Protein AF-A0A4T2H0L5-F1 (afdb_monomer_lite)

Secondary structure (DSSP, 8-state):
---------------------------------PPP----------------PPPTTEEEETTEEEE-SPPPHHHHHHHHHHHHHHHHHHHHHHHHHHHHHHHHHHHHHHHHHHHHHHHHHHHHHHHS-HHHHHHHHHHHHHHHHHHHHHHHHHHHHHHHHHHHHHHHHHHHHHHHHHHHHHHHHHHHHHHHHHHHHHHHHHIIIIIHHHHHHHHHHHHHHHHHHHHHHHHHHHHHHHHHHHHHHHHHHHHHHHHHHHHHHHHHHHHHHHHHHHHHHHHHHHHHHHHHHHHHHHHHSS------SHHHHHHHHHHHHHHHHHHHHHHHHHHHHHHHHHHHHHHHHHHHHHHHHHHHHHHHHHHHHHHHHHHHHHHHHHHHHHHHHHHHHHHHHHHHHHHT--PPPPPHHHHHHHHHHHH---HHHHHHHHHHHHHHIIIIIHHHHHHH-----------TTS--HHHHHHHHHHHHHHHHHHHTT-

Structure (mmCIF, N/CA/C/O backbone):
data_AF-A0A4T2H0L5-F1
#
_entry.id   AF-A0A4T2H0L5-F1
#
loop_
_atom_site.group_PDB
_atom_site.id
_atom_site.type_symbol
_atom_site.label_atom_id
_atom_site.label_alt_id
_atom_site.label_comp_id
_atom_site.label_asym_id
_atom_site.label_entity_id
_atom_site.label_seq_id
_atom_site.pdbx_PDB_ins_code
_atom_site.Cartn_x
_atom_site.Cartn_y
_atom_site.Cartn_z
_atom_site.occupancy
_atom_site.B_iso_or_equiv
_atom_site.auth_seq_id
_atom_site.auth_comp_id
_atom_site.auth_asym_id
_atom_site.auth_atom_id
_atom_site.pdbx_PDB_model_num
ATOM 1 N N . MET A 1 1 ? 26.552 -17.227 -18.771 1.00 40.56 1 MET A N 1
ATOM 2 C CA . MET A 1 1 ? 27.331 -17.928 -19.816 1.00 40.56 1 MET A CA 1
ATOM 3 C C . MET A 1 1 ? 26.491 -18.017 -21.080 1.00 40.56 1 MET A C 1
ATOM 5 O O . MET A 1 1 ? 25.488 -18.705 -21.051 1.00 40.56 1 MET A O 1
ATOM 9 N N . MET A 1 2 ? 26.885 -17.326 -22.149 1.00 31.47 2 MET A N 1
ATOM 10 C CA . MET A 1 2 ? 26.648 -17.690 -23.555 1.00 31.47 2 MET A CA 1
ATOM 11 C C . MET A 1 2 ? 27.400 -16.657 -24.399 1.00 31.47 2 MET A C 1
ATOM 13 O O . MET A 1 2 ? 27.136 -15.461 -24.315 1.00 31.47 2 MET A O 1
ATOM 17 N N . GLY A 1 3 ? 28.429 -17.120 -25.108 1.00 41.03 3 GLY A N 1
ATOM 18 C CA . GLY A 1 3 ? 29.355 -16.274 -25.852 1.00 41.03 3 GLY A CA 1
ATOM 19 C C . GLY A 1 3 ? 28.739 -15.725 -27.134 1.00 41.03 3 GLY A C 1
ATOM 20 O O . GLY A 1 3 ? 28.044 -16.441 -27.854 1.00 41.03 3 GLY A O 1
ATOM 21 N N . LYS A 1 4 ? 29.054 -14.469 -27.457 1.00 34.34 4 LYS A N 1
ATOM 22 C CA . LYS A 1 4 ? 28.818 -13.897 -28.783 1.00 34.34 4 LYS A CA 1
ATOM 23 C C . LYS A 1 4 ? 30.150 -13.462 -29.386 1.00 34.34 4 LYS A C 1
ATOM 25 O O . LYS A 1 4 ? 30.907 -12.691 -28.804 1.00 34.34 4 LYS A O 1
ATOM 30 N N . LYS A 1 5 ? 30.438 -14.078 -30.533 1.00 32.97 5 LYS A N 1
ATOM 31 C CA . LYS A 1 5 ? 31.622 -13.905 -31.374 1.00 32.97 5 LYS A CA 1
ATOM 32 C C . LYS A 1 5 ? 31.742 -12.452 -31.839 1.00 32.97 5 LYS A C 1
ATOM 34 O O . LYS A 1 5 ? 30.812 -11.925 -32.439 1.00 32.97 5 LYS A O 1
ATOM 39 N N . LEU A 1 6 ? 32.923 -11.866 -31.644 1.00 29.92 6 LEU A N 1
ATOM 40 C CA . LEU A 1 6 ? 33.393 -10.710 -32.406 1.00 29.92 6 LEU A CA 1
ATOM 41 C C . LEU A 1 6 ? 33.455 -11.090 -33.892 1.00 29.92 6 LEU A C 1
ATOM 43 O O . LEU A 1 6 ? 34.273 -11.927 -34.281 1.00 29.92 6 LEU A O 1
ATOM 47 N N . ILE A 1 7 ? 32.629 -10.458 -34.724 1.00 33.38 7 ILE A N 1
ATOM 48 C CA . ILE A 1 7 ? 32.850 -10.419 -36.170 1.00 33.38 7 ILE A CA 1
ATOM 49 C C . ILE A 1 7 ? 33.787 -9.237 -36.423 1.00 33.38 7 ILE A C 1
ATOM 51 O O . ILE A 1 7 ? 33.395 -8.079 -36.317 1.00 33.38 7 ILE A O 1
ATOM 55 N N . LYS A 1 8 ? 35.062 -9.537 -36.688 1.00 31.64 8 LYS A N 1
ATOM 56 C CA . LYS A 1 8 ? 36.028 -8.548 -37.174 1.00 31.64 8 LYS A CA 1
ATOM 57 C C . LYS A 1 8 ? 35.621 -8.172 -38.598 1.00 31.64 8 LYS A C 1
ATOM 59 O O . LYS A 1 8 ? 35.655 -9.020 -39.484 1.00 31.64 8 LYS A O 1
ATOM 64 N N . SER A 1 9 ? 35.213 -6.921 -38.787 1.00 31.25 9 SER A N 1
ATOM 65 C CA . SER A 1 9 ? 34.937 -6.353 -40.103 1.00 31.25 9 SER A CA 1
ATOM 66 C C . SER A 1 9 ? 36.259 -6.188 -40.854 1.00 31.25 9 SER A C 1
ATOM 68 O O . SER A 1 9 ? 37.138 -5.436 -40.430 1.00 31.25 9 SER A O 1
ATOM 70 N N . THR A 1 10 ? 36.433 -6.956 -41.926 1.00 28.88 10 THR A N 1
ATOM 71 C CA . THR A 1 10 ? 37.547 -6.811 -42.863 1.00 28.88 10 THR A CA 1
ATOM 72 C C . THR A 1 10 ? 37.284 -5.572 -43.710 1.00 28.88 10 THR A C 1
ATOM 74 O O . THR A 1 10 ? 36.360 -5.558 -44.518 1.00 28.88 10 THR A O 1
ATOM 77 N N . ALA A 1 11 ? 38.093 -4.531 -43.519 1.00 30.34 11 ALA A N 1
ATOM 78 C CA . ALA A 1 11 ? 38.137 -3.380 -44.408 1.00 30.34 11 ALA A CA 1
ATOM 79 C C . ALA A 1 11 ? 38.541 -3.849 -45.815 1.00 30.34 11 ALA A C 1
ATOM 81 O O . ALA A 1 11 ? 39.676 -4.276 -46.032 1.00 30.34 11 ALA A O 1
ATOM 82 N N . ILE A 1 12 ? 37.606 -3.795 -46.762 1.00 32.50 12 ILE A N 1
ATOM 83 C CA . ILE A 1 12 ? 37.900 -3.958 -48.184 1.00 32.50 12 ILE A CA 1
ATOM 84 C C . ILE A 1 12 ? 38.276 -2.571 -48.699 1.00 32.50 12 ILE A C 1
ATOM 86 O O . ILE A 1 12 ? 37.458 -1.653 -48.711 1.00 32.50 12 ILE A O 1
ATOM 90 N N . GLY A 1 13 ? 39.553 -2.420 -49.049 1.00 27.55 13 GLY A N 1
ATOM 91 C CA . GLY A 1 13 ? 40.094 -1.212 -49.650 1.00 27.55 13 GLY A CA 1
ATOM 92 C C . GLY A 1 13 ? 39.346 -0.865 -50.932 1.00 27.55 13 GLY A C 1
ATOM 93 O O . GLY A 1 13 ? 39.177 -1.700 -51.819 1.00 27.55 13 GLY A O 1
ATOM 94 N N . VAL A 1 14 ? 38.905 0.385 -51.007 1.00 26.95 14 VAL A N 1
ATOM 95 C CA . VAL A 1 14 ? 38.354 1.003 -52.209 1.00 26.95 14 VAL A CA 1
ATOM 96 C C . VAL A 1 14 ? 39.479 1.079 -53.243 1.00 26.95 14 VAL A C 1
ATOM 98 O O . VAL A 1 14 ? 40.366 1.922 -53.141 1.00 26.95 14 VAL A O 1
ATOM 101 N N . ALA A 1 15 ? 39.471 0.176 -54.222 1.00 27.16 15 ALA A N 1
ATOM 102 C CA . ALA A 1 15 ? 40.264 0.332 -55.432 1.00 27.16 15 ALA A CA 1
ATOM 103 C C . ALA A 1 15 ? 39.500 1.278 -56.366 1.00 27.16 15 ALA A C 1
ATOM 105 O O . ALA A 1 15 ? 38.457 0.924 -56.913 1.00 27.16 15 ALA A O 1
ATOM 106 N N . SER A 1 16 ? 39.997 2.506 -56.507 1.00 28.19 16 SER A N 1
ATOM 107 C CA . SER A 1 16 ? 39.525 3.467 -57.501 1.00 28.19 16 SER A CA 1
ATOM 108 C C . SER A 1 16 ? 39.669 2.865 -58.902 1.00 28.19 16 SER A C 1
ATOM 110 O O . SER A 1 16 ? 40.792 2.689 -59.379 1.00 28.19 16 SER A O 1
ATOM 112 N N . LEU A 1 17 ? 38.549 2.555 -59.563 1.00 27.92 17 LEU A N 1
ATOM 113 C CA . LEU A 1 17 ? 38.543 2.257 -60.993 1.00 27.92 17 LEU A CA 1
ATOM 114 C C . LEU A 1 17 ? 38.909 3.543 -61.740 1.00 27.92 17 LEU A C 1
ATOM 116 O O . LEU A 1 17 ? 38.103 4.465 -61.847 1.00 27.92 17 LEU A O 1
ATOM 120 N N . SER A 1 18 ? 40.139 3.605 -62.240 1.00 30.14 18 SER A N 1
ATOM 121 C CA . SER A 1 18 ? 40.536 4.582 -63.245 1.00 30.14 18 SER A CA 1
ATOM 122 C C . SER A 1 18 ? 39.737 4.314 -64.519 1.00 30.14 18 SER A C 1
ATOM 124 O O . SER A 1 18 ? 39.820 3.239 -65.111 1.00 30.14 18 SER A O 1
ATOM 126 N N . SER A 1 19 ? 38.937 5.293 -64.917 1.00 28.64 19 SER A N 1
ATOM 127 C CA . SER A 1 19 ? 38.194 5.336 -66.169 1.00 28.64 19 SER A CA 1
ATOM 128 C C . SER A 1 19 ? 39.152 5.237 -67.360 1.00 28.64 19 SER A C 1
ATOM 130 O O . SER A 1 19 ? 39.948 6.139 -67.615 1.00 28.64 19 SER A O 1
ATOM 132 N N . PHE A 1 20 ? 39.069 4.132 -68.101 1.00 26.16 20 PHE A N 1
ATOM 133 C CA . PHE A 1 20 ? 39.755 3.960 -69.378 1.00 26.16 20 PHE A CA 1
ATOM 134 C C . PHE A 1 20 ? 38.905 4.621 -70.470 1.00 26.16 20 PHE A C 1
ATOM 136 O O . PHE A 1 20 ? 37.890 4.079 -70.906 1.00 26.16 20 PHE A O 1
ATOM 143 N N . VAL A 1 21 ? 39.284 5.836 -70.869 1.00 28.36 21 VAL A N 1
ATOM 144 C CA . VAL A 1 21 ? 38.736 6.502 -72.055 1.00 28.36 21 VAL A CA 1
ATOM 145 C C . VAL A 1 21 ? 39.352 5.829 -73.279 1.00 28.36 21 VAL A C 1
ATOM 147 O O . VAL A 1 21 ? 40.523 6.042 -73.582 1.00 28.36 21 VAL A O 1
ATOM 150 N N . ILE A 1 22 ? 38.567 5.012 -73.983 1.00 30.55 22 ILE A N 1
ATOM 151 C CA . ILE A 1 22 ? 38.924 4.539 -75.323 1.00 30.55 22 ILE A CA 1
ATOM 152 C C . ILE A 1 22 ? 38.576 5.666 -76.294 1.00 30.55 22 ILE A C 1
ATOM 154 O O . ILE A 1 22 ? 37.420 5.852 -76.670 1.00 30.55 2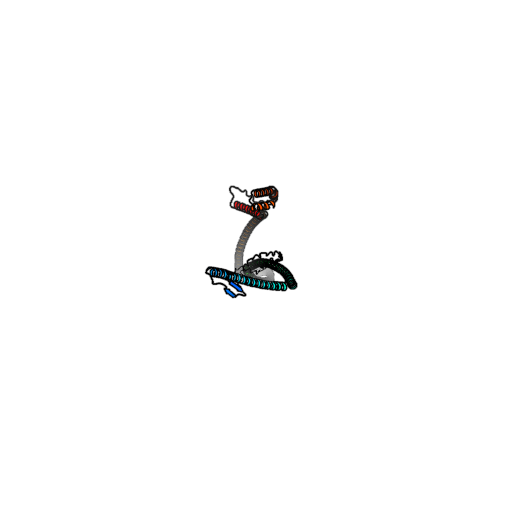2 ILE A O 1
ATOM 158 N N . ALA A 1 23 ? 39.583 6.453 -76.669 1.00 27.89 23 ALA A N 1
ATOM 159 C CA . ALA A 1 23 ? 39.500 7.321 -77.831 1.00 27.89 23 ALA A CA 1
ATOM 160 C C . ALA A 1 23 ? 39.587 6.437 -79.086 1.00 27.89 23 ALA A C 1
ATOM 162 O O . ALA A 1 23 ? 40.662 5.969 -79.456 1.00 27.89 23 ALA A O 1
ATOM 163 N N . ASN A 1 24 ? 38.441 6.182 -79.718 1.00 31.59 24 ASN A N 1
ATOM 164 C CA . ASN A 1 24 ? 38.387 5.590 -81.050 1.00 31.59 24 ASN A CA 1
ATOM 165 C C . ASN A 1 24 ? 38.902 6.610 -82.071 1.00 31.59 24 ASN A C 1
ATOM 167 O O . ASN A 1 24 ? 38.254 7.618 -82.342 1.00 31.59 24 ASN A O 1
ATOM 171 N N . GLY A 1 25 ? 40.061 6.311 -82.643 1.00 30.56 25 GLY A N 1
ATOM 172 C CA . GLY A 1 25 ? 40.651 7.017 -83.770 1.00 30.56 25 GLY A CA 1
ATOM 173 C C . GLY A 1 25 ? 41.630 6.093 -84.477 1.00 30.56 25 GLY A C 1
ATOM 174 O O . GLY A 1 25 ? 42.830 6.337 -84.457 1.00 30.56 25 GLY A O 1
ATOM 175 N N . VAL A 1 26 ? 41.134 4.991 -85.045 1.00 28.23 26 VAL A N 1
ATOM 176 C CA . VAL A 1 26 ? 41.928 4.186 -85.979 1.00 28.23 26 VAL A CA 1
ATOM 177 C C . VAL A 1 26 ? 41.816 4.869 -87.337 1.00 28.23 26 VAL A C 1
ATOM 179 O O . VAL A 1 26 ? 40.869 4.644 -88.085 1.00 28.23 26 VAL A O 1
ATOM 182 N N . HIS A 1 27 ? 42.762 5.759 -87.629 1.00 31.00 27 HIS A N 1
ATOM 183 C CA . HIS A 1 27 ? 43.093 6.066 -89.011 1.00 31.00 27 HIS A CA 1
ATOM 184 C C . HIS A 1 27 ? 43.757 4.814 -89.585 1.00 31.00 27 HIS A C 1
ATOM 186 O O . HIS A 1 27 ? 44.855 4.442 -89.177 1.00 31.00 27 HIS A O 1
ATOM 192 N N . ALA A 1 28 ? 43.058 4.134 -90.492 1.00 32.69 28 ALA A N 1
ATOM 193 C CA . ALA A 1 28 ? 43.700 3.218 -91.415 1.00 32.69 28 ALA A CA 1
ATOM 194 C C . ALA A 1 28 ? 44.551 4.074 -92.362 1.00 32.69 28 ALA A C 1
ATOM 196 O O . ALA A 1 28 ? 44.047 4.627 -93.336 1.00 32.69 28 ALA A O 1
ATOM 197 N N . GLU A 1 29 ? 45.822 4.264 -92.014 1.00 27.64 29 GLU A N 1
ATOM 198 C CA . GLU A 1 29 ? 46.816 4.780 -92.948 1.00 27.64 29 GLU A CA 1
ATOM 199 C C . GLU A 1 29 ? 47.088 3.645 -93.943 1.00 27.64 29 GLU A C 1
ATOM 201 O O . GLU A 1 29 ? 47.789 2.676 -93.643 1.00 27.64 29 GLU A O 1
ATOM 206 N N . GLU A 1 30 ? 46.448 3.715 -95.108 1.00 31.08 30 GLU A N 1
ATOM 207 C CA . GLU A 1 30 ? 46.767 2.876 -96.256 1.00 31.08 30 GLU A CA 1
ATOM 208 C C . GLU A 1 30 ? 48.193 3.233 -96.696 1.00 31.08 30 GLU A C 1
ATOM 210 O O . GLU A 1 30 ? 48.421 4.176 -97.455 1.00 31.08 30 GLU A O 1
ATOM 215 N N . ALA A 1 31 ? 49.183 2.517 -96.161 1.00 31.58 31 ALA A N 1
ATOM 216 C CA . ALA A 1 31 ? 50.562 2.619 -96.609 1.00 31.58 31 ALA A CA 1
ATOM 217 C C . ALA A 1 31 ? 50.667 1.989 -98.005 1.00 31.58 31 ALA A C 1
ATOM 219 O O . ALA A 1 31 ? 51.069 0.837 -98.172 1.00 31.58 31 ALA A O 1
ATOM 220 N N . VAL A 1 32 ? 50.287 2.762 -99.024 1.00 33.31 32 VAL A N 1
ATOM 221 C CA . VAL A 1 32 ? 50.663 2.508 -100.412 1.00 33.31 32 VAL A CA 1
ATOM 222 C C . VAL A 1 32 ? 52.175 2.690 -100.486 1.00 33.31 32 VAL A C 1
ATOM 224 O O . VAL A 1 32 ? 52.679 3.784 -100.735 1.00 33.31 32 VAL A O 1
ATOM 227 N N . ASN A 1 33 ? 52.921 1.614 -100.241 1.00 37.00 33 ASN A N 1
ATOM 228 C CA . ASN A 1 33 ? 54.319 1.555 -100.633 1.00 37.00 33 ASN A CA 1
ATOM 229 C C . ASN A 1 33 ? 54.355 1.614 -102.161 1.00 37.00 33 ASN A C 1
ATOM 231 O O . ASN A 1 33 ? 54.159 0.616 -102.854 1.00 37.00 33 ASN A O 1
ATOM 235 N N . THR A 1 34 ? 54.574 2.814 -102.694 1.00 29.11 34 THR A N 1
ATOM 236 C CA . THR A 1 34 ? 54.975 2.990 -104.085 1.00 29.11 34 THR A CA 1
ATOM 237 C C . THR A 1 34 ? 56.243 2.170 -104.312 1.00 29.11 34 THR A C 1
ATOM 239 O O . THR A 1 34 ? 57.172 2.301 -103.506 1.00 29.11 34 THR A O 1
ATOM 242 N N . PRO A 1 35 ? 56.316 1.340 -105.367 1.00 34.44 35 PRO A N 1
ATOM 243 C CA . PRO A 1 35 ? 57.513 0.566 -105.646 1.00 34.44 35 PRO A CA 1
ATOM 244 C C . PRO A 1 35 ? 58.675 1.543 -105.805 1.00 34.44 35 PRO A C 1
ATOM 246 O O . PRO A 1 35 ? 58.629 2.453 -106.636 1.00 34.44 35 PRO A O 1
ATOM 249 N N . THR A 1 36 ? 59.698 1.386 -104.969 1.00 36.59 36 THR A N 1
ATOM 250 C CA . THR A 1 36 ? 60.983 2.042 -105.181 1.00 36.59 36 THR A CA 1
ATOM 251 C C . THR A 1 36 ? 61.446 1.700 -106.591 1.00 36.59 36 THR A C 1
ATOM 253 O O . THR A 1 36 ? 61.408 0.532 -106.975 1.00 36.59 36 THR A O 1
ATOM 256 N N . SER A 1 37 ? 61.786 2.755 -107.332 1.00 37.44 37 SER A N 1
ATOM 257 C CA . SER A 1 37 ? 62.254 2.845 -108.717 1.00 37.44 37 SER A CA 1
ATOM 258 C C . SER A 1 37 ? 62.913 1.583 -109.284 1.00 37.44 37 SER A C 1
ATOM 260 O O . SER A 1 37 ? 63.596 0.878 -108.541 1.00 37.44 37 SER A O 1
ATOM 262 N N . PRO A 1 38 ? 62.794 1.324 -110.605 1.00 36.66 38 PRO A N 1
ATOM 263 C CA . PRO A 1 38 ? 63.486 0.200 -111.219 1.00 36.66 38 PRO A CA 1
ATOM 264 C C . PRO A 1 38 ? 64.968 0.316 -110.874 1.00 36.66 38 PRO A C 1
ATOM 266 O O . PRO A 1 38 ? 65.593 1.343 -111.138 1.00 36.66 38 PRO A O 1
ATOM 269 N N . VAL A 1 39 ? 65.503 -0.718 -110.228 1.00 41.38 39 VAL A N 1
ATOM 270 C CA . VAL A 1 39 ? 66.945 -0.905 -110.143 1.00 41.38 39 VAL A CA 1
ATOM 271 C C . VAL A 1 39 ? 67.398 -0.964 -111.596 1.00 41.38 39 VAL A C 1
ATOM 273 O O . VAL A 1 39 ? 66.992 -1.872 -112.322 1.00 41.38 39 VAL A O 1
ATOM 276 N N . GLU A 1 40 ? 68.128 0.059 -112.046 1.00 35.03 40 GLU A N 1
ATOM 277 C CA . GLU A 1 40 ? 68.837 0.013 -113.320 1.00 35.03 40 GLU A CA 1
ATOM 278 C C . GLU A 1 40 ? 69.634 -1.289 -113.320 1.00 35.03 40 GLU A C 1
ATOM 280 O O . GLU A 1 40 ? 70.565 -1.455 -112.531 1.00 35.03 40 GLU A O 1
ATOM 285 N N . SER A 1 41 ? 69.232 -2.246 -114.161 1.00 39.00 41 SER A N 1
ATOM 286 C CA . SER A 1 41 ? 70.117 -3.341 -114.526 1.00 39.00 41 SER A CA 1
ATOM 287 C C . SER A 1 41 ? 71.385 -2.690 -115.070 1.00 39.00 41 SER A C 1
ATOM 289 O O . SER A 1 41 ? 71.277 -1.941 -116.045 1.00 39.00 41 SER A O 1
ATOM 291 N N . PRO A 1 42 ? 72.570 -2.922 -114.481 1.00 42.94 42 PRO A N 1
ATOM 292 C CA . PRO A 1 42 ? 73.789 -2.546 -115.163 1.00 42.94 42 PRO A CA 1
ATOM 293 C C . PRO A 1 42 ? 73.817 -3.367 -116.454 1.00 42.94 42 PRO A C 1
ATOM 295 O O . PRO A 1 42 ? 73.952 -4.590 -116.416 1.00 42.94 42 PRO A O 1
ATOM 298 N N . GLU A 1 43 ? 73.608 -2.721 -117.604 1.00 37.84 43 GLU A N 1
ATOM 299 C CA . GLU A 1 43 ? 73.945 -3.342 -118.878 1.00 37.84 43 GLU A CA 1
ATOM 300 C C . GLU A 1 43 ? 75.450 -3.610 -118.847 1.00 37.84 43 GLU A C 1
ATOM 302 O O . GLU A 1 43 ? 76.272 -2.701 -118.978 1.00 37.84 43 GLU A O 1
ATOM 307 N N . VAL A 1 44 ? 75.821 -4.870 -118.625 1.00 46.03 44 VAL A N 1
ATOM 308 C CA . VAL A 1 44 ? 77.207 -5.322 -118.708 1.00 46.03 44 VAL A CA 1
ATOM 309 C C . VAL A 1 44 ? 77.573 -5.367 -120.192 1.00 46.03 44 VAL A C 1
ATOM 311 O O . VAL A 1 44 ? 77.394 -6.373 -120.878 1.00 46.03 44 VAL A O 1
ATOM 314 N N . SER A 1 45 ? 78.029 -4.235 -120.728 1.00 41.53 45 SER A N 1
ATOM 315 C CA . SER A 1 45 ? 78.548 -4.143 -122.093 1.00 41.53 45 SER A CA 1
ATOM 316 C C . SER A 1 45 ? 79.921 -4.817 -122.166 1.00 41.53 45 SER A C 1
ATOM 318 O O . SER A 1 45 ? 80.954 -4.188 -121.941 1.00 41.53 45 SER A O 1
ATOM 320 N N . LEU A 1 46 ? 79.942 -6.104 -122.516 1.00 46.53 46 LEU A N 1
ATOM 321 C CA . LEU A 1 46 ? 81.158 -6.864 -122.825 1.00 46.53 46 LEU A CA 1
ATOM 322 C C . LEU A 1 46 ? 81.743 -6.433 -124.183 1.00 46.53 46 LEU A C 1
ATOM 324 O O . LEU A 1 46 ? 81.675 -7.162 -125.171 1.00 46.53 46 LEU A O 1
ATOM 328 N N . THR A 1 47 ? 82.331 -5.241 -124.262 1.00 41.34 47 THR A N 1
ATOM 329 C CA . THR A 1 47 ? 83.149 -4.833 -125.416 1.00 41.34 47 THR A CA 1
ATOM 330 C C . THR A 1 47 ? 84.629 -4.939 -125.063 1.00 41.34 47 THR A C 1
ATOM 332 O O . THR A 1 47 ? 85.268 -3.950 -124.713 1.00 41.34 47 THR A O 1
ATOM 335 N N . ALA A 1 48 ? 85.190 -6.145 -125.166 1.00 46.94 48 ALA A N 1
ATOM 336 C CA . ALA A 1 48 ? 86.626 -6.371 -125.026 1.00 46.94 48 ALA A CA 1
ATOM 337 C C . ALA A 1 48 ? 87.368 -5.893 -126.291 1.00 46.94 48 ALA A C 1
ATOM 339 O O . ALA A 1 48 ? 87.538 -6.637 -127.256 1.00 46.94 48 ALA A O 1
ATOM 340 N N . SER A 1 49 ? 87.819 -4.638 -126.300 1.00 43.06 49 SER A N 1
ATOM 341 C CA . SER A 1 49 ? 88.839 -4.158 -127.240 1.00 43.06 49 SER A CA 1
ATOM 342 C C . SER A 1 49 ? 90.216 -4.343 -126.605 1.00 43.06 49 SER A C 1
ATOM 344 O O . SER A 1 49 ? 90.778 -3.406 -126.039 1.00 43.06 49 SER A O 1
ATOM 346 N N . VAL A 1 50 ? 90.779 -5.549 -126.687 1.00 54.31 50 VAL A N 1
ATOM 347 C CA . VAL A 1 50 ? 92.173 -5.779 -126.285 1.00 54.31 50 VAL A CA 1
ATOM 348 C C . VAL A 1 50 ? 93.105 -5.252 -127.377 1.00 54.31 50 VAL A C 1
ATOM 350 O O . VAL A 1 50 ? 93.463 -5.954 -128.319 1.00 54.31 50 VAL A O 1
ATOM 353 N N . GLY A 1 51 ? 93.471 -3.973 -127.265 1.00 50.34 51 GLY A N 1
ATOM 354 C CA . GLY A 1 51 ? 94.497 -3.316 -128.079 1.00 50.34 51 GLY A CA 1
ATOM 355 C C . GLY A 1 51 ? 95.899 -3.823 -127.737 1.00 50.34 51 GLY A C 1
ATOM 356 O O . GLY A 1 51 ? 96.725 -3.066 -127.242 1.00 50.34 51 GLY A O 1
ATOM 357 N N . ILE A 1 52 ? 96.150 -5.116 -127.943 1.00 59.34 52 ILE A N 1
ATOM 358 C CA . ILE A 1 52 ? 97.461 -5.732 -127.742 1.00 59.34 52 ILE A CA 1
ATOM 359 C C . ILE A 1 52 ? 98.214 -5.666 -129.075 1.00 59.34 52 ILE A C 1
ATOM 361 O O . ILE A 1 52 ? 97.791 -6.258 -130.068 1.00 59.34 52 ILE A O 1
ATOM 365 N N . GLU A 1 53 ? 99.318 -4.922 -129.110 1.00 58.41 53 GLU A N 1
ATOM 366 C CA . GLU A 1 53 ? 100.185 -4.813 -130.289 1.00 58.41 53 GLU A CA 1
ATOM 367 C C . GLU A 1 53 ? 100.903 -6.147 -130.585 1.00 58.41 53 GLU A C 1
ATOM 369 O O . GLU A 1 53 ? 101.130 -6.959 -129.691 1.00 58.41 53 GLU A O 1
ATOM 374 N N . THR A 1 54 ? 101.266 -6.403 -131.847 1.00 60.09 54 THR A N 1
ATOM 375 C CA . THR A 1 54 ? 101.996 -7.617 -132.264 1.00 60.09 54 THR A CA 1
ATOM 376 C C . THR A 1 54 ? 103.489 -7.343 -132.440 1.00 60.09 54 THR A C 1
ATOM 378 O O . THR A 1 54 ? 103.863 -6.312 -132.997 1.00 60.09 54 THR A O 1
ATOM 381 N N . VAL A 1 55 ? 104.344 -8.289 -132.038 1.00 58.38 55 VAL A N 1
ATOM 382 C CA . VAL A 1 55 ? 105.808 -8.194 -132.197 1.00 58.38 55 VAL A CA 1
ATOM 383 C C . VAL A 1 55 ? 106.206 -8.146 -133.676 1.00 58.38 55 VAL A C 1
ATOM 385 O O . VAL A 1 55 ? 105.744 -8.960 -134.477 1.00 58.38 55 VAL A O 1
ATOM 388 N N . SER A 1 56 ? 107.110 -7.234 -134.038 1.00 60.53 56 SER A N 1
ATOM 389 C CA . SER A 1 56 ? 107.622 -7.120 -135.411 1.00 60.53 56 SER A CA 1
ATOM 390 C C . SER A 1 56 ? 108.461 -8.352 -135.806 1.00 60.53 56 SER A C 1
ATOM 392 O O . SER A 1 56 ? 109.357 -8.749 -135.064 1.00 60.53 56 SER A O 1
ATOM 394 N N . GLY A 1 57 ? 108.176 -8.973 -136.961 1.00 56.84 57 GLY A N 1
ATOM 395 C CA . GLY A 1 57 ? 108.836 -10.212 -137.426 1.00 56.84 57 GLY A CA 1
ATOM 396 C C . GLY A 1 57 ? 108.194 -11.530 -136.947 1.00 56.84 57 GLY A C 1
ATOM 397 O O . GLY A 1 57 ? 108.760 -12.605 -137.165 1.00 56.84 57 GLY A O 1
ATOM 398 N N . VAL A 1 58 ? 107.017 -11.464 -136.307 1.00 59.31 58 VAL A N 1
ATOM 399 C CA . VAL A 1 58 ? 106.221 -12.626 -135.876 1.00 59.31 58 VAL A CA 1
ATOM 400 C C . VAL A 1 58 ? 104.816 -12.534 -136.472 1.00 59.31 58 VAL A C 1
ATOM 402 O O . VAL A 1 58 ? 104.123 -11.537 -136.293 1.00 59.31 58 VAL A O 1
ATOM 405 N N . ILE A 1 59 ? 104.369 -13.593 -137.153 1.00 60.78 59 ILE A N 1
ATOM 406 C CA . ILE A 1 59 ? 102.981 -13.713 -137.621 1.00 60.78 59 ILE A CA 1
ATOM 407 C C . ILE A 1 59 ? 102.245 -14.642 -136.656 1.00 60.78 59 ILE A C 1
ATOM 409 O O . ILE A 1 59 ? 102.620 -15.806 -136.489 1.00 60.78 59 ILE A O 1
ATOM 413 N N . VAL A 1 60 ? 101.196 -14.127 -136.015 1.00 61.22 60 VAL A N 1
ATOM 414 C CA . VAL A 1 60 ? 100.291 -14.922 -135.179 1.00 61.22 60 VAL A CA 1
ATOM 415 C C . VAL A 1 60 ? 99.059 -15.258 -136.006 1.00 61.22 60 VAL A C 1
ATOM 417 O O . VAL A 1 60 ? 98.299 -14.372 -136.391 1.00 61.22 60 VAL A O 1
ATOM 420 N N . THR A 1 61 ? 98.851 -16.547 -136.270 1.00 51.09 61 THR A N 1
ATOM 421 C CA . THR A 1 61 ? 97.647 -17.036 -136.956 1.00 51.09 61 THR A CA 1
ATOM 422 C C . THR A 1 61 ? 97.020 -18.123 -136.099 1.00 51.09 61 THR A C 1
ATOM 424 O O . THR A 1 61 ? 97.675 -19.106 -135.760 1.00 51.09 61 THR A O 1
ATOM 427 N N . ASN A 1 62 ? 95.752 -17.939 -135.726 1.00 50.97 62 ASN A N 1
ATOM 428 C CA . ASN A 1 62 ? 94.961 -18.928 -134.989 1.00 50.97 62 ASN A CA 1
ATOM 429 C C . ASN A 1 62 ? 95.619 -19.423 -133.678 1.00 50.97 62 ASN A C 1
ATOM 431 O O . ASN A 1 62 ? 95.690 -20.621 -133.415 1.00 50.97 62 ASN A O 1
ATOM 435 N N . GLY A 1 63 ? 96.160 -18.495 -132.880 1.00 60.81 63 GLY A N 1
ATOM 436 C CA . GLY A 1 63 ? 96.763 -18.798 -131.575 1.00 60.81 63 GLY A CA 1
ATOM 437 C C . GLY A 1 63 ? 98.146 -19.460 -131.622 1.00 60.81 63 GLY A C 1
ATOM 438 O O . GLY A 1 63 ? 98.670 -19.824 -130.575 1.00 60.81 63 GLY A O 1
ATOM 439 N N . THR A 1 64 ? 98.760 -19.598 -132.805 1.00 48.81 64 THR A N 1
ATOM 440 C CA . THR A 1 64 ? 100.110 -20.166 -132.969 1.00 48.81 64 THR A CA 1
ATOM 441 C C . THR A 1 64 ? 101.051 -19.114 -133.566 1.00 48.81 64 THR A C 1
ATOM 443 O O . THR A 1 64 ? 100.729 -18.505 -134.589 1.00 48.81 64 THR A O 1
ATOM 446 N N . ALA A 1 65 ? 102.198 -18.873 -132.922 1.00 62.88 65 ALA A N 1
ATOM 447 C CA . ALA A 1 65 ? 103.182 -17.872 -133.344 1.00 62.88 65 ALA A CA 1
ATOM 448 C C . ALA A 1 65 ? 104.340 -18.521 -134.125 1.00 62.88 65 ALA A C 1
ATOM 450 O O . ALA A 1 65 ? 104.961 -19.463 -133.632 1.00 62.88 65 ALA A O 1
ATOM 451 N N . ALA A 1 66 ? 104.640 -18.009 -135.325 1.00 57.69 66 ALA A N 1
ATOM 452 C CA . ALA A 1 66 ? 105.776 -18.438 -136.147 1.00 57.69 66 ALA A CA 1
ATOM 453 C C . ALA A 1 66 ? 106.804 -17.301 -136.292 1.00 57.69 66 ALA A C 1
ATOM 455 O O . ALA A 1 66 ? 106.452 -16.185 -136.678 1.00 57.69 66 ALA A O 1
ATOM 456 N N . VAL A 1 67 ? 108.070 -17.590 -135.974 1.00 57.03 67 VA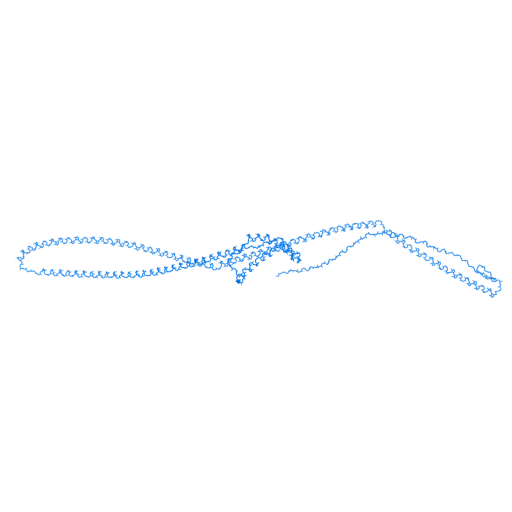L A N 1
ATOM 457 C CA . VAL A 1 67 ? 109.190 -16.633 -136.016 1.00 57.03 67 VAL A CA 1
ATOM 458 C C . VAL A 1 67 ? 109.824 -16.664 -137.407 1.00 57.03 67 VAL A C 1
ATOM 460 O O . VAL A 1 67 ? 110.320 -17.711 -137.823 1.00 57.03 67 VAL A O 1
ATOM 463 N N . THR A 1 68 ? 109.795 -15.545 -138.138 1.00 60.09 68 THR A N 1
ATOM 464 C CA . THR A 1 68 ? 110.283 -15.488 -139.531 1.00 60.09 68 THR A CA 1
ATOM 465 C C . THR A 1 68 ? 111.688 -14.897 -139.681 1.00 60.09 68 THR A C 1
ATOM 467 O O . THR A 1 68 ? 112.252 -14.977 -140.769 1.00 60.09 68 THR A O 1
ATOM 470 N N . GLU A 1 69 ? 112.283 -14.361 -138.609 1.00 60.94 69 GLU A N 1
ATOM 471 C CA . GLU A 1 69 ? 113.655 -13.823 -138.579 1.00 60.94 69 GLU A CA 1
ATOM 472 C C . GLU A 1 69 ? 114.408 -14.225 -137.296 1.00 60.94 69 GLU A C 1
ATOM 474 O O . GLU A 1 69 ? 113.790 -14.554 -136.285 1.00 60.94 69 GLU A O 1
ATOM 479 N N . THR A 1 70 ? 115.749 -14.217 -137.315 1.00 56.53 70 THR A N 1
ATOM 480 C CA . THR A 1 70 ? 116.567 -14.533 -136.128 1.00 56.53 70 THR A CA 1
ATOM 481 C C . THR A 1 70 ? 116.260 -13.531 -135.003 1.00 56.53 70 THR A C 1
ATOM 483 O O . THR A 1 70 ? 116.453 -12.334 -135.221 1.00 56.53 70 THR A O 1
ATOM 486 N N . PRO A 1 71 ? 115.812 -13.973 -133.810 1.00 63.00 71 PRO A N 1
ATOM 487 C CA . PRO A 1 71 ? 115.391 -13.060 -132.750 1.00 63.00 71 PRO A CA 1
ATOM 488 C C . PRO A 1 71 ? 116.526 -12.132 -132.316 1.00 63.00 71 PRO A C 1
ATOM 490 O O . PRO A 1 71 ? 117.638 -12.589 -132.046 1.00 63.00 71 PRO A O 1
ATOM 493 N N . THR A 1 72 ? 116.227 -10.838 -132.206 1.00 63.22 72 THR A N 1
ATOM 494 C CA . THR A 1 72 ? 117.102 -9.870 -131.531 1.00 63.22 72 THR A CA 1
ATOM 495 C C . THR A 1 72 ? 116.601 -9.630 -130.109 1.00 63.22 72 THR A C 1
ATOM 497 O O . THR A 1 72 ? 115.428 -9.863 -129.820 1.00 63.22 72 THR A O 1
ATOM 500 N N . GLU A 1 73 ? 117.471 -9.163 -129.214 1.00 73.69 73 GLU A N 1
ATOM 501 C CA . GLU A 1 73 ? 117.128 -8.865 -127.812 1.00 73.69 73 GLU A CA 1
ATOM 502 C C . GLU A 1 73 ? 115.892 -7.947 -127.708 1.00 73.69 73 GLU A C 1
ATOM 504 O O . GLU A 1 73 ? 114.951 -8.246 -126.979 1.00 73.69 73 GLU A O 1
ATOM 509 N N . ALA A 1 74 ? 115.798 -6.942 -128.587 1.00 72.75 74 ALA A N 1
ATOM 510 C CA . ALA A 1 74 ? 114.644 -6.047 -128.685 1.00 72.75 74 ALA A CA 1
ATOM 511 C C . ALA A 1 74 ? 113.320 -6.760 -129.040 1.00 72.75 74 ALA A C 1
ATOM 513 O O . ALA A 1 74 ? 112.252 -6.366 -128.574 1.00 72.75 74 ALA A O 1
ATOM 514 N N . THR A 1 75 ? 113.368 -7.814 -129.860 1.00 70.75 75 THR A N 1
ATOM 515 C CA . THR A 1 75 ? 112.181 -8.589 -130.261 1.00 70.75 75 THR A CA 1
ATOM 516 C C . THR A 1 75 ? 111.647 -9.427 -129.094 1.00 70.75 75 THR A C 1
ATOM 518 O O . THR A 1 75 ? 110.436 -9.594 -128.948 1.00 70.75 75 THR A O 1
ATOM 521 N N . VAL A 1 76 ? 112.544 -9.927 -128.238 1.00 76.00 76 VAL A N 1
ATOM 522 C CA . VAL A 1 76 ? 112.193 -10.688 -127.030 1.00 76.00 76 VAL A CA 1
ATOM 523 C C . VAL A 1 76 ? 111.581 -9.772 -125.968 1.00 76.00 76 VAL A C 1
ATOM 525 O O . VAL A 1 76 ? 110.561 -10.132 -125.382 1.00 76.00 76 VAL A O 1
ATOM 528 N N . ASP A 1 77 ? 112.122 -8.566 -125.785 1.00 78.94 77 ASP A N 1
ATOM 529 C CA . ASP A 1 77 ? 111.572 -7.574 -124.850 1.00 78.94 77 ASP A CA 1
ATOM 530 C C . ASP A 1 77 ? 110.167 -7.108 -125.254 1.00 78.94 77 ASP A C 1
ATOM 532 O O . ASP A 1 77 ? 109.265 -6.981 -124.417 1.00 78.94 77 ASP A O 1
ATOM 536 N N . GLN A 1 78 ? 109.940 -6.913 -126.556 1.00 78.06 78 GLN A N 1
ATOM 537 C CA . GLN A 1 78 ? 108.621 -6.569 -127.082 1.00 78.06 78 GLN A CA 1
ATOM 538 C C . GLN A 1 78 ? 107.616 -7.711 -126.842 1.00 78.06 78 GLN A C 1
ATOM 540 O O . GLN A 1 78 ? 106.505 -7.465 -126.372 1.00 78.06 78 GLN A O 1
ATOM 545 N N . ALA A 1 79 ? 108.022 -8.968 -127.065 1.00 75.69 79 ALA A N 1
ATOM 546 C CA . ALA A 1 79 ? 107.196 -10.145 -126.779 1.00 75.69 79 ALA A CA 1
ATOM 547 C C . ALA A 1 79 ? 106.875 -10.294 -125.282 1.00 75.69 79 ALA A C 1
ATOM 549 O O . ALA A 1 79 ? 105.743 -10.619 -124.923 1.00 75.69 79 ALA A O 1
ATOM 550 N N . ALA A 1 80 ? 107.847 -10.031 -124.406 1.00 79.81 80 ALA A N 1
ATOM 551 C CA . ALA A 1 80 ? 107.660 -10.068 -122.958 1.00 79.81 80 ALA A CA 1
ATOM 552 C C . ALA A 1 80 ? 106.679 -8.985 -122.480 1.00 79.81 80 ALA A C 1
ATOM 554 O O . ALA A 1 80 ? 105.811 -9.255 -121.646 1.00 79.81 80 ALA A O 1
ATOM 555 N N . THR A 1 81 ? 106.764 -7.785 -123.058 1.00 81.19 81 THR A N 1
ATOM 556 C CA . THR A 1 81 ? 105.845 -6.675 -122.769 1.00 81.19 81 THR A CA 1
ATOM 557 C C . THR A 1 81 ? 104.417 -7.019 -123.201 1.00 81.19 81 THR A C 1
ATOM 559 O O . THR A 1 81 ? 103.481 -6.881 -122.417 1.00 81.19 81 THR A O 1
ATOM 562 N N . ILE A 1 82 ? 104.252 -7.557 -124.413 1.00 79.31 82 ILE A N 1
ATOM 563 C CA . ILE A 1 82 ? 102.954 -7.984 -124.955 1.00 79.31 82 ILE A CA 1
ATOM 564 C C . ILE A 1 82 ? 102.344 -9.121 -124.133 1.00 79.31 82 ILE A C 1
ATOM 566 O O . ILE A 1 82 ? 101.162 -9.068 -123.801 1.00 79.31 82 ILE A O 1
ATOM 570 N N . LYS A 1 83 ? 103.141 -10.126 -123.750 1.00 79.69 83 LYS A N 1
ATOM 571 C CA . LYS A 1 83 ? 102.677 -11.208 -122.874 1.00 79.69 83 LYS A CA 1
ATOM 572 C C . LYS A 1 83 ? 102.209 -10.664 -121.524 1.00 79.69 83 LYS A C 1
ATOM 574 O O . LYS A 1 83 ? 101.164 -11.078 -121.042 1.00 79.69 83 LYS A O 1
ATOM 579 N N . THR A 1 84 ? 102.946 -9.717 -120.946 1.00 82.88 84 THR A N 1
ATOM 580 C CA . THR A 1 84 ? 102.562 -9.085 -119.675 1.00 82.88 84 THR A CA 1
ATOM 581 C C . THR A 1 84 ? 101.233 -8.338 -119.806 1.00 82.88 84 THR A C 1
ATOM 583 O O . THR A 1 84 ? 100.364 -8.486 -118.953 1.00 82.88 84 THR A O 1
ATOM 586 N N . ALA A 1 85 ? 101.033 -7.597 -120.900 1.00 80.56 85 ALA A N 1
ATOM 587 C CA . ALA A 1 85 ? 99.767 -6.919 -121.177 1.00 80.56 85 ALA A CA 1
ATOM 588 C C . ALA A 1 85 ? 98.604 -7.902 -121.407 1.00 80.56 85 ALA A C 1
ATOM 590 O O . ALA A 1 85 ? 97.498 -7.660 -120.933 1.00 80.56 85 ALA A O 1
ATOM 591 N N . ALA A 1 86 ? 98.845 -9.022 -122.095 1.00 78.50 86 ALA A N 1
ATOM 592 C CA . ALA A 1 86 ? 97.844 -10.064 -122.320 1.00 78.50 86 ALA A CA 1
ATOM 593 C C . ALA A 1 86 ? 97.450 -10.782 -121.022 1.00 78.50 86 ALA A C 1
ATOM 595 O O . ALA A 1 86 ? 96.264 -10.959 -120.758 1.00 78.50 86 ALA A O 1
ATOM 596 N N . ASP A 1 87 ? 98.431 -11.155 -120.197 1.00 82.38 87 ASP A N 1
ATOM 597 C CA . ASP A 1 87 ? 98.191 -11.779 -118.893 1.00 82.38 87 ASP A CA 1
ATOM 598 C C . ASP A 1 87 ? 97.418 -10.822 -117.967 1.00 82.38 87 ASP A C 1
ATOM 600 O O . ASP A 1 87 ? 96.495 -11.250 -117.270 1.00 82.38 87 ASP A O 1
ATOM 604 N N . GLN A 1 88 ? 97.732 -9.519 -118.004 1.00 84.19 88 GLN A N 1
ATOM 605 C CA . GLN A 1 88 ? 96.982 -8.502 -117.265 1.00 84.19 88 GLN A CA 1
ATOM 606 C C . GLN A 1 88 ? 95.549 -8.362 -117.791 1.00 84.19 88 GLN A C 1
ATOM 608 O O . GLN A 1 88 ? 94.621 -8.397 -116.998 1.00 84.19 88 GLN A O 1
ATOM 613 N N . ALA A 1 89 ? 95.339 -8.309 -119.109 1.00 80.75 89 ALA A N 1
ATOM 614 C CA . ALA A 1 89 ? 94.000 -8.216 -119.695 1.00 80.75 89 ALA A CA 1
ATOM 615 C C . ALA A 1 89 ? 93.128 -9.446 -119.389 1.00 80.75 89 ALA A C 1
ATOM 617 O O . ALA A 1 89 ? 91.934 -9.314 -119.137 1.00 80.75 89 ALA A O 1
ATOM 618 N N . VAL A 1 90 ? 93.714 -10.649 -119.378 1.00 82.38 90 VAL A N 1
ATOM 619 C CA . VAL A 1 90 ? 93.013 -11.869 -118.947 1.00 82.38 90 VAL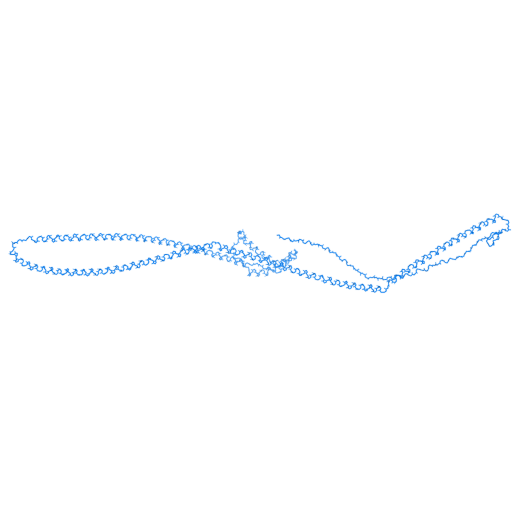 A CA 1
ATOM 620 C C . VAL A 1 90 ? 92.680 -11.801 -117.458 1.00 82.38 90 VAL A C 1
ATOM 622 O O . VAL A 1 90 ? 91.586 -12.205 -117.064 1.00 82.38 90 VAL A O 1
ATOM 625 N N . THR A 1 91 ? 93.587 -11.272 -116.636 1.00 84.50 91 THR A N 1
ATOM 626 C CA . THR A 1 91 ? 93.353 -11.074 -115.199 1.00 84.50 91 THR A CA 1
ATOM 627 C C . THR A 1 91 ? 92.213 -10.081 -114.960 1.00 84.50 91 THR A C 1
ATOM 629 O O . THR A 1 91 ? 91.280 -10.405 -114.227 1.00 84.50 91 THR A O 1
ATOM 632 N N . ASP A 1 92 ? 92.230 -8.932 -115.637 1.00 83.88 92 ASP A N 1
ATOM 633 C CA . ASP A 1 92 ? 91.197 -7.896 -115.542 1.00 83.88 92 ASP A CA 1
ATOM 634 C C . ASP A 1 92 ? 89.840 -8.428 -116.031 1.00 83.88 92 ASP A C 1
ATOM 636 O O . ASP A 1 92 ? 88.831 -8.301 -115.344 1.00 83.88 92 ASP A O 1
ATOM 640 N N . GLN A 1 93 ? 89.809 -9.133 -117.167 1.00 82.88 93 GLN A N 1
ATOM 641 C CA . GLN A 1 93 ? 88.577 -9.728 -117.690 1.00 82.88 93 GLN A CA 1
ATOM 642 C C . GLN A 1 93 ? 88.032 -10.843 -116.786 1.00 82.88 93 GLN A C 1
ATOM 644 O O . GLN A 1 93 ? 86.818 -11.026 -116.701 1.00 82.88 93 GLN A O 1
ATOM 649 N N . THR A 1 94 ? 88.909 -11.593 -116.113 1.00 82.25 94 THR A N 1
ATOM 650 C CA . THR A 1 94 ? 88.498 -12.597 -115.122 1.00 82.25 94 THR A CA 1
ATOM 651 C C . THR A 1 94 ? 87.871 -11.923 -113.905 1.00 82.25 94 THR A C 1
ATOM 653 O O . THR A 1 94 ? 86.859 -12.416 -113.414 1.00 82.25 94 THR A O 1
ATOM 656 N N . ALA A 1 95 ? 88.418 -10.791 -113.449 1.00 83.62 95 ALA A N 1
ATOM 657 C CA . ALA A 1 95 ? 87.827 -10.005 -112.368 1.00 83.62 95 ALA A CA 1
ATOM 658 C C . ALA A 1 95 ? 86.425 -9.492 -112.745 1.00 83.62 95 ALA A C 1
ATOM 660 O O . ALA A 1 95 ? 85.483 -9.714 -111.994 1.00 83.62 95 ALA A O 1
ATOM 661 N N . GLU A 1 96 ? 86.256 -8.943 -113.950 1.00 83.62 96 GLU A N 1
ATOM 662 C CA . GLU A 1 96 ? 84.952 -8.484 -114.462 1.00 83.62 96 GLU A CA 1
ATOM 663 C C . GLU A 1 96 ? 83.908 -9.616 -114.547 1.00 83.62 96 GLU A C 1
ATOM 665 O O . GLU A 1 96 ? 82.739 -9.431 -114.218 1.00 83.62 96 GLU A O 1
ATOM 670 N N . VAL A 1 97 ? 84.310 -10.825 -114.959 1.00 83.94 97 VAL A N 1
ATOM 671 C CA . VAL A 1 97 ? 83.405 -11.991 -115.005 1.00 83.94 97 VAL A CA 1
ATOM 672 C C . VAL A 1 97 ? 83.013 -12.458 -113.600 1.00 83.94 97 VAL A C 1
ATOM 674 O O . VAL A 1 97 ? 81.871 -12.878 -113.383 1.00 83.94 97 VAL A O 1
ATOM 677 N N . VAL A 1 98 ? 83.939 -12.385 -112.641 1.00 84.19 98 VAL A N 1
ATOM 678 C CA . VAL A 1 98 ? 83.642 -12.668 -111.231 1.00 84.19 98 VAL A CA 1
ATOM 679 C C . VAL A 1 98 ? 82.650 -11.639 -110.687 1.00 84.19 98 VAL A C 1
ATOM 681 O O . VAL A 1 98 ? 81.641 -12.039 -110.108 1.00 84.19 98 VAL A O 1
ATOM 684 N N . ASP A 1 99 ? 82.867 -10.349 -110.943 1.00 83.69 99 ASP A N 1
ATOM 685 C CA . ASP A 1 99 ? 81.955 -9.279 -110.524 1.00 83.69 99 ASP A CA 1
ATOM 686 C C . ASP A 1 99 ? 80.561 -9.437 -111.154 1.00 83.69 99 ASP A C 1
ATOM 688 O O . ASP A 1 99 ? 79.549 -9.313 -110.460 1.00 83.69 99 ASP A O 1
ATOM 692 N N . ALA A 1 100 ? 80.483 -9.810 -112.436 1.00 83.12 100 ALA A N 1
ATOM 693 C CA . ALA A 1 100 ? 79.218 -10.109 -113.106 1.00 83.12 100 ALA A CA 1
ATOM 694 C C . ALA A 1 100 ? 78.483 -11.311 -112.480 1.00 83.12 100 ALA A C 1
ATOM 696 O O . ALA A 1 100 ? 77.265 -11.264 -112.309 1.00 83.12 100 ALA A O 1
ATOM 697 N N . SER A 1 101 ? 79.212 -12.359 -112.082 1.00 83.62 101 SER A N 1
ATOM 698 C CA . SER A 1 101 ? 78.627 -13.536 -111.417 1.00 83.62 101 SER A CA 1
ATOM 699 C C . SER A 1 101 ? 78.075 -13.186 -110.029 1.00 83.62 101 SER A C 1
ATOM 701 O O . SER A 1 101 ? 76.989 -13.625 -109.656 1.00 83.62 101 SER A O 1
ATOM 703 N N . VAL A 1 102 ? 78.787 -12.338 -109.276 1.00 86.19 102 VAL A N 1
ATOM 704 C CA . VAL A 1 102 ? 78.317 -11.815 -107.981 1.00 86.19 102 VAL A CA 1
ATOM 705 C C . VAL A 1 102 ? 77.080 -10.928 -108.163 1.00 86.19 102 VAL A C 1
ATOM 707 O O . VAL A 1 102 ? 76.148 -10.985 -107.359 1.00 86.19 102 VAL A O 1
ATOM 710 N N . ALA A 1 103 ? 77.038 -10.111 -109.218 1.00 82.12 103 ALA A N 1
ATOM 711 C CA . ALA A 1 103 ? 75.874 -9.288 -109.536 1.00 82.12 103 ALA A CA 1
ATOM 712 C C . ALA A 1 103 ? 74.638 -10.137 -109.889 1.00 82.12 103 ALA A C 1
ATOM 714 O O . ALA A 1 103 ? 73.538 -9.831 -109.423 1.00 82.12 103 ALA A O 1
ATOM 715 N N . GLU A 1 104 ? 74.812 -11.221 -110.649 1.00 78.12 104 GLU A N 1
ATOM 716 C CA . GLU A 1 104 ? 73.746 -12.176 -110.975 1.00 78.12 104 GLU A CA 1
ATOM 717 C C . GLU A 1 104 ? 73.200 -12.877 -109.719 1.00 78.12 104 GLU A C 1
ATOM 719 O O . GLU A 1 104 ? 71.985 -12.909 -109.508 1.00 78.12 104 GLU A O 1
ATOM 724 N N . GLU A 1 105 ? 74.079 -13.370 -108.840 1.00 84.25 105 GLU A N 1
ATOM 725 C CA . GLU A 1 105 ? 73.681 -14.017 -107.581 1.00 84.25 105 GLU A CA 1
ATOM 726 C C . GLU A 1 105 ? 72.913 -13.051 -106.662 1.00 84.25 105 GLU A C 1
ATOM 728 O O . GLU A 1 105 ? 71.874 -13.398 -106.093 1.00 84.25 105 GLU A O 1
ATOM 733 N N . ASN A 1 106 ? 73.363 -11.797 -106.565 1.00 83.81 106 ASN A N 1
ATOM 734 C CA . ASN A 1 106 ? 72.651 -10.765 -105.814 1.00 83.81 106 ASN A CA 1
ATOM 735 C C . ASN A 1 106 ? 71.259 -10.476 -106.393 1.00 83.81 106 ASN A C 1
ATOM 737 O O . ASN A 1 106 ? 70.302 -10.327 -105.629 1.00 83.81 106 ASN A O 1
ATOM 741 N N . ALA A 1 107 ? 71.117 -10.430 -107.720 1.00 82.31 107 ALA A N 1
ATOM 742 C CA . ALA A 1 107 ? 69.820 -10.243 -108.364 1.00 82.31 107 ALA A CA 1
ATOM 743 C C . ALA A 1 107 ? 68.869 -11.424 -108.089 1.00 82.31 107 ALA A C 1
ATOM 745 O O . ALA A 1 107 ? 67.697 -11.203 -107.779 1.00 82.31 107 ALA A O 1
ATOM 746 N N . ALA A 1 108 ? 69.371 -12.663 -108.117 1.00 83.44 108 ALA A N 1
ATOM 747 C CA . ALA A 1 108 ? 68.587 -13.852 -107.780 1.00 83.44 108 ALA A CA 1
ATOM 748 C C . ALA A 1 108 ? 68.081 -13.821 -106.324 1.00 83.44 108 ALA A C 1
ATOM 750 O O . ALA A 1 108 ? 66.893 -14.041 -106.081 1.00 83.44 108 ALA A O 1
ATOM 751 N N . ASN A 1 109 ? 68.940 -13.441 -105.372 1.00 84.81 109 ASN A N 1
ATOM 752 C CA . ASN A 1 109 ? 68.573 -13.299 -103.956 1.00 84.81 109 ASN A CA 1
ATOM 753 C C . ASN A 1 109 ? 67.504 -12.214 -103.722 1.00 84.81 109 ASN A C 1
ATOM 755 O O . ASN A 1 109 ? 66.639 -12.351 -102.853 1.00 84.81 109 ASN A O 1
ATOM 759 N N . VAL A 1 110 ? 67.541 -11.117 -104.490 1.00 86.62 110 VAL A N 1
ATOM 760 C CA . VAL A 1 110 ? 66.507 -10.068 -104.433 1.00 86.62 110 VAL A CA 1
ATOM 761 C C . VAL A 1 110 ? 65.161 -10.598 -104.928 1.00 86.62 110 VAL A C 1
ATOM 763 O O . VAL A 1 110 ? 64.134 -10.324 -104.306 1.00 86.62 110 VAL A O 1
ATOM 766 N N . VAL A 1 111 ? 65.158 -11.380 -106.009 1.00 84.94 111 VAL A N 1
ATOM 767 C CA . VAL A 1 111 ? 63.939 -11.995 -106.556 1.00 84.94 111 VAL A CA 1
ATOM 768 C C . VAL A 1 111 ? 63.335 -13.004 -105.577 1.00 84.94 111 VAL A C 1
ATOM 770 O O . VAL A 1 111 ? 62.120 -13.007 -105.383 1.00 84.94 111 VAL A O 1
ATOM 773 N N . GLU A 1 112 ? 64.157 -13.823 -104.920 1.00 88.56 112 GLU A N 1
ATOM 774 C CA . GLU A 1 112 ? 63.688 -14.775 -103.906 1.00 88.56 112 GLU A CA 1
ATOM 775 C C . GLU A 1 112 ? 62.985 -14.059 -102.744 1.00 88.56 112 GLU A C 1
ATOM 777 O O . GLU A 1 112 ? 61.829 -14.360 -102.441 1.00 88.56 112 GLU A O 1
ATOM 782 N N . ARG A 1 113 ? 63.617 -13.023 -102.176 1.00 85.94 113 ARG A N 1
ATOM 783 C CA . ARG A 1 113 ? 63.027 -12.231 -101.086 1.00 85.94 113 ARG A CA 1
ATOM 784 C C . ARG A 1 113 ? 61.736 -11.521 -101.499 1.00 85.94 113 ARG A C 1
ATOM 786 O O . ARG A 1 113 ? 60.806 -11.417 -100.704 1.00 85.94 113 ARG A O 1
ATOM 793 N N . ALA A 1 114 ? 61.656 -11.036 -102.738 1.00 85.38 114 ALA A N 1
ATOM 794 C CA . ALA A 1 114 ? 60.434 -10.422 -103.251 1.00 85.38 114 ALA A CA 1
ATOM 795 C C . ALA A 1 114 ? 59.273 -11.430 -103.321 1.00 85.38 114 ALA A C 1
ATOM 797 O O . ALA A 1 114 ? 58.141 -11.083 -102.988 1.00 85.38 114 ALA A O 1
ATOM 798 N N . ASN A 1 115 ? 59.547 -12.684 -103.691 1.00 88.94 115 ASN A N 1
ATOM 799 C CA . ASN A 1 115 ? 58.528 -13.734 -103.730 1.00 88.94 115 ASN A CA 1
ATOM 800 C C . ASN A 1 115 ? 58.017 -14.115 -102.332 1.00 88.94 115 ASN A C 1
ATOM 802 O O . ASN A 1 115 ? 56.818 -14.346 -102.177 1.00 88.94 115 ASN A O 1
ATOM 806 N N . GLU A 1 116 ? 58.884 -14.139 -101.314 1.00 89.50 116 GLU A N 1
ATOM 807 C CA . GLU A 1 116 ? 58.473 -14.379 -99.921 1.00 89.50 116 GLU A CA 1
ATOM 808 C C . GLU A 1 116 ? 57.499 -13.301 -99.424 1.00 89.50 116 GLU A C 1
ATOM 810 O O . GLU A 1 116 ? 56.429 -13.620 -98.905 1.00 89.50 116 GLU A O 1
ATOM 815 N N . VAL A 1 117 ? 57.819 -12.024 -99.663 1.00 87.06 117 VAL A N 1
ATOM 816 C CA . VAL A 1 117 ? 56.961 -10.890 -99.278 1.00 87.06 117 VAL A CA 1
ATOM 817 C C . VAL A 1 117 ? 55.607 -10.941 -99.993 1.00 87.06 117 VAL A C 1
ATOM 819 O O . VAL A 1 117 ? 54.571 -10.659 -99.390 1.00 87.06 117 VAL A O 1
ATOM 822 N N . VAL A 1 118 ? 55.583 -11.330 -101.271 1.00 87.19 118 VAL A N 1
ATOM 823 C CA . VAL A 1 118 ? 54.331 -11.492 -102.028 1.00 87.19 118 VAL A CA 1
ATOM 824 C C . VAL A 1 118 ? 53.483 -12.634 -101.465 1.00 87.19 118 VAL A C 1
ATOM 826 O O . VAL A 1 118 ? 52.266 -12.487 -101.349 1.00 87.19 118 VAL A O 1
ATOM 829 N N . ALA A 1 119 ? 54.102 -13.754 -101.085 1.00 86.88 119 ALA A N 1
ATOM 830 C CA . ALA A 1 119 ? 53.391 -14.877 -100.481 1.00 86.88 119 ALA A CA 1
ATOM 831 C C . ALA A 1 119 ? 52.760 -14.497 -99.129 1.00 86.88 119 ALA A C 1
ATOM 833 O O . ALA A 1 119 ? 51.605 -14.843 -98.874 1.00 86.88 119 ALA A O 1
ATOM 834 N N . GLU A 1 120 ? 53.479 -13.741 -98.295 1.00 86.81 120 GLU A N 1
ATOM 835 C CA . GLU A 1 120 ? 52.959 -13.208 -97.031 1.00 86.81 120 GLU A CA 1
ATOM 836 C C . GLU A 1 120 ? 51.799 -12.224 -97.263 1.00 86.81 120 GLU A C 1
ATOM 838 O O . GLU A 1 120 ? 50.761 -12.309 -96.605 1.00 86.81 120 GLU A O 1
ATOM 843 N N . ALA A 1 121 ? 51.920 -11.334 -98.253 1.00 81.69 121 ALA A N 1
ATOM 844 C CA . ALA A 1 121 ? 50.862 -10.390 -98.603 1.00 81.69 121 ALA A CA 1
ATOM 845 C C . ALA A 1 121 ? 49.580 -11.087 -99.101 1.00 81.69 121 ALA A C 1
ATOM 847 O O . ALA A 1 121 ? 48.477 -10.710 -98.697 1.00 81.69 121 ALA A O 1
ATOM 848 N N . GLU A 1 122 ? 49.698 -12.120 -99.941 1.00 81.50 122 GLU A N 1
ATOM 849 C CA . GLU A 1 122 ? 48.540 -12.903 -100.400 1.00 81.50 122 GLU A CA 1
ATOM 850 C C . GLU A 1 122 ? 47.911 -13.729 -99.263 1.00 81.50 122 GLU A C 1
ATOM 852 O O . GLU A 1 122 ? 46.685 -13.858 -99.218 1.00 81.50 122 GLU A O 1
ATOM 857 N N . ALA A 1 123 ? 48.699 -14.221 -98.297 1.00 82.88 123 ALA A N 1
ATOM 858 C CA . ALA A 1 123 ? 48.171 -14.872 -97.094 1.00 82.88 123 ALA A CA 1
ATOM 859 C C . ALA A 1 123 ? 47.371 -13.890 -96.217 1.00 82.88 123 ALA A C 1
ATOM 861 O O . ALA A 1 123 ? 46.224 -14.171 -95.866 1.00 82.88 123 ALA A O 1
ATOM 862 N N . ASN A 1 124 ? 47.923 -12.701 -95.953 1.00 82.00 124 ASN A N 1
ATOM 863 C CA . ASN A 1 124 ? 47.255 -11.652 -95.175 1.00 82.00 124 ASN A CA 1
ATOM 864 C C . ASN A 1 124 ? 45.950 -11.182 -95.843 1.00 82.00 124 ASN A C 1
ATOM 866 O O . ASN A 1 124 ? 44.927 -10.991 -95.185 1.00 82.00 124 ASN A O 1
ATOM 870 N N . LYS A 1 125 ? 45.947 -11.057 -97.173 1.00 79.25 125 LYS A N 1
ATOM 871 C CA . LYS A 1 125 ? 44.754 -10.740 -97.974 1.00 79.25 125 LYS A CA 1
ATOM 872 C C . LYS A 1 125 ? 43.694 -11.844 -97.919 1.00 79.25 125 LYS A C 1
ATOM 874 O O . LYS A 1 125 ? 42.502 -11.544 -97.891 1.00 79.25 125 LYS A O 1
ATOM 879 N N . ALA A 1 126 ? 44.105 -13.112 -97.902 1.00 76.31 126 ALA A N 1
ATOM 880 C CA . ALA A 1 126 ? 43.191 -14.243 -97.759 1.00 76.31 126 ALA A CA 1
ATOM 881 C C . ALA A 1 126 ? 42.574 -14.337 -96.352 1.00 76.31 126 ALA A C 1
ATOM 883 O O . ALA A 1 126 ? 41.488 -14.899 -96.213 1.00 76.31 126 ALA A O 1
ATOM 884 N N . GLU A 1 127 ? 43.227 -13.787 -95.327 1.00 75.69 127 GLU A N 1
ATOM 885 C CA . GLU A 1 127 ? 42.714 -13.717 -93.955 1.00 75.69 127 GLU A CA 1
ATOM 886 C C . GLU A 1 127 ? 41.785 -12.505 -93.738 1.00 75.69 127 GLU A C 1
ATOM 888 O O . GLU A 1 127 ? 40.753 -12.621 -93.070 1.00 75.69 127 GLU A O 1
ATOM 893 N N . ALA A 1 128 ? 42.068 -11.375 -94.394 1.00 75.19 128 ALA A N 1
ATOM 894 C CA . ALA A 1 128 ? 41.278 -10.140 -94.360 1.00 75.19 128 ALA A CA 1
ATOM 895 C C . ALA A 1 128 ? 40.022 -10.173 -95.263 1.00 75.19 128 ALA A C 1
ATOM 897 O O . ALA A 1 128 ? 39.759 -9.247 -96.028 1.00 75.19 128 ALA A O 1
ATOM 898 N N . ARG A 1 129 ? 39.232 -11.252 -95.205 1.00 82.12 129 ARG A N 1
ATOM 899 C CA . ARG A 1 129 ? 37.968 -11.361 -95.960 1.00 82.12 129 ARG A CA 1
ATOM 900 C C . ARG A 1 129 ? 36.867 -10.563 -95.264 1.00 82.12 129 ARG A C 1
ATOM 902 O O . ARG A 1 129 ? 36.757 -10.616 -94.040 1.00 82.12 129 ARG A O 1
ATOM 909 N N . ASP A 1 130 ? 35.983 -9.947 -96.047 1.00 81.88 130 ASP A N 1
ATOM 910 C CA . ASP A 1 130 ? 34.815 -9.201 -95.545 1.00 81.88 130 ASP A CA 1
ATOM 911 C C . ASP A 1 130 ? 33.963 -10.018 -94.557 1.00 81.88 130 ASP A C 1
ATOM 913 O O . ASP A 1 130 ? 33.431 -9.478 -93.592 1.00 81.88 130 ASP A O 1
ATOM 917 N N . GLU A 1 131 ? 33.880 -11.339 -94.748 1.00 84.81 131 GLU A N 1
ATOM 918 C CA . GLU A 1 131 ? 33.189 -12.263 -93.840 1.00 84.81 131 GLU A CA 1
ATOM 919 C C . GLU A 1 131 ? 33.812 -12.286 -92.432 1.00 84.81 131 GLU A C 1
ATOM 921 O O . GLU A 1 131 ? 33.092 -12.261 -91.434 1.00 84.81 131 GLU A O 1
ATOM 926 N N . ASN A 1 132 ? 35.144 -12.282 -92.329 1.00 83.69 132 ASN A N 1
ATOM 927 C CA . ASN A 1 132 ? 35.845 -12.272 -91.044 1.00 83.69 132 ASN A CA 1
ATOM 928 C C . ASN A 1 132 ? 35.671 -10.926 -90.327 1.00 83.69 132 ASN A C 1
ATOM 930 O O . ASN A 1 132 ? 35.476 -10.900 -89.111 1.00 83.69 132 ASN A O 1
ATOM 934 N N . ILE A 1 133 ? 35.672 -9.822 -91.081 1.00 83.81 133 ILE A N 1
ATOM 935 C CA . ILE A 1 133 ? 35.438 -8.471 -90.553 1.00 83.81 133 ILE A CA 1
ATOM 936 C C . ILE A 1 133 ? 33.990 -8.333 -90.060 1.00 83.81 133 ILE A C 1
ATOM 938 O O . ILE A 1 133 ? 33.774 -7.955 -88.911 1.00 83.81 133 ILE A O 1
ATOM 942 N N . ALA A 1 134 ? 32.999 -8.735 -90.860 1.00 85.94 134 ALA A N 1
ATOM 943 C CA . ALA A 1 134 ? 31.585 -8.690 -90.477 1.00 85.94 134 ALA A CA 1
ATOM 944 C C . ALA A 1 134 ? 31.271 -9.582 -89.258 1.00 85.94 134 ALA A C 1
ATOM 946 O O . ALA A 1 134 ? 30.472 -9.216 -88.386 1.00 85.94 134 ALA A O 1
ATOM 947 N N . ASN A 1 135 ? 31.927 -10.744 -89.152 1.00 88.00 135 ASN A N 1
ATOM 948 C CA . ASN A 1 135 ? 31.840 -11.607 -87.973 1.00 88.00 135 ASN A CA 1
ATOM 949 C C . ASN A 1 135 ? 32.442 -10.933 -86.729 1.00 88.00 135 ASN A C 1
ATOM 951 O O . ASN A 1 135 ? 31.848 -11.009 -85.649 1.00 88.00 135 ASN A O 1
ATOM 955 N N . ALA A 1 136 ? 33.577 -10.240 -86.866 1.00 84.38 136 ALA A N 1
ATOM 956 C CA . ALA A 1 136 ? 34.187 -9.481 -85.776 1.00 84.38 136 ALA A CA 1
ATOM 957 C C . ALA A 1 136 ? 33.299 -8.305 -85.327 1.00 84.38 136 ALA A C 1
ATOM 959 O O . ALA A 1 136 ? 33.062 -8.148 -84.129 1.00 84.38 136 ALA A O 1
ATOM 960 N N . GLU A 1 137 ? 32.733 -7.538 -86.262 1.00 88.00 137 GLU A N 1
ATOM 961 C CA . GLU A 1 137 ? 31.786 -6.449 -85.973 1.00 88.00 137 GLU A CA 1
ATOM 962 C C . GLU A 1 137 ? 30.539 -6.957 -85.239 1.00 88.00 137 GLU A C 1
ATOM 964 O O . GLU A 1 137 ? 30.126 -6.391 -84.223 1.00 88.00 137 GLU A O 1
ATOM 969 N N . THR A 1 138 ? 29.979 -8.082 -85.691 1.00 92.94 138 THR A N 1
ATOM 970 C CA . THR A 1 138 ? 28.852 -8.748 -85.020 1.00 92.94 138 THR A CA 1
ATOM 971 C C . THR A 1 138 ? 29.238 -9.204 -83.608 1.00 92.94 138 THR A C 1
ATOM 973 O O . THR A 1 138 ? 28.465 -9.036 -82.660 1.00 92.94 138 THR A O 1
ATOM 976 N N . GLY A 1 139 ? 30.448 -9.744 -83.434 1.00 90.38 139 GLY A N 1
ATOM 977 C CA . GLY A 1 139 ? 31.001 -10.115 -82.131 1.00 90.38 139 GLY A CA 1
ATOM 978 C C . GLY A 1 139 ? 31.123 -8.926 -81.173 1.00 90.38 139 GLY A C 1
ATOM 979 O O . GLY A 1 139 ? 30.725 -9.029 -80.007 1.00 90.38 139 GLY A O 1
ATOM 980 N N . VAL A 1 140 ? 31.597 -7.777 -81.663 1.00 91.56 140 VAL A N 1
ATOM 981 C CA . VAL A 1 140 ? 31.688 -6.527 -80.892 1.00 91.56 140 VAL A CA 1
ATOM 982 C C . VAL A 1 140 ? 30.299 -6.018 -80.508 1.00 91.56 140 VAL A C 1
ATOM 984 O O . VAL A 1 140 ? 30.061 -5.754 -79.330 1.00 91.56 140 VAL A O 1
ATOM 987 N N . ALA A 1 141 ? 29.350 -5.960 -81.446 1.00 90.31 141 ALA A N 1
ATOM 988 C CA . ALA A 1 141 ? 27.985 -5.498 -81.180 1.00 90.31 141 ALA A CA 1
ATOM 989 C C . ALA A 1 141 ? 27.255 -6.374 -80.140 1.00 90.31 141 ALA A C 1
ATOM 991 O O . ALA A 1 141 ? 26.598 -5.866 -79.221 1.00 90.31 141 ALA A O 1
ATOM 992 N N . ASN A 1 142 ? 27.420 -7.697 -80.232 1.00 92.81 142 ASN A N 1
ATOM 993 C CA . ASN A 1 142 ? 26.897 -8.642 -79.244 1.00 92.81 142 ASN A CA 1
ATOM 994 C C . ASN A 1 142 ? 27.539 -8.435 -77.867 1.00 92.81 142 ASN A C 1
ATOM 996 O O . ASN A 1 142 ? 26.839 -8.434 -76.851 1.00 92.81 142 ASN A O 1
ATOM 1000 N N . THR A 1 143 ? 28.855 -8.215 -77.827 1.00 91.94 143 THR A N 1
ATOM 1001 C CA . THR A 1 143 ? 29.591 -7.937 -76.586 1.00 91.94 143 THR A CA 1
ATOM 1002 C C . THR A 1 143 ? 29.112 -6.638 -75.945 1.00 91.94 143 THR A C 1
ATOM 1004 O O . THR A 1 143 ? 28.837 -6.608 -74.749 1.00 91.94 143 THR A O 1
ATOM 1007 N N . GLN A 1 144 ? 28.919 -5.583 -76.734 1.00 90.31 144 GLN A N 1
ATOM 1008 C CA . GLN A 1 144 ? 28.443 -4.293 -76.246 1.00 90.31 144 GLN A CA 1
ATOM 1009 C C . GLN A 1 144 ? 27.017 -4.389 -75.684 1.00 90.31 144 GLN A C 1
ATOM 1011 O O . GLN A 1 144 ? 26.742 -3.884 -74.598 1.00 90.31 144 GLN A O 1
ATOM 1016 N N . THR A 1 145 ? 26.141 -5.148 -76.348 1.00 92.19 145 THR A N 1
ATOM 1017 C CA . THR A 1 145 ? 24.794 -5.458 -75.838 1.00 92.19 145 THR A CA 1
ATOM 1018 C C . THR A 1 145 ? 24.848 -6.238 -74.519 1.00 92.19 145 THR A C 1
ATOM 1020 O O . THR A 1 145 ? 24.092 -5.954 -73.584 1.00 92.19 145 THR A O 1
ATOM 1023 N N . ALA A 1 146 ? 25.743 -7.226 -74.417 1.00 89.00 146 ALA A N 1
ATOM 1024 C CA . ALA A 1 146 ? 25.934 -8.001 -73.196 1.00 89.00 146 ALA A CA 1
ATOM 1025 C C . ALA A 1 146 ? 26.449 -7.131 -72.038 1.00 89.00 146 ALA A C 1
ATOM 1027 O O . ALA A 1 146 ? 25.959 -7.283 -70.917 1.00 89.00 146 ALA A O 1
ATOM 1028 N N . ILE A 1 147 ? 27.363 -6.192 -72.314 1.00 90.31 147 ILE A N 1
ATOM 1029 C CA . ILE A 1 147 ? 27.872 -5.213 -71.344 1.00 90.31 147 ILE A CA 1
ATOM 1030 C C . ILE A 1 147 ? 26.735 -4.327 -70.837 1.00 90.31 147 ILE A C 1
ATOM 1032 O O . ILE A 1 147 ? 26.502 -4.304 -69.632 1.00 90.31 147 ILE A O 1
ATOM 1036 N N . SER A 1 148 ? 25.944 -3.700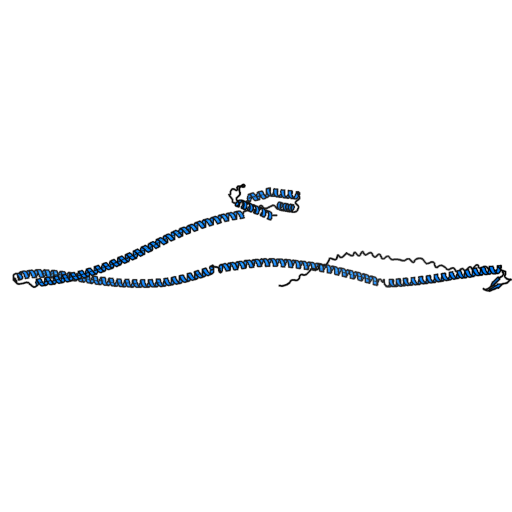 -71.714 1.00 90.81 148 SER A N 1
ATOM 1037 C CA . SER A 1 148 ? 24.829 -2.844 -71.276 1.00 90.81 148 SER A CA 1
ATOM 1038 C C . SER A 1 148 ? 23.795 -3.607 -70.438 1.00 90.81 148 SER A C 1
ATOM 1040 O O . SER A 1 148 ? 23.262 -3.093 -69.452 1.00 90.81 148 SER A O 1
ATOM 1042 N N . LYS A 1 149 ? 23.528 -4.876 -70.777 1.00 92.12 149 LYS A N 1
ATOM 1043 C CA . LYS A 1 149 ? 22.647 -5.738 -69.974 1.00 92.12 149 LYS A CA 1
ATOM 1044 C C . LYS A 1 149 ? 23.260 -6.086 -68.613 1.00 92.12 149 LYS A C 1
ATOM 1046 O O . LYS A 1 149 ? 22.522 -6.219 -67.637 1.00 92.12 149 LYS A O 1
ATOM 1051 N N . ALA A 1 150 ? 24.577 -6.268 -68.540 1.00 87.19 150 ALA A N 1
ATOM 1052 C CA . ALA A 1 150 ? 25.289 -6.506 -67.289 1.00 87.19 150 ALA A CA 1
ATOM 1053 C C . ALA A 1 150 ? 25.307 -5.252 -66.400 1.00 87.19 150 ALA A C 1
ATOM 1055 O O . ALA A 1 150 ? 25.030 -5.368 -65.209 1.00 87.19 150 ALA A O 1
ATOM 1056 N N . GLU A 1 151 ? 25.530 -4.069 -66.974 1.00 87.69 151 GLU A N 1
ATOM 1057 C CA . GLU A 1 151 ? 25.476 -2.781 -66.270 1.00 87.69 151 GLU A CA 1
ATOM 1058 C C . GLU A 1 151 ? 24.090 -2.527 -65.675 1.00 87.69 151 GLU A C 1
ATOM 1060 O O . GLU A 1 151 ? 23.974 -2.282 -64.478 1.00 87.69 151 GLU A O 1
ATOM 1065 N N . SER A 1 152 ? 23.023 -2.704 -66.462 1.00 89.31 152 SER A N 1
ATOM 1066 C CA . SER A 1 152 ? 21.647 -2.565 -65.967 1.00 89.31 152 SER A CA 1
ATOM 1067 C C . SER A 1 152 ? 21.346 -3.520 -64.803 1.00 89.31 152 SER A C 1
ATOM 1069 O O . SER A 1 152 ? 20.745 -3.120 -63.805 1.00 89.31 152 SER A O 1
ATOM 1071 N N . LYS A 1 153 ? 21.813 -4.774 -64.879 1.00 88.50 153 LYS A N 1
ATOM 1072 C CA . LYS A 1 153 ? 21.687 -5.733 -63.770 1.00 88.50 153 LYS A CA 1
ATOM 1073 C C . LYS A 1 153 ? 22.501 -5.322 -62.542 1.00 88.50 153 LYS A C 1
ATOM 1075 O O . LYS A 1 153 ? 22.037 -5.542 -61.427 1.00 88.50 153 LYS A O 1
ATOM 1080 N N . ALA A 1 154 ? 23.691 -4.753 -62.731 1.00 83.06 154 ALA A N 1
ATOM 1081 C CA . ALA A 1 154 ? 24.524 -4.264 -61.637 1.00 83.06 154 ALA A CA 1
ATOM 1082 C C . ALA A 1 154 ? 23.864 -3.076 -60.921 1.00 83.06 154 ALA A C 1
ATOM 1084 O O . ALA A 1 154 ? 23.817 -3.065 -59.692 1.00 83.06 154 ALA A O 1
ATOM 1085 N N . THR A 1 155 ? 23.270 -2.139 -61.669 1.00 90.75 155 THR A N 1
ATOM 1086 C CA . THR A 1 155 ? 22.475 -1.036 -61.106 1.00 90.75 155 THR A CA 1
ATOM 1087 C C . THR A 1 155 ? 21.291 -1.564 -60.302 1.00 90.75 155 THR A C 1
ATOM 1089 O O . THR A 1 155 ? 21.144 -1.202 -59.137 1.00 90.75 155 THR A O 1
ATOM 1092 N N . GLN A 1 156 ? 20.507 -2.493 -60.861 1.00 89.50 156 GLN A N 1
ATOM 1093 C CA . GLN A 1 156 ? 19.369 -3.070 -60.139 1.00 89.50 156 GLN A CA 1
ATOM 1094 C C . GLN A 1 156 ? 19.802 -3.804 -58.860 1.00 89.50 156 GLN A C 1
ATOM 1096 O O . GLN A 1 156 ? 19.126 -3.735 -57.836 1.00 89.50 156 GLN A O 1
ATOM 1101 N N . ALA A 1 157 ? 20.935 -4.511 -58.895 1.00 85.81 157 ALA A N 1
ATOM 1102 C CA . ALA A 1 157 ? 21.478 -5.180 -57.717 1.00 85.81 157 ALA A CA 1
ATOM 1103 C C . ALA A 1 157 ? 21.913 -4.180 -56.631 1.00 85.81 157 ALA A C 1
ATOM 1105 O O . ALA A 1 157 ? 21.697 -4.438 -55.444 1.00 85.81 157 ALA A O 1
ATOM 1106 N N . ALA A 1 158 ? 22.486 -3.038 -57.022 1.00 82.94 158 ALA A N 1
ATOM 1107 C CA . ALA A 1 158 ? 22.845 -1.966 -56.099 1.00 82.94 158 ALA A CA 1
ATOM 1108 C C . ALA A 1 158 ? 21.601 -1.335 -55.450 1.00 82.94 158 ALA A C 1
ATOM 1110 O O . ALA A 1 158 ? 21.570 -1.183 -54.230 1.00 82.94 158 ALA A O 1
ATOM 1111 N N . GLU A 1 159 ? 20.553 -1.056 -56.231 1.00 89.38 159 GLU A N 1
ATOM 1112 C CA . GLU A 1 159 ? 19.268 -0.549 -55.722 1.00 89.38 159 GLU A CA 1
ATOM 1113 C C . GLU A 1 159 ? 18.617 -1.528 -54.738 1.00 89.38 159 GLU A C 1
ATOM 1115 O O . GLU A 1 159 ? 18.252 -1.138 -53.630 1.00 89.38 159 GLU A O 1
ATOM 1120 N N . ASN A 1 160 ? 18.558 -2.818 -55.086 1.00 86.19 160 ASN A N 1
ATOM 1121 C CA . ASN A 1 160 ? 18.011 -3.851 -54.202 1.00 86.19 160 ASN A CA 1
ATOM 1122 C C . ASN A 1 160 ? 18.809 -3.966 -52.894 1.00 86.19 160 ASN A C 1
ATOM 1124 O O . ASN A 1 160 ? 18.236 -4.209 -51.833 1.00 86.19 160 ASN A O 1
ATOM 1128 N N . THR A 1 161 ? 20.134 -3.795 -52.959 1.00 85.12 161 THR A N 1
ATOM 1129 C CA . THR A 1 161 ? 21.004 -3.801 -51.773 1.00 85.12 161 THR A CA 1
ATOM 1130 C C . THR A 1 161 ? 20.724 -2.589 -50.886 1.00 85.12 161 THR A C 1
ATOM 1132 O O . THR A 1 161 ? 20.604 -2.741 -49.672 1.00 85.12 161 THR A O 1
ATOM 1135 N N . ALA A 1 162 ? 20.567 -1.403 -51.479 1.00 85.38 162 ALA A N 1
ATOM 1136 C CA . ALA A 1 162 ? 20.222 -0.187 -50.749 1.00 85.38 162 ALA A CA 1
ATOM 1137 C C . ALA A 1 162 ? 18.839 -0.293 -50.082 1.00 85.38 162 ALA A C 1
ATOM 1139 O O . ALA A 1 162 ? 18.697 0.049 -48.909 1.00 85.38 162 ALA A O 1
ATOM 1140 N N . GLU A 1 163 ? 17.837 -0.832 -50.785 1.00 87.25 163 GLU A N 1
ATOM 1141 C CA . GLU A 1 163 ? 16.497 -1.052 -50.227 1.00 87.25 163 GLU A CA 1
ATOM 1142 C C . GLU A 1 163 ? 16.519 -2.073 -49.079 1.00 87.25 163 GLU A C 1
ATOM 1144 O O . GLU A 1 163 ? 15.878 -1.872 -48.045 1.00 87.25 163 GLU A O 1
ATOM 1149 N N . ALA A 1 164 ? 17.280 -3.163 -49.227 1.00 83.50 164 ALA A N 1
ATOM 1150 C CA . ALA A 1 164 ? 17.445 -4.158 -48.172 1.00 83.50 164 ALA A CA 1
ATOM 1151 C C . ALA A 1 164 ? 18.138 -3.574 -46.932 1.00 83.50 164 ALA A C 1
ATOM 1153 O O . ALA A 1 164 ? 17.714 -3.865 -45.813 1.00 83.50 164 ALA A O 1
ATOM 1154 N N . GLN A 1 165 ? 19.154 -2.726 -47.120 1.00 86.12 165 GLN A N 1
ATOM 1155 C CA . GLN A 1 165 ? 19.833 -2.045 -46.019 1.00 86.12 165 GLN A CA 1
ATOM 1156 C C . GLN A 1 165 ? 18.887 -1.084 -45.292 1.00 86.12 165 GLN A C 1
ATOM 1158 O O . GLN A 1 165 ? 18.788 -1.148 -44.072 1.00 86.12 165 GLN A O 1
ATOM 1163 N N . ALA A 1 166 ? 18.114 -0.278 -46.026 1.00 86.56 166 ALA A N 1
ATOM 1164 C CA . ALA A 1 166 ? 17.138 0.632 -45.428 1.00 86.56 166 ALA A CA 1
ATOM 1165 C C . ALA A 1 166 ? 16.081 -0.114 -44.592 1.00 86.56 166 ALA A C 1
ATOM 1167 O O . ALA A 1 166 ? 15.752 0.309 -43.486 1.00 86.56 166 ALA A O 1
ATOM 1168 N N . LYS A 1 167 ? 15.585 -1.263 -45.078 1.00 86.06 167 LYS A N 1
ATOM 1169 C CA . LYS A 1 167 ? 14.662 -2.125 -44.315 1.00 86.06 167 LYS A CA 1
ATOM 1170 C C . LYS A 1 167 ? 15.314 -2.724 -43.068 1.00 86.06 167 LYS A C 1
ATOM 1172 O O . LYS A 1 167 ? 14.646 -2.865 -42.047 1.00 86.06 167 LYS A O 1
ATOM 1177 N N . ALA A 1 168 ? 16.590 -3.102 -43.146 1.00 83.12 168 ALA A N 1
ATOM 1178 C CA . ALA A 1 168 ? 17.328 -3.617 -41.997 1.00 83.12 168 ALA A CA 1
ATOM 1179 C C . ALA A 1 168 ? 17.529 -2.533 -40.926 1.00 83.12 168 ALA A C 1
ATOM 1181 O O . ALA A 1 168 ? 17.335 -2.808 -39.742 1.00 83.12 168 ALA A O 1
ATOM 1182 N N . ASP A 1 169 ? 17.847 -1.308 -41.342 1.00 89.69 169 ASP A N 1
ATOM 1183 C CA . ASP A 1 169 ? 18.027 -0.167 -40.444 1.00 89.69 169 ASP A CA 1
ATOM 1184 C C . ASP A 1 169 ? 16.704 0.223 -39.759 1.00 89.69 169 ASP A C 1
ATOM 1186 O O . ASP A 1 169 ? 16.679 0.419 -38.542 1.00 89.69 169 ASP A O 1
ATOM 1190 N N . ASP A 1 170 ? 15.590 0.246 -40.500 1.00 88.19 170 ASP A N 1
ATOM 1191 C CA . ASP A 1 170 ? 14.246 0.497 -39.954 1.00 88.19 170 ASP A CA 1
ATOM 1192 C C . ASP A 1 170 ? 13.829 -0.583 -38.939 1.00 88.19 170 ASP A C 1
ATOM 1194 O O . ASP A 1 170 ? 13.395 -0.285 -37.822 1.00 88.19 170 ASP A O 1
ATOM 1198 N N . ALA A 1 171 ? 14.062 -1.858 -39.271 1.00 85.31 171 ALA A N 1
ATOM 1199 C CA . ALA A 1 171 ? 13.818 -2.964 -38.350 1.00 85.31 171 ALA A CA 1
ATOM 1200 C C . ALA A 1 171 ? 14.678 -2.854 -37.079 1.00 85.31 171 ALA A C 1
ATOM 1202 O O . ALA A 1 171 ? 14.182 -3.097 -35.977 1.00 85.31 171 ALA A O 1
ATOM 1203 N N . GLN A 1 172 ? 15.947 -2.456 -37.207 1.00 90.00 172 GLN A N 1
ATOM 1204 C CA . GLN A 1 172 ? 16.840 -2.267 -36.066 1.00 90.00 172 GLN A CA 1
ATOM 1205 C C . GLN A 1 172 ? 16.392 -1.099 -35.178 1.00 90.00 172 GLN A C 1
ATOM 1207 O O . GLN A 1 172 ? 16.428 -1.218 -33.951 1.00 90.00 172 GLN A O 1
ATOM 1212 N N . ALA A 1 173 ? 15.930 0.005 -35.770 1.00 87.19 173 ALA A N 1
ATOM 1213 C CA . ALA A 1 173 ? 15.361 1.128 -35.031 1.00 87.19 173 ALA A CA 1
ATOM 1214 C C . ALA A 1 173 ? 14.107 0.705 -34.252 1.00 87.19 173 ALA A C 1
ATOM 1216 O O . ALA A 1 173 ? 13.982 1.022 -33.065 1.00 87.19 173 ALA A O 1
ATOM 1217 N N . LYS A 1 174 ? 13.223 -0.086 -34.875 1.00 87.44 174 LYS A N 1
ATOM 1218 C CA . LYS A 1 174 ? 12.039 -0.631 -34.206 1.00 87.44 174 LYS A CA 1
ATOM 1219 C C . LYS A 1 174 ? 12.408 -1.550 -33.040 1.00 87.44 174 LYS A C 1
ATOM 1221 O O . LYS A 1 174 ? 11.835 -1.409 -31.967 1.00 87.44 174 LYS A O 1
ATOM 1226 N N . VAL A 1 175 ? 13.384 -2.443 -33.213 1.00 91.06 175 VAL A N 1
ATOM 1227 C CA . VAL A 1 175 ? 13.868 -3.321 -32.131 1.00 91.06 175 VAL A CA 1
ATOM 1228 C C . VAL A 1 175 ? 14.412 -2.507 -30.958 1.00 91.06 175 VAL A C 1
ATOM 1230 O O . VAL A 1 175 ? 14.096 -2.808 -29.812 1.00 91.06 175 VAL A O 1
ATOM 1233 N N . ASN A 1 176 ? 15.187 -1.454 -31.227 1.00 91.12 176 ASN A N 1
ATOM 1234 C CA . ASN A 1 176 ? 15.713 -0.587 -30.172 1.00 91.12 176 ASN A CA 1
ATOM 1235 C C . ASN A 1 176 ? 14.583 0.147 -29.428 1.00 91.12 176 ASN A C 1
ATOM 1237 O O . ASN A 1 176 ? 14.627 0.262 -28.205 1.00 91.12 176 ASN A O 1
ATOM 1241 N N . SER A 1 177 ? 13.558 0.607 -30.153 1.00 89.31 177 SER A N 1
ATOM 1242 C CA . SER A 1 177 ? 12.370 1.226 -29.556 1.00 89.31 177 SER A CA 1
ATOM 1243 C C . SER A 1 177 ? 11.562 0.237 -28.713 1.00 89.31 177 SER A C 1
ATOM 1245 O O . SER A 1 177 ? 11.140 0.581 -27.611 1.00 89.31 177 SER A O 1
ATOM 1247 N N . ASP A 1 178 ? 11.346 -0.983 -29.211 1.00 87.88 178 ASP A N 1
ATOM 1248 C CA . ASP A 1 178 ? 10.632 -2.037 -28.487 1.00 87.88 178 ASP A CA 1
ATOM 1249 C C . ASP A 1 178 ? 11.407 -2.429 -27.211 1.00 87.88 178 ASP A C 1
ATOM 1251 O O . ASP A 1 178 ? 10.799 -2.604 -26.157 1.00 87.88 178 ASP A O 1
ATOM 1255 N N . GLN A 1 179 ? 12.744 -2.496 -27.268 1.00 88.56 179 GLN A N 1
ATOM 1256 C CA . GLN A 1 179 ? 13.588 -2.763 -26.098 1.00 88.56 179 GLN A CA 1
ATOM 1257 C C . GLN A 1 179 ? 13.449 -1.667 -25.033 1.00 88.56 179 GLN A C 1
ATOM 1259 O O . GLN A 1 179 ? 13.229 -1.982 -23.869 1.00 88.56 179 GLN A O 1
ATOM 1264 N N . ALA A 1 180 ? 13.492 -0.390 -25.423 1.00 88.00 180 ALA A N 1
ATOM 1265 C CA . ALA A 1 180 ? 13.297 0.716 -24.484 1.00 88.00 180 ALA A CA 1
ATOM 1266 C C . ALA A 1 180 ? 11.906 0.679 -23.817 1.00 88.00 180 ALA A C 1
ATOM 1268 O O . ALA A 1 180 ? 11.772 0.993 -22.634 1.00 88.00 180 ALA A O 1
ATOM 1269 N N . ALA A 1 181 ? 10.869 0.269 -24.557 1.00 85.06 181 ALA A N 1
ATOM 1270 C CA . ALA A 1 181 ? 9.528 0.088 -24.005 1.00 85.06 181 ALA A CA 1
ATOM 1271 C C . ALA A 1 181 ? 9.460 -1.078 -23.002 1.00 85.06 181 ALA A C 1
ATOM 1273 O O . ALA A 1 181 ? 8.774 -0.969 -21.985 1.00 85.06 181 ALA A O 1
ATOM 1274 N N . ILE A 1 182 ? 10.182 -2.173 -23.261 1.00 88.12 182 ILE A N 1
ATOM 1275 C CA . ILE A 1 182 ? 10.292 -3.311 -22.339 1.00 88.12 182 ILE A CA 1
ATOM 1276 C C . ILE A 1 182 ? 10.999 -2.893 -21.046 1.00 88.12 182 ILE A C 1
ATOM 1278 O O . ILE A 1 182 ? 10.464 -3.155 -19.972 1.00 88.12 182 ILE A O 1
ATOM 1282 N N . ASP A 1 183 ? 12.127 -2.188 -21.134 1.00 91.19 183 ASP A N 1
ATOM 1283 C CA . ASP A 1 183 ? 12.885 -1.728 -19.960 1.00 91.19 183 ASP A CA 1
ATOM 1284 C C . ASP A 1 183 ? 12.038 -0.775 -19.083 1.00 91.19 183 ASP A C 1
ATOM 1286 O O . ASP A 1 183 ? 12.034 -0.846 -17.848 1.00 91.19 183 ASP A O 1
ATOM 1290 N N . ALA A 1 184 ? 11.240 0.095 -19.716 1.00 85.56 184 ALA A N 1
ATOM 1291 C CA . ALA A 1 184 ? 10.280 0.944 -19.011 1.00 85.56 184 ALA A CA 1
ATOM 1292 C C . ALA A 1 184 ? 9.181 0.120 -18.314 1.00 85.56 184 ALA A C 1
ATOM 1294 O O . ALA A 1 184 ? 8.794 0.424 -17.183 1.00 85.56 184 ALA A O 1
ATOM 1295 N N . GLN A 1 185 ? 8.688 -0.937 -18.964 1.00 85.62 185 GLN A N 1
ATOM 1296 C CA . GLN A 1 185 ? 7.671 -1.820 -18.397 1.00 85.62 185 GLN A CA 1
ATOM 1297 C C . GLN A 1 185 ? 8.213 -2.656 -17.227 1.00 85.62 185 GLN A C 1
ATOM 1299 O O . GLN A 1 185 ? 7.478 -2.876 -16.265 1.00 85.62 185 GLN A O 1
ATOM 1304 N N . GLU A 1 186 ? 9.481 -3.069 -17.277 1.00 88.50 186 GLU A N 1
ATOM 1305 C CA . GLU A 1 186 ? 10.182 -3.748 -16.179 1.00 88.50 186 GLU A CA 1
ATOM 1306 C C . GLU A 1 186 ? 10.223 -2.857 -14.930 1.00 88.50 186 GLU A C 1
ATOM 1308 O O . GLU A 1 186 ? 9.792 -3.272 -13.857 1.00 88.50 186 GLU A O 1
ATOM 1313 N N . THR A 1 187 ? 10.555 -1.573 -15.100 1.00 86.25 187 THR A N 1
ATOM 1314 C CA . THR A 1 187 ? 10.524 -0.586 -14.004 1.00 86.25 187 THR A CA 1
ATOM 1315 C C . THR A 1 187 ? 9.124 -0.443 -13.382 1.00 86.25 187 THR A C 1
ATOM 1317 O O . THR A 1 187 ? 8.977 -0.305 -12.166 1.00 86.25 187 THR A O 1
ATOM 1320 N N . VAL A 1 188 ? 8.061 -0.479 -14.197 1.00 88.56 188 VAL A N 1
ATOM 1321 C CA . VAL A 1 188 ? 6.672 -0.442 -13.698 1.00 88.56 188 VAL A CA 1
ATOM 1322 C C . VAL A 1 188 ? 6.345 -1.689 -12.873 1.00 88.56 188 VAL A C 1
ATOM 1324 O O . VAL A 1 188 ? 5.691 -1.574 -11.835 1.00 88.56 188 VAL A O 1
ATOM 1327 N N . VAL A 1 189 ? 6.796 -2.865 -13.314 1.00 87.50 189 VAL A N 1
ATOM 1328 C CA . VAL A 1 189 ? 6.585 -4.130 -12.597 1.00 87.50 189 VAL A CA 1
ATOM 1329 C C . VAL A 1 189 ? 7.327 -4.130 -11.260 1.00 87.50 189 VAL A C 1
ATOM 1331 O O . VAL A 1 189 ? 6.719 -4.474 -10.248 1.00 87.50 189 VAL A O 1
ATOM 1334 N N . ASP A 1 190 ? 8.573 -3.663 -11.218 1.00 91.25 190 ASP A N 1
ATOM 1335 C CA . ASP A 1 190 ? 9.360 -3.572 -9.980 1.00 91.25 190 ASP A CA 1
ATOM 1336 C C . ASP A 1 190 ? 8.718 -2.632 -8.947 1.00 91.25 190 ASP A C 1
ATOM 1338 O O . ASP A 1 190 ? 8.626 -2.950 -7.754 1.00 91.25 190 ASP A O 1
ATOM 1342 N N . ASN A 1 191 ? 8.196 -1.490 -9.404 1.00 88.12 191 ASN A N 1
ATOM 1343 C CA . ASN A 1 191 ? 7.449 -0.563 -8.552 1.00 88.12 191 ASN A CA 1
ATOM 1344 C C . ASN A 1 191 ? 6.159 -1.200 -8.011 1.00 88.12 191 ASN A C 1
ATOM 1346 O O . ASN A 1 191 ? 5.832 -1.035 -6.834 1.00 88.12 191 ASN A O 1
ATOM 1350 N N . ALA A 1 192 ? 5.433 -1.946 -8.850 1.00 86.00 192 ALA A N 1
ATOM 1351 C CA . ALA A 1 192 ? 4.230 -2.660 -8.432 1.00 86.00 192 ALA A CA 1
ATOM 1352 C C . ALA A 1 192 ? 4.549 -3.760 -7.408 1.00 86.00 192 ALA A C 1
ATOM 1354 O O . ALA A 1 192 ? 3.845 -3.876 -6.405 1.00 86.00 192 ALA A O 1
ATOM 1355 N N . GLN A 1 193 ? 5.631 -4.517 -7.611 1.00 88.56 193 GLN A N 1
ATOM 1356 C CA . GLN A 1 193 ? 6.084 -5.538 -6.666 1.00 88.56 193 GLN A CA 1
ATOM 1357 C C . GLN A 1 193 ? 6.462 -4.915 -5.317 1.00 88.56 193 GLN A C 1
ATOM 1359 O O . GLN A 1 193 ? 5.999 -5.374 -4.276 1.00 88.56 193 GLN A O 1
ATOM 1364 N N . THR A 1 194 ? 7.200 -3.802 -5.330 1.00 88.06 194 THR A N 1
ATOM 1365 C CA . THR A 1 194 ? 7.551 -3.054 -4.112 1.00 88.06 194 THR A CA 1
ATOM 1366 C C . THR A 1 194 ? 6.303 -2.581 -3.355 1.00 88.06 194 THR A C 1
ATOM 1368 O O . THR A 1 194 ? 6.247 -2.646 -2.126 1.00 88.06 194 THR A O 1
ATOM 1371 N N . ALA A 1 195 ? 5.271 -2.115 -4.066 1.00 83.25 195 ALA A N 1
ATOM 1372 C CA . ALA A 1 195 ? 4.008 -1.708 -3.451 1.00 83.25 195 ALA A CA 1
ATOM 1373 C C . ALA A 1 195 ? 3.259 -2.889 -2.807 1.00 83.25 195 ALA A C 1
ATOM 1375 O O . ALA A 1 195 ? 2.721 -2.739 -1.708 1.00 83.25 195 ALA A O 1
ATOM 1376 N N . VAL A 1 196 ? 3.251 -4.055 -3.462 1.00 89.56 196 VAL A N 1
ATOM 1377 C CA . VAL A 1 196 ? 2.668 -5.293 -2.919 1.00 89.56 196 VAL A CA 1
ATOM 1378 C C . VAL A 1 196 ? 3.402 -5.726 -1.652 1.00 89.56 196 VAL A C 1
ATOM 1380 O O . VAL A 1 196 ? 2.750 -5.976 -0.639 1.00 89.56 196 VAL A O 1
ATOM 1383 N N . ASP A 1 197 ? 4.734 -5.746 -1.671 1.00 87.56 197 ASP A N 1
ATOM 1384 C CA . ASP A 1 197 ? 5.544 -6.151 -0.518 1.00 87.56 197 ASP A CA 1
ATOM 1385 C C . ASP A 1 197 ? 5.330 -5.209 0.679 1.00 87.56 197 ASP A C 1
ATOM 1387 O O . ASP A 1 197 ? 5.162 -5.663 1.811 1.00 87.56 197 ASP A O 1
ATOM 1391 N N . ASN A 1 198 ? 5.239 -3.895 0.436 1.00 80.12 198 ASN A N 1
ATOM 1392 C CA . ASN A 1 198 ? 4.920 -2.910 1.473 1.00 80.12 198 ASN A CA 1
ATOM 1393 C C . ASN A 1 198 ? 3.515 -3.112 2.059 1.00 80.12 198 ASN A C 1
ATOM 1395 O O . ASN A 1 198 ? 3.340 -3.058 3.277 1.00 80.12 198 ASN A O 1
ATOM 1399 N N . ALA A 1 199 ? 2.507 -3.356 1.216 1.00 77.00 199 ALA A N 1
ATOM 1400 C CA . ALA A 1 199 ? 1.148 -3.633 1.678 1.00 77.00 199 ALA A CA 1
ATOM 1401 C C . ALA A 1 199 ? 1.086 -4.928 2.503 1.00 77.00 199 ALA A C 1
ATOM 1403 O O . ALA A 1 199 ? 0.419 -4.972 3.539 1.00 77.00 199 ALA A O 1
ATOM 1404 N N . GLN A 1 200 ? 1.825 -5.957 2.084 1.00 80.62 200 GLN A N 1
ATOM 1405 C CA . GLN A 1 200 ? 1.940 -7.215 2.810 1.00 80.62 200 GLN A CA 1
ATOM 1406 C C . GLN A 1 200 ? 2.651 -7.021 4.157 1.00 80.62 200 GLN A C 1
ATOM 1408 O O . GLN A 1 200 ? 2.175 -7.536 5.159 1.00 80.62 200 GLN A O 1
ATOM 1413 N N . ALA A 1 201 ? 3.707 -6.205 4.228 1.00 77.31 201 ALA A N 1
ATOM 1414 C CA . ALA A 1 201 ? 4.383 -5.870 5.483 1.00 77.31 201 ALA A CA 1
ATOM 1415 C C . ALA A 1 201 ? 3.491 -5.085 6.463 1.00 77.31 201 ALA A C 1
ATOM 1417 O O . ALA A 1 201 ? 3.607 -5.258 7.673 1.00 77.31 201 ALA A O 1
ATOM 1418 N N . VAL A 1 202 ? 2.577 -4.243 5.965 1.00 77.50 202 VAL A N 1
ATOM 1419 C CA . VAL A 1 202 ? 1.563 -3.575 6.803 1.00 77.50 202 VAL A CA 1
ATOM 1420 C C . VAL A 1 202 ? 0.549 -4.584 7.352 1.00 77.50 202 VAL A C 1
ATOM 1422 O O . VAL A 1 202 ? 0.167 -4.490 8.517 1.00 77.50 202 VAL A O 1
ATOM 1425 N N . LEU A 1 203 ? 0.136 -5.558 6.535 1.00 74.88 203 LEU A N 1
ATOM 1426 C CA . LEU A 1 203 ? -0.771 -6.641 6.929 1.00 74.88 203 LEU A CA 1
ATOM 1427 C C . LEU A 1 203 ? -0.133 -7.629 7.914 1.00 74.88 203 LEU A C 1
ATOM 1429 O O . LEU A 1 203 ? -0.787 -8.025 8.873 1.00 74.88 203 LEU A O 1
ATOM 1433 N N . ASP A 1 204 ? 1.119 -8.020 7.675 1.00 73.38 204 ASP A N 1
ATOM 1434 C CA . ASP A 1 204 ? 1.891 -8.954 8.505 1.00 73.38 204 ASP A CA 1
ATOM 1435 C C . ASP A 1 204 ? 2.577 -8.273 9.697 1.00 73.38 204 ASP A C 1
ATOM 1437 O O . ASP A 1 204 ? 3.114 -8.947 10.573 1.00 73.38 204 ASP A O 1
ATOM 1441 N N . GLY A 1 205 ? 2.573 -6.939 9.744 1.00 67.44 205 GLY A N 1
ATOM 1442 C CA . GLY A 1 205 ? 2.948 -6.178 10.926 1.00 67.44 205 GLY A CA 1
ATOM 1443 C C . GLY A 1 205 ? 1.949 -6.371 12.071 1.00 67.44 205 GLY A C 1
ATOM 1444 O O . GLY A 1 205 ? 1.005 -7.156 12.002 1.00 67.44 205 GLY A O 1
ATOM 1445 N N . THR A 1 206 ? 2.106 -5.580 13.132 1.00 60.31 206 THR A N 1
ATOM 1446 C CA . THR A 1 206 ? 1.324 -5.687 14.379 1.00 60.31 206 THR A CA 1
ATOM 1447 C C . THR A 1 206 ? -0.199 -5.653 14.211 1.00 60.31 206 THR A C 1
ATOM 1449 O O . THR A 1 206 ? -0.908 -6.066 15.122 1.00 60.31 206 THR A O 1
ATOM 1452 N N . GLY A 1 207 ? -0.729 -5.211 13.066 1.00 66.50 207 GLY A N 1
ATOM 1453 C CA . GLY A 1 207 ? -2.166 -5.195 12.795 1.00 66.50 207 GLY A CA 1
ATOM 1454 C C . GLY A 1 207 ? -2.831 -6.572 12.893 1.00 66.50 207 GLY A C 1
ATOM 1455 O O . GLY A 1 207 ? -3.912 -6.676 13.467 1.00 66.50 207 GLY A O 1
ATOM 1456 N N . LYS A 1 208 ? -2.202 -7.645 12.398 1.00 72.00 208 LYS A N 1
ATOM 1457 C CA . LYS A 1 208 ? -2.817 -8.983 12.390 1.00 72.00 208 LYS A CA 1
ATOM 1458 C C . LYS A 1 208 ? -2.856 -9.621 13.774 1.00 72.00 208 LYS A C 1
ATOM 1460 O O . LYS A 1 208 ? -3.922 -10.081 14.187 1.00 72.00 208 LYS A O 1
ATOM 1465 N N . GLU A 1 209 ? -1.741 -9.625 14.508 1.00 75.38 209 GLU A N 1
ATOM 1466 C CA . GLU A 1 209 ? -1.723 -10.100 15.895 1.00 75.38 209 GLU A CA 1
ATOM 1467 C C . GLU A 1 209 ? -2.648 -9.273 16.795 1.00 75.38 209 GLU A C 1
ATOM 1469 O O . GLU A 1 209 ? -3.376 -9.859 17.594 1.00 75.38 209 GLU A O 1
ATOM 1474 N N . THR A 1 210 ? -2.679 -7.941 16.656 1.00 76.56 210 THR A N 1
ATOM 1475 C CA . THR A 1 210 ? -3.565 -7.088 17.465 1.00 76.56 210 THR A CA 1
ATOM 1476 C C . THR A 1 210 ? -5.039 -7.350 17.163 1.00 76.56 210 THR A C 1
ATOM 1478 O O . THR A 1 210 ? -5.806 -7.521 18.103 1.00 76.56 210 THR A O 1
ATOM 1481 N N . ILE A 1 211 ? -5.440 -7.482 15.893 1.00 79.31 211 ILE A N 1
ATOM 1482 C CA . ILE A 1 211 ? -6.837 -7.788 15.530 1.00 79.31 211 ILE A CA 1
ATOM 1483 C C . ILE A 1 211 ? -7.260 -9.167 16.054 1.00 79.31 211 ILE A C 1
ATOM 1485 O O . ILE A 1 211 ? -8.384 -9.337 16.526 1.00 79.31 211 ILE A O 1
ATOM 1489 N N . ILE A 1 212 ? -6.375 -10.167 15.987 1.00 81.94 212 ILE A N 1
ATOM 1490 C CA . ILE A 1 212 ? -6.659 -11.501 16.531 1.00 81.94 212 ILE A CA 1
ATOM 1491 C C . ILE A 1 212 ? -6.770 -11.446 18.059 1.00 81.94 212 ILE A C 1
ATOM 1493 O O . ILE A 1 212 ? -7.710 -12.014 18.610 1.00 81.94 212 ILE A O 1
ATOM 1497 N N . ALA A 1 213 ? -5.871 -10.727 18.732 1.00 84.31 213 ALA A N 1
ATOM 1498 C CA . ALA A 1 213 ? -5.914 -10.553 20.180 1.00 84.31 213 ALA A CA 1
ATOM 1499 C C . ALA A 1 213 ? -7.173 -9.798 20.637 1.00 84.31 213 ALA A C 1
ATOM 1501 O O . ALA A 1 213 ? -7.812 -10.219 21.596 1.00 84.31 213 ALA A O 1
ATOM 1502 N N . GLU A 1 214 ? -7.570 -8.732 19.937 1.00 83.94 214 GLU A N 1
ATOM 1503 C CA . GLU A 1 214 ? -8.812 -7.995 20.206 1.00 83.94 214 GLU A CA 1
ATOM 1504 C C . GLU A 1 214 ? -10.048 -8.867 19.980 1.00 83.94 214 GLU A C 1
ATOM 1506 O O . GLU A 1 214 ? -10.966 -8.854 20.799 1.00 83.94 214 GLU A O 1
ATOM 1511 N N . ARG A 1 215 ? -10.069 -9.674 18.911 1.00 90.88 215 ARG A N 1
ATOM 1512 C CA . ARG A 1 215 ? -11.146 -10.642 18.663 1.00 90.88 215 ARG A CA 1
ATOM 1513 C C . ARG A 1 215 ? -11.244 -11.663 19.794 1.00 90.88 215 ARG A C 1
ATOM 1515 O O . ARG A 1 215 ? -12.347 -11.957 20.249 1.00 90.88 215 ARG A O 1
ATOM 1522 N N . ASP A 1 216 ? -10.118 -12.220 20.223 1.00 92.50 216 ASP A N 1
ATOM 1523 C CA . ASP A 1 216 ? -10.088 -13.251 21.261 1.00 92.50 216 ASP A CA 1
ATOM 1524 C C . ASP A 1 216 ? -10.448 -12.665 22.637 1.00 92.50 216 ASP A C 1
ATOM 1526 O O . ASP A 1 216 ? -11.190 -13.293 23.393 1.00 92.50 216 ASP A O 1
ATOM 1530 N N . ALA A 1 217 ? -10.021 -11.431 22.926 1.00 91.56 217 ALA A N 1
ATOM 1531 C CA . ALA A 1 217 ? -10.446 -10.683 24.107 1.00 91.56 217 ALA A CA 1
ATOM 1532 C C . ALA A 1 217 ? -11.959 -10.417 24.088 1.00 91.56 217 ALA A C 1
ATOM 1534 O O . ALA A 1 217 ? -12.648 -10.759 25.045 1.00 91.56 217 ALA A O 1
ATOM 1535 N N . ALA A 1 218 ? -12.504 -9.924 22.972 1.00 88.38 218 ALA A N 1
ATOM 1536 C CA . ALA A 1 218 ? -13.941 -9.695 22.823 1.00 88.38 218 ALA A CA 1
ATOM 1537 C C . ALA A 1 218 ? -14.761 -10.993 22.942 1.00 88.38 218 ALA A C 1
ATOM 1539 O O . ALA A 1 218 ? -15.856 -10.993 23.507 1.00 88.38 218 ALA A O 1
ATOM 1540 N N . ALA A 1 219 ? -14.240 -12.115 22.436 1.00 91.19 219 ALA A N 1
ATOM 1541 C CA . ALA A 1 219 ? -14.867 -13.424 22.599 1.00 91.19 219 ALA A CA 1
ATOM 1542 C C . ALA A 1 219 ? -14.871 -13.882 24.068 1.00 91.19 219 ALA A C 1
ATOM 1544 O O . ALA A 1 219 ? -15.872 -14.427 24.534 1.00 91.19 219 ALA A O 1
ATOM 1545 N N . SER A 1 220 ? -13.782 -13.632 24.801 1.00 92.50 220 SER A N 1
ATOM 1546 C CA . SER A 1 220 ? -13.695 -13.904 26.239 1.00 92.50 220 SER A CA 1
ATOM 1547 C C . SER A 1 220 ? -14.672 -13.038 27.040 1.00 92.50 220 SER A C 1
ATOM 1549 O O . SER A 1 220 ? -15.413 -13.564 27.870 1.00 92.50 220 SER A O 1
ATOM 1551 N N . ASP A 1 221 ? -14.728 -11.734 26.762 1.00 92.81 221 ASP A N 1
ATOM 1552 C CA . ASP A 1 221 ? -15.643 -10.799 27.426 1.00 92.81 221 ASP A CA 1
ATOM 1553 C C . ASP A 1 221 ? -17.111 -11.187 27.198 1.00 92.81 221 ASP A C 1
ATOM 1555 O O . ASP A 1 221 ? -17.931 -11.124 28.117 1.00 92.81 221 ASP A O 1
ATOM 1559 N N . LEU A 1 222 ? -17.445 -11.661 25.993 1.00 93.75 222 LEU A N 1
ATOM 1560 C CA . LEU A 1 222 ? -18.783 -12.153 25.673 1.00 93.75 222 LEU A CA 1
ATOM 1561 C C . LEU A 1 222 ? -19.167 -13.393 26.495 1.00 93.75 222 LEU A C 1
ATOM 1563 O O . LEU A 1 222 ? -20.312 -13.497 26.938 1.00 93.75 222 LEU A O 1
ATOM 1567 N N . GLU A 1 223 ? -18.249 -14.339 26.699 1.00 94.00 223 GLU A N 1
ATOM 1568 C CA . GLU A 1 223 ? -18.517 -15.516 27.538 1.00 94.00 223 GLU A CA 1
ATOM 1569 C C . GLU A 1 223 ? -18.709 -15.141 29.012 1.00 94.00 223 GLU A C 1
ATOM 1571 O O . GLU A 1 223 ? -19.628 -15.653 29.655 1.00 94.00 223 GLU A O 1
ATOM 1576 N N . VAL A 1 224 ? -17.923 -14.192 29.532 1.00 93.69 224 VAL A N 1
ATOM 1577 C CA . VAL A 1 224 ? -18.120 -13.656 30.890 1.00 93.69 224 VAL A CA 1
ATOM 1578 C C . VAL A 1 224 ? -19.495 -12.995 31.016 1.00 93.69 224 VAL A C 1
ATOM 1580 O O . VAL A 1 224 ? -20.244 -13.317 31.938 1.00 93.69 224 VAL A O 1
ATOM 1583 N N . ALA A 1 225 ? -19.879 -12.148 30.057 1.00 91.31 225 ALA A N 1
ATOM 1584 C CA . ALA A 1 225 ? -21.172 -11.467 30.075 1.00 91.31 225 ALA A CA 1
ATOM 1585 C C . ALA A 1 225 ? -22.363 -12.443 30.050 1.00 91.31 225 ALA A C 1
ATOM 1587 O O . ALA A 1 225 ? -23.337 -12.242 30.775 1.00 91.31 225 ALA A O 1
ATOM 1588 N N . LYS A 1 226 ? -22.284 -13.532 29.270 1.00 92.81 226 LYS A N 1
ATOM 1589 C CA . LYS A 1 226 ? -23.309 -14.593 29.279 1.00 92.81 226 LYS A CA 1
ATOM 1590 C C . LYS A 1 226 ? -23.389 -15.306 30.627 1.00 92.81 226 LYS A C 1
ATOM 1592 O O . LYS A 1 226 ? -24.486 -15.609 31.096 1.00 92.81 226 LYS A O 1
ATOM 1597 N N . ALA A 1 227 ? -22.248 -15.602 31.249 1.00 92.56 227 ALA A N 1
ATOM 1598 C CA . ALA A 1 227 ? -22.221 -16.246 32.560 1.00 92.56 227 ALA A CA 1
ATOM 1599 C C . ALA A 1 227 ? -22.852 -15.347 33.639 1.00 92.56 227 ALA A C 1
ATOM 1601 O O . ALA A 1 227 ? -23.655 -15.821 34.450 1.00 92.56 227 ALA A O 1
ATOM 1602 N N . ASP A 1 228 ? -22.552 -14.048 33.602 1.00 91.00 228 ASP A N 1
ATOM 1603 C CA . ASP A 1 228 ? -23.148 -13.051 34.491 1.00 91.00 228 ASP A CA 1
ATOM 1604 C C . ASP A 1 228 ? -24.655 -12.894 34.253 1.00 91.00 228 ASP A C 1
ATOM 1606 O O . ASP A 1 228 ? -25.419 -12.817 35.219 1.00 91.00 228 ASP A O 1
ATOM 1610 N N . GLU A 1 229 ? -25.113 -12.926 32.997 1.00 93.75 229 GLU A N 1
ATOM 1611 C CA . GLU A 1 229 ? -26.540 -12.920 32.654 1.00 93.75 229 GLU A CA 1
ATOM 1612 C C . GLU A 1 229 ? -27.266 -14.124 33.272 1.00 93.75 229 GLU A C 1
ATOM 1614 O O . GLU A 1 229 ? -28.286 -13.959 33.947 1.00 93.75 229 GLU A O 1
ATOM 1619 N N . VAL A 1 230 ? -26.721 -15.334 33.110 1.00 94.31 230 VAL A N 1
ATOM 1620 C CA . VAL A 1 230 ? -27.291 -16.560 33.697 1.00 94.31 230 VAL A CA 1
ATOM 1621 C C . VAL A 1 230 ? -27.345 -16.461 35.222 1.00 94.31 230 VAL A C 1
ATOM 1623 O O . VAL A 1 230 ? -28.348 -16.832 35.843 1.00 94.31 230 VAL A O 1
ATOM 1626 N N . LYS A 1 231 ? -26.292 -15.926 35.848 1.00 91.75 231 LYS A N 1
ATOM 1627 C CA . LYS A 1 231 ? -26.265 -15.715 37.297 1.00 91.75 231 LYS A CA 1
ATOM 1628 C C . LYS A 1 231 ? -27.324 -14.699 37.735 1.00 91.75 231 LYS A C 1
ATOM 1630 O O . LYS A 1 231 ? -28.041 -14.961 38.700 1.00 91.75 231 LYS A O 1
ATOM 1635 N N . ALA A 1 232 ? -27.466 -13.584 37.022 1.00 89.25 232 ALA A N 1
ATOM 1636 C CA . ALA A 1 232 ? -28.470 -12.565 37.311 1.00 89.25 232 ALA A CA 1
ATOM 1637 C C . ALA A 1 232 ? -29.901 -13.109 37.170 1.00 89.25 232 ALA A C 1
ATOM 1639 O O . ALA A 1 232 ? -30.746 -12.841 38.024 1.00 89.25 232 ALA A O 1
ATOM 1640 N N . GLN A 1 233 ? -30.170 -13.932 36.151 1.00 92.75 233 GLN A N 1
ATOM 1641 C CA . GLN A 1 233 ? -31.458 -14.615 35.982 1.00 92.75 233 GLN A CA 1
ATOM 1642 C C . GLN A 1 233 ? -31.745 -15.596 37.135 1.00 92.75 233 GLN A C 1
ATOM 1644 O O . GLN A 1 233 ? -32.869 -15.652 37.645 1.00 92.75 233 GLN A O 1
ATOM 1649 N N . SER A 1 234 ? -30.729 -16.336 37.595 1.00 93.62 234 SER A N 1
ATOM 1650 C CA . SER A 1 234 ? -30.841 -17.222 38.762 1.00 93.62 234 SER A CA 1
ATOM 1651 C C . SER A 1 234 ? -31.154 -16.444 40.044 1.00 93.62 234 SER A C 1
ATOM 1653 O O . SER A 1 234 ? -32.050 -16.823 40.800 1.00 93.62 234 SER A O 1
ATOM 1655 N N . ASP A 1 235 ? -30.452 -15.335 40.280 1.00 92.56 235 ASP A N 1
ATOM 1656 C CA . ASP A 1 235 ? -30.646 -14.496 41.464 1.00 92.56 235 ASP A CA 1
ATOM 1657 C C . ASP A 1 235 ? -32.016 -13.791 41.440 1.00 92.56 235 ASP A C 1
ATOM 1659 O O . ASP A 1 235 ? -32.690 -13.734 42.471 1.00 92.56 235 ASP A O 1
ATOM 1663 N N . LEU A 1 236 ? -32.488 -13.352 40.265 1.00 93.25 236 LEU A N 1
ATOM 1664 C CA . LEU A 1 236 ? -33.845 -12.826 40.078 1.00 93.25 236 LEU A CA 1
ATOM 1665 C C . LEU A 1 236 ? -34.911 -13.874 40.423 1.00 93.25 236 LEU A C 1
ATOM 1667 O O . LEU A 1 236 ? -35.867 -13.565 41.132 1.00 93.25 236 LEU A O 1
ATOM 1671 N N . THR A 1 237 ? -34.729 -15.116 39.967 1.00 94.06 237 THR A N 1
ATOM 1672 C CA . THR A 1 237 ? -35.659 -16.219 40.262 1.00 94.06 237 THR A CA 1
ATOM 1673 C C . THR A 1 237 ? -35.744 -16.470 41.770 1.00 94.06 237 THR A C 1
ATOM 1675 O O . THR A 1 237 ? -36.837 -16.516 42.332 1.00 94.06 237 THR A O 1
ATOM 1678 N N . LYS A 1 238 ? -34.598 -16.531 42.464 1.00 92.75 238 LYS A N 1
ATOM 1679 C CA . LYS A 1 238 ? -34.559 -16.693 43.930 1.00 92.75 238 LYS A CA 1
ATOM 1680 C C . LYS A 1 238 ? -35.228 -15.531 44.665 1.00 92.75 238 LYS A C 1
ATOM 1682 O O . LYS A 1 238 ? -35.899 -15.749 45.673 1.00 92.75 238 LYS A O 1
ATOM 1687 N N . ALA A 1 239 ? -35.053 -14.299 44.185 1.00 88.69 239 ALA A N 1
ATOM 1688 C CA . ALA A 1 239 ? -35.706 -13.131 44.770 1.00 88.69 239 ALA A CA 1
ATOM 1689 C C . ALA A 1 239 ? -37.236 -13.207 44.625 1.00 88.69 239 ALA A C 1
ATOM 1691 O O . ALA A 1 239 ? -37.955 -12.964 45.592 1.00 88.69 239 ALA A O 1
ATOM 1692 N N . GLN A 1 240 ? -37.732 -13.624 43.455 1.00 91.94 240 GLN A N 1
ATOM 1693 C CA . GLN A 1 240 ? -39.162 -13.842 43.221 1.00 91.94 240 GLN A CA 1
ATOM 1694 C C . GLN A 1 240 ? -39.735 -14.930 44.142 1.00 91.94 240 GLN A C 1
ATOM 1696 O O . GLN A 1 240 ? -40.793 -14.733 44.739 1.00 91.94 240 GLN A O 1
ATOM 1701 N N . GLU A 1 241 ? -39.029 -16.051 44.320 1.00 93.75 241 GLU A N 1
ATOM 1702 C CA . GLU A 1 241 ? -39.425 -17.112 45.257 1.00 93.75 241 GLU A CA 1
ATOM 1703 C C . GLU A 1 241 ? -39.486 -16.610 46.710 1.00 93.75 241 GLU A C 1
ATOM 1705 O O . GLU A 1 241 ? -40.431 -16.915 47.446 1.00 93.75 241 GLU A O 1
ATOM 1710 N N . ALA A 1 242 ? -38.506 -15.800 47.124 1.00 91.06 242 ALA A N 1
ATOM 1711 C CA . ALA A 1 242 ? -38.475 -15.201 48.455 1.00 91.06 242 ALA A CA 1
ATOM 1712 C C . ALA A 1 242 ? -39.649 -14.232 48.683 1.00 91.06 242 ALA A C 1
ATOM 1714 O O . ALA A 1 242 ? -40.267 -14.262 49.752 1.00 91.06 242 ALA A O 1
ATOM 1715 N N . ASP A 1 243 ? -39.999 -13.418 47.686 1.00 92.00 243 ASP A N 1
ATOM 1716 C CA . ASP A 1 243 ? -41.148 -12.511 47.753 1.00 92.00 243 ASP A CA 1
ATOM 1717 C C . ASP A 1 243 ? -42.478 -13.269 47.826 1.00 92.00 243 ASP A C 1
ATOM 1719 O O . ASP A 1 243 ? -43.341 -12.917 48.637 1.00 92.00 243 ASP A O 1
ATOM 1723 N N . VAL A 1 244 ? -42.631 -14.359 47.064 1.00 94.62 244 VAL A N 1
ATOM 1724 C CA . VAL A 1 244 ? -43.799 -15.252 47.168 1.00 94.62 244 VAL A CA 1
ATOM 1725 C C . VAL A 1 244 ? -43.916 -15.820 48.582 1.00 94.62 244 VAL A C 1
ATOM 1727 O O . VAL A 1 244 ? -44.999 -15.790 49.178 1.00 94.62 244 VAL A O 1
ATOM 1730 N N . LYS A 1 245 ? -42.803 -16.279 49.167 1.00 93.00 245 LYS A N 1
ATOM 1731 C CA . LYS A 1 245 ? -42.795 -16.770 50.548 1.00 93.00 245 LYS A CA 1
ATOM 1732 C C . LYS A 1 245 ? -43.186 -15.671 51.538 1.00 93.00 245 LYS A C 1
ATOM 1734 O O . LYS A 1 245 ? -44.020 -15.904 52.410 1.00 93.00 245 LYS A O 1
ATOM 1739 N N . LYS A 1 246 ? -42.637 -14.464 51.389 1.00 92.19 246 LYS A N 1
ATOM 1740 C CA . LYS A 1 246 ? -42.948 -13.321 52.258 1.00 92.19 246 LYS A CA 1
ATOM 1741 C C . LYS A 1 246 ? -44.422 -12.921 52.174 1.00 92.19 246 LYS A C 1
ATOM 1743 O O . LYS A 1 246 ? -45.030 -12.623 53.201 1.00 92.19 246 LYS A O 1
ATOM 1748 N N . ALA A 1 247 ? -45.013 -12.955 50.979 1.00 90.69 247 ALA A N 1
ATOM 1749 C CA . ALA A 1 247 ? -46.440 -12.718 50.786 1.00 90.69 247 ALA A CA 1
ATOM 1750 C C . ALA A 1 247 ? -47.298 -13.779 51.502 1.00 90.69 247 ALA A C 1
ATOM 1752 O O . ALA A 1 247 ? -48.278 -13.429 52.163 1.00 90.69 247 ALA A O 1
ATOM 1753 N N . SER A 1 248 ? -46.900 -15.054 51.435 1.00 91.06 248 SER A N 1
ATOM 1754 C CA . SER A 1 248 ? -47.560 -16.155 52.154 1.00 91.06 248 SER A CA 1
ATOM 1755 C C . SER A 1 248 ? -47.453 -16.014 53.678 1.00 91.06 248 SER A C 1
ATOM 1757 O O . SER A 1 248 ? -48.450 -16.156 54.395 1.00 91.06 248 SER A O 1
ATOM 1759 N N . ASP A 1 249 ? -46.262 -15.695 54.189 1.00 92.44 249 ASP A N 1
ATOM 1760 C CA . ASP A 1 249 ? -46.030 -15.473 55.621 1.00 92.44 249 ASP A CA 1
ATOM 1761 C C . ASP A 1 249 ? -46.880 -14.286 56.125 1.00 92.44 249 ASP A C 1
ATOM 1763 O O . ASP A 1 249 ? -47.521 -14.374 57.174 1.00 92.44 249 ASP A O 1
ATOM 1767 N N . LEU A 1 250 ? -46.972 -13.201 55.343 1.00 91.00 250 LEU A N 1
ATOM 1768 C CA . LEU A 1 250 ? -47.807 -12.038 55.663 1.00 91.00 250 LEU A CA 1
ATOM 1769 C C . LEU A 1 250 ? -49.306 -12.375 55.674 1.00 91.00 250 LEU A C 1
ATOM 1771 O O . LEU A 1 250 ? -50.030 -11.909 56.555 1.00 91.00 250 LEU A O 1
ATOM 1775 N N . ALA A 1 251 ? -49.783 -13.178 54.719 1.00 89.12 251 ALA A N 1
ATOM 1776 C CA . ALA A 1 251 ? -51.172 -13.639 54.698 1.00 89.12 251 ALA A CA 1
ATOM 1777 C C . ALA A 1 251 ? -51.504 -14.471 55.949 1.00 89.12 251 ALA A C 1
ATOM 1779 O O . ALA A 1 251 ? -52.548 -14.272 56.573 1.00 89.12 251 ALA A O 1
ATOM 1780 N N . THR A 1 252 ? -50.576 -15.337 56.363 1.00 90.56 252 THR A N 1
ATOM 1781 C CA . THR A 1 252 ? -50.701 -16.155 57.578 1.00 90.56 252 THR A CA 1
ATOM 1782 C C . THR A 1 252 ? -50.719 -15.292 58.844 1.00 90.56 252 THR A C 1
ATOM 1784 O O . THR A 1 252 ? -51.553 -15.497 59.730 1.00 90.56 252 THR A O 1
ATOM 1787 N N . ALA A 1 253 ? -49.846 -14.283 58.920 1.00 88.19 253 ALA A N 1
ATOM 1788 C CA . ALA A 1 253 ? -49.809 -13.344 60.039 1.00 88.19 253 ALA A CA 1
ATOM 1789 C C . ALA A 1 253 ? -51.124 -12.556 60.171 1.00 88.19 253 ALA A C 1
ATOM 1791 O O . ALA A 1 253 ? -51.674 -12.481 61.268 1.00 88.19 253 ALA A O 1
ATOM 1792 N N . LYS A 1 254 ? -51.683 -12.057 59.058 1.00 85.62 254 LYS A N 1
ATOM 1793 C CA . LYS A 1 254 ? -52.990 -11.373 59.048 1.00 85.62 254 LYS A CA 1
ATOM 1794 C C . LYS A 1 254 ? -54.134 -12.278 59.510 1.00 85.62 254 LYS A C 1
ATOM 1796 O O . LYS A 1 254 ? -54.978 -11.847 60.287 1.00 85.62 254 LYS A O 1
ATOM 1801 N N . ALA A 1 255 ? -54.164 -13.538 59.073 1.00 86.12 255 ALA A N 1
ATOM 1802 C CA . ALA A 1 255 ? -55.176 -14.493 59.537 1.00 86.12 255 ALA A CA 1
ATOM 1803 C C . ALA A 1 255 ? -55.068 -14.758 61.053 1.00 86.12 255 ALA A C 1
ATOM 1805 O O . ALA A 1 255 ? -56.075 -14.874 61.757 1.00 86.12 255 ALA A O 1
ATOM 1806 N N . THR A 1 256 ? -53.837 -14.804 61.565 1.00 88.19 256 THR A N 1
ATOM 1807 C CA . THR A 1 256 ? -53.566 -14.965 62.999 1.00 88.19 256 THR A CA 1
ATOM 1808 C C . THR A 1 256 ? -54.007 -13.736 63.796 1.00 88.19 256 THR A C 1
ATOM 1810 O O . THR A 1 256 ? -54.631 -13.892 64.842 1.00 88.19 256 THR A O 1
ATOM 1813 N N . GLU A 1 257 ? -53.738 -12.526 63.298 1.00 87.25 257 GLU A N 1
ATOM 1814 C CA . GLU A 1 257 ? -54.175 -11.261 63.907 1.00 87.25 257 GLU A CA 1
ATOM 1815 C C . GLU A 1 257 ? -55.699 -11.208 64.062 1.00 87.25 257 GLU A C 1
ATOM 1817 O O . GLU A 1 257 ? -56.190 -10.917 65.151 1.00 87.25 257 GLU A O 1
ATOM 1822 N N . VAL A 1 258 ? -56.449 -11.574 63.016 1.00 86.69 258 VAL A N 1
ATOM 1823 C CA . VAL A 1 258 ? -57.920 -11.657 63.070 1.00 86.69 258 VAL A CA 1
ATOM 1824 C C . VAL A 1 258 ? -58.372 -12.627 64.165 1.00 86.69 258 VAL A C 1
ATOM 1826 O O . VAL A 1 258 ? -59.204 -12.278 64.998 1.00 86.69 258 VAL A O 1
ATOM 1829 N N . THR A 1 259 ? -57.760 -13.812 64.234 1.00 86.81 259 THR A N 1
ATOM 1830 C CA . THR A 1 259 ? -58.089 -14.823 65.256 1.00 86.81 259 THR A CA 1
ATOM 1831 C C . THR A 1 259 ? -57.797 -14.321 66.679 1.00 86.81 259 THR A C 1
ATOM 1833 O O . THR A 1 259 ? -58.563 -14.572 67.615 1.00 86.81 259 THR A O 1
ATOM 1836 N N . GLN A 1 260 ? -56.689 -13.598 66.868 1.00 83.56 260 GLN A N 1
ATOM 1837 C CA . GLN A 1 260 ? -56.334 -13.002 68.157 1.00 83.56 260 GLN A CA 1
ATOM 1838 C C . GLN A 1 260 ? -57.287 -11.867 68.541 1.00 83.56 260 GLN A C 1
ATOM 1840 O O . GLN A 1 260 ? -57.684 -11.792 69.703 1.00 83.56 260 GLN A O 1
ATOM 1845 N N . ALA A 1 261 ? -57.696 -11.028 67.587 1.00 84.31 261 ALA A N 1
ATOM 1846 C CA . ALA A 1 261 ? -58.680 -9.974 67.811 1.00 84.31 261 ALA A CA 1
ATOM 1847 C C . ALA A 1 261 ? -60.042 -10.552 68.229 1.00 84.31 261 ALA A C 1
ATOM 1849 O O . ALA A 1 261 ? -60.630 -10.087 69.206 1.00 84.31 261 ALA A O 1
ATOM 1850 N N . ASP A 1 262 ? -60.501 -11.622 67.573 1.00 86.06 262 ASP A N 1
ATOM 1851 C CA . ASP A 1 262 ? -61.725 -12.337 67.958 1.00 86.06 262 ASP A CA 1
ATOM 1852 C C . ASP A 1 262 ? -61.620 -12.921 69.373 1.00 86.06 262 ASP A C 1
ATOM 1854 O O . ASP A 1 262 ? -62.546 -12.803 70.180 1.00 86.06 262 ASP A O 1
ATOM 1858 N N . THR A 1 263 ? -60.462 -13.493 69.715 1.00 88.44 263 THR A N 1
ATOM 1859 C CA . THR A 1 263 ? -60.192 -14.025 71.060 1.00 88.44 263 THR A CA 1
ATOM 1860 C C . THR A 1 263 ? -60.191 -12.913 72.116 1.00 88.44 263 THR A C 1
ATOM 1862 O O . THR A 1 263 ? -60.780 -13.078 73.187 1.00 88.44 263 THR A O 1
ATOM 1865 N N . ALA A 1 264 ? -59.573 -11.766 71.822 1.00 83.25 264 ALA A N 1
ATOM 1866 C CA . ALA A 1 264 ? -59.531 -10.609 72.714 1.00 83.25 264 ALA A CA 1
ATOM 1867 C C . ALA A 1 264 ? -60.930 -10.015 72.937 1.00 83.25 264 ALA A C 1
ATOM 1869 O O . ALA A 1 264 ? -61.304 -9.752 74.078 1.00 83.25 264 ALA A O 1
ATOM 1870 N N . ASN A 1 265 ? -61.734 -9.888 71.878 1.00 82.31 265 ASN A N 1
ATOM 1871 C CA . ASN A 1 265 ? -63.125 -9.441 71.968 1.00 82.31 265 ASN A CA 1
ATOM 1872 C C . ASN A 1 265 ? -63.977 -10.397 72.810 1.00 82.31 265 ASN A C 1
ATOM 1874 O O . ASN A 1 265 ? -64.746 -9.951 73.663 1.00 82.31 265 ASN A O 1
ATOM 1878 N N . LYS A 1 266 ? -63.808 -11.713 72.622 1.00 86.00 266 LYS A N 1
ATOM 1879 C CA . LYS A 1 266 ? -64.486 -12.725 73.442 1.00 86.00 266 LYS A CA 1
ATOM 1880 C C . LYS A 1 266 ? -64.085 -12.606 74.912 1.00 86.00 266 LYS A C 1
ATOM 1882 O O . LYS A 1 266 ? -64.953 -12.541 75.770 1.00 86.00 266 LYS A O 1
ATOM 1887 N N . THR A 1 267 ? -62.788 -12.466 75.183 1.00 85.56 267 THR A N 1
ATOM 1888 C CA . THR A 1 267 ? -62.259 -12.275 76.543 1.00 85.56 267 THR A CA 1
ATOM 1889 C C . THR A 1 267 ? -62.806 -11.003 77.192 1.00 85.56 267 THR A C 1
ATOM 1891 O O . THR A 1 267 ? -63.182 -11.022 78.359 1.00 85.56 267 THR A O 1
ATOM 1894 N N . ALA A 1 268 ? -62.890 -9.896 76.448 1.00 84.31 268 ALA A N 1
ATOM 1895 C CA . ALA A 1 268 ? -63.462 -8.645 76.939 1.00 84.31 268 ALA A CA 1
ATOM 1896 C C . ALA A 1 268 ? -64.961 -8.784 77.255 1.00 84.31 268 ALA A C 1
ATOM 1898 O O . ALA A 1 268 ? -65.421 -8.271 78.274 1.00 84.31 268 ALA A O 1
ATOM 1899 N N . SER A 1 269 ? -65.709 -9.513 76.419 1.00 82.19 269 SER A N 1
ATOM 1900 C CA . SER A 1 269 ? -67.118 -9.833 76.670 1.00 82.19 269 SER A CA 1
ATOM 1901 C C . SER A 1 269 ? -67.289 -10.715 77.909 1.00 82.19 269 SER A C 1
ATOM 1903 O O . SER A 1 269 ? -68.149 -10.432 78.742 1.00 82.19 269 SER A O 1
ATOM 1905 N N . ASP A 1 270 ? -66.462 -11.751 78.055 1.00 86.31 270 ASP A N 1
ATOM 1906 C CA . ASP A 1 270 ? -66.482 -12.654 79.208 1.00 86.31 270 ASP A CA 1
ATOM 1907 C C . ASP A 1 270 ? -66.114 -11.897 80.500 1.00 86.31 270 ASP A C 1
ATOM 1909 O O . ASP A 1 270 ? -66.750 -12.088 81.535 1.00 86.31 270 ASP A O 1
ATOM 1913 N N . LEU A 1 271 ? -65.150 -10.968 80.439 1.00 87.94 271 LEU A N 1
ATOM 1914 C CA . LEU A 1 271 ? -64.788 -10.091 81.557 1.00 87.94 271 LEU A CA 1
ATOM 1915 C C . LEU A 1 271 ? -65.927 -9.135 81.933 1.00 87.94 271 LEU A C 1
ATOM 1917 O O . LEU A 1 271 ? -66.211 -8.969 83.118 1.00 87.94 271 LEU A O 1
ATOM 1921 N N . ALA A 1 272 ? -66.591 -8.518 80.953 1.00 80.81 272 ALA A N 1
ATOM 1922 C CA . ALA A 1 272 ? -67.739 -7.648 81.205 1.00 80.81 272 ALA A CA 1
ATOM 1923 C C . ALA A 1 272 ? -68.896 -8.423 81.857 1.00 80.81 272 ALA A C 1
ATOM 1925 O O . ALA A 1 272 ? -69.521 -7.926 82.796 1.00 80.81 272 ALA A O 1
ATOM 1926 N N . GLN A 1 273 ? -69.137 -9.663 81.414 1.00 82.50 273 GLN A N 1
ATOM 1927 C CA . GLN A 1 273 ? -70.105 -10.558 82.045 1.00 82.50 273 GLN A CA 1
ATOM 1928 C C . GLN A 1 273 ? -69.693 -10.893 83.483 1.00 82.50 273 GLN A C 1
ATOM 1930 O O . GLN A 1 273 ? -70.504 -10.748 84.393 1.00 82.50 273 GLN A O 1
ATOM 1935 N N . ALA A 1 274 ? -68.425 -11.242 83.717 1.00 77.25 274 ALA A N 1
ATOM 1936 C CA . ALA A 1 274 ? -67.910 -11.511 85.058 1.00 77.25 274 ALA A CA 1
ATOM 1937 C C . ALA A 1 274 ? -68.016 -10.286 85.988 1.00 77.25 274 ALA A C 1
ATOM 1939 O O . ALA A 1 274 ? -68.334 -10.434 87.165 1.00 77.25 274 ALA A O 1
ATOM 1940 N N . GLN A 1 275 ? -67.807 -9.066 85.481 1.00 82.69 275 GLN A N 1
ATOM 1941 C CA . GLN A 1 275 ? -68.000 -7.820 86.236 1.00 82.69 275 GLN A CA 1
ATOM 1942 C C . GLN A 1 275 ? -69.477 -7.552 86.560 1.00 82.69 275 GLN A C 1
ATOM 1944 O O . GLN A 1 275 ? -69.796 -7.098 87.664 1.00 82.69 275 GLN A O 1
ATOM 1949 N N . ALA A 1 276 ? -70.387 -7.840 85.626 1.00 77.38 276 ALA A N 1
ATOM 1950 C CA . ALA A 1 276 ? -71.826 -7.754 85.861 1.00 77.38 276 ALA A CA 1
ATOM 1951 C C . ALA A 1 276 ? -72.275 -8.775 86.919 1.00 77.38 276 ALA A C 1
ATOM 1953 O O . ALA A 1 276 ? -72.983 -8.414 87.864 1.00 77.38 276 ALA A O 1
ATOM 1954 N N . ASP A 1 277 ? -71.790 -10.013 86.819 1.00 80.06 277 ASP A N 1
ATOM 1955 C CA . ASP A 1 277 ? -72.040 -11.077 87.790 1.00 80.06 277 ASP A CA 1
ATOM 1956 C C . ASP A 1 277 ? -71.450 -10.727 89.163 1.00 80.06 277 ASP A C 1
ATOM 1958 O O . ASP A 1 277 ? -72.120 -10.918 90.174 1.00 80.06 277 ASP A O 1
ATOM 1962 N N . ALA A 1 278 ? -70.255 -10.128 89.219 1.00 76.31 278 ALA A N 1
ATOM 1963 C CA . ALA A 1 278 ? -69.640 -9.637 90.453 1.00 76.31 278 ALA A CA 1
ATOM 1964 C C . ALA A 1 278 ? -70.426 -8.472 91.077 1.00 76.31 278 ALA A C 1
ATOM 1966 O O . ALA A 1 278 ? -70.594 -8.427 92.291 1.00 76.31 278 ALA A O 1
ATOM 1967 N N . THR A 1 279 ? -70.969 -7.555 90.272 1.00 77.56 279 THR A N 1
ATOM 1968 C CA . THR A 1 279 ? -71.836 -6.461 90.752 1.00 77.56 279 THR A CA 1
ATOM 1969 C C . THR A 1 279 ? -73.149 -7.006 91.312 1.00 77.56 279 THR A C 1
ATOM 1971 O O . THR A 1 279 ? -73.631 -6.563 92.362 1.00 77.56 279 THR A O 1
ATOM 1974 N N . LYS A 1 280 ? -73.717 -8.015 90.642 1.00 76.94 280 LYS A N 1
ATOM 1975 C CA . LYS A 1 280 ? -74.886 -8.742 91.129 1.00 76.94 280 LYS A CA 1
ATOM 1976 C C . LYS A 1 280 ? -74.563 -9.481 92.429 1.00 76.94 280 LYS A C 1
ATOM 1978 O O . LYS A 1 280 ? -75.312 -9.344 93.388 1.00 76.94 280 LYS A O 1
ATOM 1983 N N . ALA A 1 281 ? -73.433 -10.181 92.496 1.00 74.94 281 ALA A N 1
ATOM 1984 C CA . ALA A 1 281 ? -72.963 -10.867 93.693 1.00 74.94 281 ALA A CA 1
ATOM 1985 C C . ALA A 1 281 ? -72.670 -9.892 94.841 1.00 74.94 281 ALA A C 1
ATOM 1987 O O . ALA A 1 281 ? -72.983 -10.208 95.977 1.00 74.94 281 ALA A O 1
ATOM 1988 N N . ALA A 1 282 ? -72.146 -8.693 94.572 1.00 74.44 282 ALA A N 1
ATOM 1989 C CA . ALA A 1 282 ? -71.944 -7.643 95.570 1.00 74.44 282 ALA A CA 1
ATOM 1990 C C . ALA A 1 282 ? -73.278 -7.090 96.093 1.00 74.44 282 ALA A C 1
ATOM 1992 O O . ALA A 1 282 ? -73.425 -6.845 97.286 1.00 74.44 282 ALA A O 1
ATOM 1993 N N . THR A 1 283 ? -74.279 -6.950 95.222 1.00 71.44 283 THR A N 1
ATOM 1994 C CA . THR A 1 283 ? -75.648 -6.582 95.620 1.00 71.44 283 THR A CA 1
ATOM 1995 C C . THR A 1 283 ? -76.282 -7.686 96.469 1.00 71.44 283 THR A C 1
ATOM 1997 O O . THR A 1 283 ? -76.839 -7.414 97.533 1.00 71.44 283 THR A O 1
ATOM 2000 N N . ASP A 1 284 ? -76.138 -8.941 96.043 1.00 74.12 284 ASP A N 1
ATOM 2001 C CA . ASP A 1 284 ? -76.576 -10.121 96.787 1.00 74.12 284 ASP A CA 1
ATOM 2002 C C . ASP A 1 284 ? -75.813 -10.247 98.118 1.00 74.12 284 ASP A C 1
ATOM 2004 O O . ASP A 1 284 ? -76.422 -10.604 99.120 1.00 74.12 284 ASP A O 1
ATOM 2008 N N . LEU A 1 285 ? -74.531 -9.868 98.173 1.00 74.12 285 LEU A N 1
ATOM 2009 C CA . LEU A 1 285 ? -73.700 -9.808 99.377 1.00 74.12 285 LEU A CA 1
ATOM 2010 C C . LEU A 1 285 ? -74.127 -8.675 100.307 1.00 74.12 285 LEU A C 1
ATOM 2012 O O . LEU A 1 285 ? -74.127 -8.882 101.504 1.00 74.12 285 LEU A O 1
ATOM 2016 N N . VAL A 1 286 ? -74.523 -7.498 99.820 1.00 72.81 286 VAL A N 1
ATOM 2017 C CA . VAL A 1 286 ? -75.097 -6.433 100.666 1.00 72.81 286 VAL A CA 1
ATOM 2018 C C . VAL A 1 286 ? -76.440 -6.881 101.246 1.00 72.81 286 VAL A C 1
ATOM 2020 O O . VAL A 1 286 ? -76.707 -6.681 102.434 1.00 72.81 286 VAL A O 1
ATOM 2023 N N . ASN A 1 287 ? -77.263 -7.559 100.444 1.00 68.06 287 ASN A N 1
ATOM 2024 C CA . ASN A 1 287 ? -78.510 -8.166 100.906 1.00 68.06 287 ASN A CA 1
ATOM 2025 C C . ASN A 1 287 ? -78.244 -9.283 101.931 1.00 68.06 287 ASN A C 1
ATOM 2027 O O . ASN A 1 287 ? -78.899 -9.337 102.974 1.00 68.06 287 ASN A O 1
ATOM 2031 N N . ALA A 1 288 ? -77.244 -10.129 101.677 1.00 60.22 288 ALA A N 1
ATOM 2032 C CA . ALA A 1 288 ? -76.793 -11.177 102.580 1.00 60.22 288 ALA A CA 1
ATOM 2033 C C . ALA A 1 288 ? -76.146 -10.593 103.836 1.00 60.22 288 ALA A C 1
ATOM 2035 O O . ALA A 1 288 ? -76.429 -11.093 104.904 1.00 60.22 288 ALA A O 1
ATOM 2036 N N . ASN A 1 289 ? -75.388 -9.501 103.757 1.00 61.28 289 ASN A N 1
ATOM 2037 C CA . ASN A 1 289 ? -74.800 -8.782 104.887 1.00 61.28 289 ASN A CA 1
ATOM 2038 C C . ASN A 1 289 ? -75.871 -8.077 105.715 1.00 61.28 289 ASN A C 1
ATOM 2040 O O . ASN A 1 289 ? -75.753 -8.009 106.925 1.00 61.28 289 ASN A O 1
ATOM 2044 N N . THR A 1 290 ? -76.975 -7.646 105.105 1.00 60.56 290 THR A N 1
ATOM 2045 C CA . THR A 1 290 ? -78.164 -7.170 105.831 1.00 60.56 290 THR A CA 1
ATOM 2046 C C . THR A 1 290 ? -78.886 -8.327 106.544 1.00 60.56 290 THR A C 1
ATOM 2048 O O . THR A 1 290 ? -79.469 -8.148 107.617 1.00 60.56 290 THR A O 1
ATOM 2051 N N . ALA A 1 291 ? -78.847 -9.537 105.971 1.00 56.16 291 ALA A N 1
ATOM 2052 C CA . ALA A 1 291 ? -79.317 -10.764 106.616 1.00 56.16 291 ALA A CA 1
ATOM 2053 C C . ALA A 1 291 ? -78.325 -11.291 107.675 1.00 56.16 291 ALA A C 1
ATOM 2055 O O . ALA A 1 291 ? -78.758 -11.818 108.698 1.00 56.16 291 ALA A O 1
ATOM 2056 N N . VAL A 1 292 ? -77.021 -11.083 107.475 1.00 57.69 292 VAL A N 1
ATOM 2057 C CA . VAL A 1 292 ? -75.940 -11.401 108.404 1.00 57.69 292 VAL A CA 1
ATOM 2058 C C . VAL A 1 292 ? -75.930 -10.400 109.537 1.00 57.69 292 VAL A C 1
ATOM 2060 O O . VAL A 1 292 ? -75.862 -10.867 110.637 1.00 57.69 292 VAL A O 1
ATOM 2063 N N . ASP A 1 293 ? -76.156 -9.097 109.388 1.00 58.31 293 ASP A N 1
ATOM 2064 C CA . ASP A 1 293 ? -76.321 -8.172 110.527 1.00 58.31 293 ASP A CA 1
ATOM 2065 C C . ASP A 1 293 ? -77.507 -8.575 111.425 1.00 58.31 293 ASP A C 1
ATOM 2067 O O . ASP A 1 293 ? -77.464 -8.453 112.654 1.00 58.31 293 ASP A O 1
ATOM 2071 N N . LYS A 1 294 ? -78.565 -9.139 110.822 1.00 53.94 294 LYS A N 1
ATOM 2072 C CA . LYS A 1 294 ? -79.667 -9.789 111.552 1.00 53.94 294 LYS A CA 1
ATOM 2073 C C . LYS A 1 294 ? -79.244 -11.107 112.215 1.00 53.94 294 LYS A C 1
ATOM 2075 O O . LYS A 1 294 ? -79.743 -11.402 113.298 1.00 53.94 294 LYS A O 1
ATOM 2080 N N . ALA A 1 295 ? -78.334 -11.870 111.610 1.00 50.53 295 ALA A N 1
ATOM 2081 C CA . ALA A 1 295 ? -77.769 -13.108 112.155 1.00 50.53 295 ALA A CA 1
ATOM 2082 C C . ALA A 1 295 ? -76.551 -12.890 113.085 1.00 50.53 295 ALA A C 1
ATOM 2084 O O . ALA A 1 295 ? -76.269 -13.741 113.908 1.00 50.53 295 ALA A O 1
ATOM 2085 N N . GLN A 1 296 ? -75.879 -11.744 113.034 1.00 46.44 296 GLN A N 1
ATOM 2086 C CA . GLN A 1 296 ? -74.674 -11.335 113.761 1.00 46.44 296 GLN A CA 1
ATOM 2087 C C . GLN A 1 296 ? -75.076 -10.728 115.102 1.00 46.44 296 GLN A C 1
ATOM 2089 O O . GLN A 1 296 ? -74.386 -10.926 116.090 1.00 46.44 296 GLN A O 1
ATOM 2094 N N . LYS A 1 297 ? -76.284 -10.149 115.189 1.00 51.44 297 LYS A N 1
ATOM 2095 C CA . LYS A 1 297 ? -77.017 -10.030 116.461 1.00 51.44 297 LYS A CA 1
ATOM 2096 C C . LYS A 1 297 ? -77.412 -11.381 117.078 1.00 51.44 297 LYS A C 1
ATOM 2098 O O . LYS A 1 297 ? -77.789 -11.410 118.243 1.00 51.44 297 LYS A O 1
ATOM 2103 N N . ALA A 1 298 ? -77.363 -12.479 116.319 1.00 45.69 298 ALA A N 1
ATOM 2104 C CA . ALA A 1 298 ? -77.647 -13.835 116.796 1.00 45.69 298 ALA A CA 1
ATOM 2105 C C . ALA A 1 298 ? -76.385 -14.714 116.931 1.00 45.69 298 ALA A C 1
ATOM 2107 O O . ALA A 1 298 ? -76.480 -15.838 117.419 1.00 45.69 298 ALA A O 1
ATOM 2108 N N . LEU A 1 299 ? -75.210 -14.217 116.537 1.00 45.16 299 LEU A N 1
ATOM 2109 C CA . LEU A 1 299 ? -73.977 -14.990 116.440 1.00 45.16 299 LEU A CA 1
ATOM 2110 C C . LEU A 1 299 ? -72.786 -14.151 116.932 1.00 45.16 299 LEU A C 1
ATOM 2112 O O . LEU A 1 299 ? -71.826 -13.909 116.204 1.00 45.16 299 LEU A O 1
ATOM 2116 N N . ASP A 1 300 ? -72.811 -13.760 118.208 1.00 47.41 300 ASP A N 1
ATOM 2117 C CA . ASP A 1 300 ? -71.606 -13.491 119.015 1.00 47.41 300 ASP A CA 1
ATOM 2118 C C . ASP A 1 300 ? -70.774 -14.793 119.170 1.00 47.41 300 ASP A C 1
ATOM 2120 O O . ASP A 1 300 ? -70.503 -15.276 120.268 1.00 47.41 300 ASP A O 1
ATOM 2124 N N . GLY A 1 301 ? -70.420 -15.430 118.048 1.00 47.75 301 GLY A N 1
ATOM 2125 C CA . GLY A 1 301 ? -69.967 -16.816 117.979 1.00 47.75 301 GLY A CA 1
ATOM 2126 C C . GLY A 1 301 ? -69.098 -17.107 116.754 1.00 47.75 301 GLY A C 1
ATOM 2127 O O . GLY A 1 301 ? -69.550 -17.723 115.798 1.00 47.75 301 GLY A O 1
ATOM 2128 N N . THR A 1 302 ? -67.830 -16.690 116.865 1.00 48.00 302 THR A N 1
ATOM 2129 C CA . THR A 1 302 ? -66.588 -17.240 116.268 1.00 48.00 302 THR A CA 1
ATOM 2130 C C . THR A 1 302 ? -66.395 -17.254 114.740 1.00 48.00 302 THR A C 1
ATOM 2132 O O . THR A 1 302 ? -67.002 -18.046 114.027 1.00 48.00 302 THR A O 1
ATOM 2135 N N . GLY A 1 303 ? -65.405 -16.485 114.260 1.00 49.41 303 GLY A N 1
ATOM 2136 C CA . GLY A 1 303 ? -64.943 -16.456 112.865 1.00 49.41 303 GLY A CA 1
ATOM 2137 C C . GLY A 1 303 ? -63.424 -16.627 112.733 1.00 49.41 303 GLY A C 1
ATOM 2138 O O . GLY A 1 303 ? -62.677 -15.665 112.865 1.00 49.41 303 GLY A O 1
ATOM 2139 N N . ALA A 1 304 ? -62.968 -17.851 112.453 1.00 48.09 304 ALA A N 1
ATOM 2140 C CA . ALA A 1 304 ? -61.565 -18.168 112.140 1.00 48.09 304 ALA A CA 1
ATOM 2141 C C . ALA A 1 304 ? -61.340 -18.550 110.657 1.00 48.09 304 ALA A C 1
ATOM 2143 O O . ALA A 1 304 ? -60.201 -18.684 110.225 1.00 48.09 304 ALA A O 1
ATOM 2144 N N . ALA A 1 305 ? -62.404 -18.701 109.858 1.00 51.62 305 ALA A N 1
ATOM 2145 C CA . ALA A 1 305 ? -62.312 -19.148 108.462 1.00 51.62 305 ALA A CA 1
ATOM 2146 C C . ALA A 1 305 ? -62.065 -18.009 107.448 1.00 51.62 305 ALA A C 1
ATOM 2148 O O . ALA A 1 305 ? -61.398 -18.231 106.443 1.00 51.62 305 ALA A O 1
ATOM 2149 N N . ALA A 1 306 ? -62.535 -16.784 107.722 1.00 55.22 306 ALA A N 1
ATOM 2150 C CA . ALA A 1 306 ? -62.382 -15.639 106.811 1.00 55.22 306 ALA A CA 1
ATOM 2151 C C . ALA A 1 306 ? -60.922 -15.156 106.691 1.00 55.22 306 ALA A C 1
ATOM 2153 O O . ALA A 1 306 ?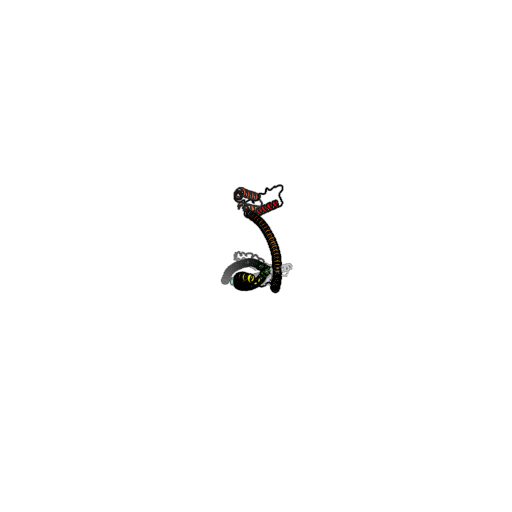 -60.460 -14.845 105.601 1.00 55.22 306 ALA A O 1
ATOM 2154 N N . ILE A 1 307 ? -60.167 -15.201 107.796 1.00 53.31 307 ILE A N 1
ATOM 2155 C CA . ILE A 1 307 ? -58.756 -14.779 107.849 1.00 53.31 307 ILE A CA 1
ATOM 2156 C C . ILE A 1 307 ? -57.844 -15.713 107.025 1.00 53.31 307 ILE A C 1
ATOM 2158 O O . ILE A 1 307 ? -56.796 -15.294 106.541 1.00 53.31 307 ILE A O 1
ATOM 2162 N N . ILE A 1 308 ? -58.230 -16.981 106.842 1.00 56.12 308 ILE A N 1
ATOM 2163 C CA . ILE A 1 308 ? -57.441 -17.959 106.075 1.00 56.12 308 ILE A CA 1
ATOM 2164 C C . ILE A 1 308 ? -57.680 -17.800 104.565 1.00 56.12 308 ILE A C 1
ATOM 2166 O O . ILE A 1 308 ? -56.721 -17.887 103.804 1.00 56.12 308 ILE A O 1
ATOM 2170 N N . ALA A 1 309 ? -58.910 -17.492 104.140 1.00 58.84 309 ALA A N 1
ATOM 2171 C CA . ALA A 1 309 ? -59.224 -17.232 102.732 1.00 58.84 309 ALA A CA 1
ATOM 2172 C C . ALA A 1 309 ? -58.522 -15.966 102.210 1.00 58.84 309 ALA A C 1
ATOM 2174 O O . ALA A 1 309 ? -57.915 -15.988 101.145 1.00 58.84 309 ALA A O 1
ATOM 2175 N N . GLU A 1 310 ? -58.496 -14.899 103.013 1.00 58.41 310 GLU A N 1
ATOM 2176 C CA . GLU A 1 310 ? -57.858 -13.628 102.639 1.00 58.41 310 GLU A CA 1
ATOM 2177 C C . GLU A 1 310 ? -56.321 -13.736 102.556 1.00 58.41 310 GLU A C 1
ATOM 2179 O O . GLU A 1 310 ? -55.675 -13.061 101.755 1.00 58.41 310 GLU A O 1
ATOM 2184 N N . ARG A 1 311 ? -55.717 -14.656 103.325 1.00 62.56 311 ARG A N 1
ATOM 2185 C CA . ARG A 1 311 ? -54.295 -15.012 103.198 1.00 62.56 311 ARG A CA 1
ATOM 2186 C C . ARG A 1 311 ? -54.010 -15.790 101.906 1.00 62.56 311 ARG A C 1
ATOM 2188 O O . ARG A 1 311 ? -52.973 -15.564 101.284 1.00 62.56 311 ARG A O 1
ATOM 2195 N N . ASP A 1 312 ? -54.885 -16.717 101.527 1.00 67.81 312 ASP A N 1
ATOM 2196 C CA . ASP A 1 312 ? -54.668 -17.579 100.359 1.00 67.81 312 ASP A CA 1
ATOM 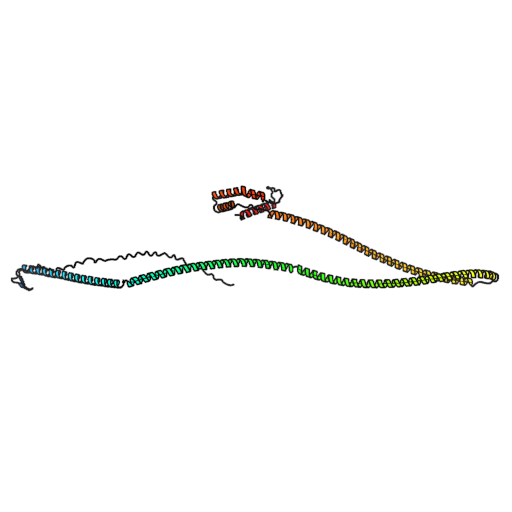2197 C C . ASP A 1 312 ? -54.865 -16.807 99.039 1.00 67.81 312 ASP A C 1
ATOM 2199 O O . ASP A 1 312 ? -54.084 -17.001 98.105 1.00 67.81 312 ASP A O 1
ATOM 2203 N N . ASP A 1 313 ? -55.790 -15.842 99.001 1.00 70.38 313 ASP A N 1
ATOM 2204 C CA . ASP A 1 313 ? -55.950 -14.912 97.872 1.00 70.38 313 ASP A CA 1
ATOM 2205 C C . ASP A 1 313 ? -54.736 -13.975 97.727 1.00 70.38 313 ASP A C 1
ATOM 2207 O O . ASP A 1 313 ? -54.190 -13.820 96.632 1.00 70.38 313 ASP A O 1
ATOM 2211 N N . ALA A 1 314 ? -54.210 -13.443 98.838 1.00 68.44 314 ALA A N 1
ATOM 2212 C CA . ALA A 1 314 ? -52.990 -12.631 98.819 1.00 68.44 314 ALA A CA 1
ATOM 2213 C C . ALA A 1 314 ? -51.757 -13.420 98.324 1.00 68.44 314 ALA A C 1
ATOM 2215 O O . ALA A 1 314 ? -50.869 -12.867 97.667 1.00 68.44 314 ALA A O 1
ATOM 2216 N N . GLN A 1 315 ? -51.697 -14.727 98.604 1.00 68.81 315 GLN A N 1
ATOM 2217 C CA . GLN A 1 315 ? -50.635 -15.608 98.113 1.00 68.81 315 GLN A CA 1
ATOM 2218 C C . GLN A 1 315 ? -50.776 -15.906 96.607 1.00 68.81 315 GLN A C 1
ATOM 2220 O O . GLN A 1 315 ? -49.762 -16.030 95.904 1.00 68.81 315 GLN A O 1
ATOM 2225 N N . ALA A 1 316 ? -52.006 -15.994 96.093 1.00 69.06 316 ALA A N 1
ATOM 2226 C CA . ALA A 1 316 ? -52.282 -16.154 94.667 1.00 69.06 316 ALA A CA 1
ATOM 2227 C C . ALA A 1 316 ? -51.919 -14.888 93.869 1.00 69.06 316 ALA A C 1
ATOM 2229 O O . ALA A 1 316 ? -51.248 -14.985 92.836 1.00 69.06 316 ALA A O 1
ATOM 2230 N N . ASP A 1 317 ? -52.255 -13.706 94.390 1.00 75.00 317 ASP A N 1
ATOM 2231 C CA . ASP A 1 317 ? -51.907 -12.419 93.777 1.00 75.00 317 ASP A CA 1
ATOM 2232 C C . ASP A 1 317 ? -50.392 -12.194 93.720 1.00 75.00 317 ASP A C 1
ATOM 2234 O O . ASP A 1 317 ? -49.860 -11.768 92.690 1.00 75.00 317 ASP A O 1
ATOM 2238 N N . LEU A 1 318 ? -49.666 -12.565 94.782 1.00 67.88 318 LEU A N 1
ATOM 2239 C CA . LEU A 1 318 ? -48.203 -12.509 94.800 1.00 67.88 318 LEU A CA 1
ATOM 2240 C C . LEU A 1 318 ? -47.584 -13.426 93.732 1.00 67.88 318 LEU A C 1
ATOM 2242 O O . LEU A 1 318 ? -46.652 -13.027 93.032 1.00 67.88 318 LEU A O 1
ATOM 2246 N N . THR A 1 319 ? -48.134 -14.631 93.563 1.00 73.25 319 THR A N 1
ATOM 2247 C CA . THR A 1 319 ? -47.668 -15.592 92.549 1.00 73.25 319 THR A CA 1
ATOM 2248 C C . THR A 1 319 ? -47.908 -15.061 91.134 1.00 73.25 319 THR A C 1
ATOM 2250 O O . THR A 1 319 ? -47.050 -15.186 90.257 1.00 73.25 319 THR A O 1
ATOM 2253 N N . LYS A 1 320 ? -49.054 -14.411 90.905 1.00 73.88 320 LYS A N 1
ATOM 2254 C CA . LYS A 1 320 ? -49.378 -13.794 89.618 1.00 73.88 320 LYS A CA 1
ATOM 2255 C C . LYS A 1 320 ? -48.462 -12.603 89.306 1.00 73.88 320 LYS A C 1
ATOM 2257 O O . LYS A 1 320 ? -47.964 -12.504 88.186 1.00 73.88 320 LYS A O 1
ATOM 2262 N N . ALA A 1 321 ? -48.178 -11.751 90.290 1.00 69.69 321 ALA A N 1
ATOM 2263 C CA . ALA A 1 321 ? -47.274 -10.613 90.125 1.00 69.69 321 ALA A CA 1
ATOM 2264 C C . ALA A 1 321 ? -45.834 -11.048 89.787 1.00 69.69 321 ALA A C 1
ATOM 2266 O O . ALA A 1 321 ? -45.204 -10.455 88.913 1.00 69.69 321 ALA A O 1
ATOM 2267 N N . GLN A 1 322 ? -45.338 -12.127 90.403 1.00 65.62 322 GLN A N 1
ATOM 2268 C CA . GLN A 1 322 ? -44.013 -12.693 90.106 1.00 65.62 322 GLN A CA 1
ATOM 2269 C C . GLN A 1 322 ? -43.920 -13.277 88.681 1.00 65.62 322 GLN A C 1
ATOM 2271 O O . GLN A 1 322 ? -42.886 -13.158 88.013 1.00 65.62 322 GLN A O 1
ATOM 2276 N N . ALA A 1 323 ? -45.005 -13.875 88.179 1.00 70.00 323 ALA A N 1
ATOM 2277 C CA . ALA A 1 323 ? -45.077 -14.361 86.800 1.00 70.00 323 ALA A CA 1
ATOM 2278 C C . ALA A 1 323 ? -45.112 -13.207 85.779 1.00 70.00 323 ALA A C 1
ATOM 2280 O O . ALA A 1 323 ? -44.417 -13.260 84.758 1.00 70.00 323 ALA A O 1
ATOM 2281 N N . ASP A 1 324 ? -45.870 -12.147 86.074 1.00 72.94 324 ASP A N 1
ATOM 2282 C CA . ASP A 1 324 ? -45.947 -10.942 85.242 1.00 72.94 324 ASP A CA 1
ATOM 2283 C C . ASP A 1 324 ? -44.592 -10.194 85.211 1.00 72.94 324 ASP A C 1
ATOM 2285 O O . ASP A 1 324 ? -44.152 -9.761 84.141 1.00 72.94 324 ASP A O 1
ATOM 2289 N N . GLU A 1 325 ? -43.862 -10.139 86.334 1.00 66.44 325 GLU A N 1
ATOM 2290 C CA . GLU A 1 325 ? -42.499 -9.590 86.414 1.00 66.44 325 GLU A CA 1
ATOM 2291 C C . GLU A 1 325 ? -41.509 -10.373 85.535 1.00 66.44 325 GLU A C 1
ATOM 2293 O O . GLU A 1 325 ? -40.772 -9.785 84.739 1.00 66.44 325 GLU A O 1
ATOM 2298 N N . THR A 1 326 ? -41.540 -11.707 85.600 1.00 70.81 326 THR A N 1
ATOM 2299 C CA . THR A 1 326 ? -40.666 -12.576 84.788 1.00 70.81 326 THR A CA 1
ATOM 2300 C C . THR A 1 326 ? -40.930 -12.400 83.286 1.00 70.81 326 THR A C 1
ATOM 2302 O O . THR A 1 326 ? -40.007 -12.379 82.459 1.00 70.81 326 THR A O 1
ATOM 2305 N N . LYS A 1 327 ? -42.202 -12.222 82.909 1.00 73.00 327 LYS A N 1
ATOM 2306 C CA . LYS A 1 327 ? -42.610 -11.968 81.522 1.00 73.00 327 LYS A CA 1
ATOM 2307 C C . LYS A 1 327 ? -42.147 -10.591 81.038 1.00 73.00 327 LYS A C 1
ATOM 2309 O O . LYS A 1 327 ? -41.653 -10.480 79.915 1.00 73.00 327 LYS A O 1
ATOM 2314 N N . ALA A 1 328 ? -42.245 -9.565 81.882 1.00 68.06 328 ALA A N 1
ATOM 2315 C CA . ALA A 1 328 ? -41.753 -8.223 81.579 1.00 68.06 328 ALA A CA 1
ATOM 2316 C C . ALA A 1 328 ? -40.221 -8.185 81.433 1.00 68.06 328 ALA A C 1
ATOM 2318 O O . ALA A 1 328 ? -39.710 -7.578 80.490 1.00 68.06 328 ALA A O 1
ATOM 2319 N N . GLN A 1 329 ? -39.485 -8.897 82.293 1.00 68.81 329 GLN A N 1
ATOM 2320 C CA . GLN A 1 329 ? -38.026 -9.027 82.198 1.00 68.81 329 GLN A CA 1
ATOM 2321 C C . GLN A 1 329 ? -37.596 -9.731 80.896 1.00 68.81 329 GLN A C 1
ATOM 2323 O O . GLN A 1 329 ? -36.660 -9.288 80.229 1.00 68.81 329 GLN A O 1
ATOM 2328 N N . SER A 1 330 ? -38.327 -10.766 80.470 1.00 69.94 330 SER A N 1
ATOM 2329 C CA . SER A 1 330 ? -38.066 -11.470 79.202 1.00 69.94 330 SER A CA 1
ATOM 2330 C C . SER A 1 330 ? -38.360 -10.602 77.967 1.00 69.94 330 SER A C 1
ATOM 2332 O O . SER A 1 330 ? -37.619 -10.633 76.978 1.00 69.94 330 SER A O 1
ATOM 2334 N N . ALA A 1 331 ? -39.414 -9.781 78.021 1.00 74.75 331 ALA A N 1
ATOM 2335 C CA . ALA A 1 331 ? -39.734 -8.818 76.968 1.00 74.75 331 ALA A CA 1
ATOM 2336 C C . ALA A 1 331 ? -38.677 -7.703 76.869 1.00 74.75 331 ALA A C 1
ATOM 2338 O O . ALA A 1 331 ? -38.270 -7.344 75.762 1.00 74.75 331 ALA A O 1
ATOM 2339 N N . LEU A 1 332 ? -38.174 -7.211 78.008 1.00 73.31 332 LEU A N 1
ATOM 2340 C CA . LEU A 1 332 ? -37.092 -6.225 78.059 1.00 73.31 332 LEU A CA 1
ATOM 2341 C C . LEU A 1 332 ? -35.796 -6.773 77.443 1.00 73.31 332 LEU A C 1
ATOM 2343 O O . LEU A 1 332 ? -35.183 -6.093 76.623 1.00 73.31 332 LEU A O 1
ATOM 2347 N N . ALA A 1 333 ? -35.422 -8.016 77.762 1.00 74.44 333 ALA A N 1
ATOM 2348 C CA . ALA A 1 333 ? -34.248 -8.666 77.175 1.00 74.44 333 ALA A CA 1
ATOM 2349 C C . ALA A 1 333 ? -34.374 -8.830 75.647 1.00 74.44 333 ALA A C 1
ATOM 2351 O O . ALA A 1 333 ? -33.418 -8.599 74.905 1.00 74.44 333 ALA A O 1
ATOM 2352 N N . THR A 1 334 ? -35.574 -9.160 75.157 1.00 75.19 334 THR A N 1
ATOM 2353 C CA . THR A 1 334 ? -35.853 -9.271 73.714 1.00 75.19 334 THR A CA 1
ATOM 2354 C C . THR A 1 334 ? -35.760 -7.909 73.014 1.00 75.19 334 THR A C 1
ATOM 2356 O O . THR A 1 334 ? -35.181 -7.808 71.931 1.00 75.19 334 THR A O 1
ATOM 2359 N N . ALA A 1 335 ? -36.272 -6.846 73.641 1.00 69.62 335 ALA A N 1
ATOM 2360 C CA . ALA A 1 335 ? -36.179 -5.484 73.118 1.00 69.62 335 ALA A CA 1
ATOM 2361 C C . ALA A 1 335 ? -34.725 -4.981 73.069 1.00 69.62 335 ALA A C 1
ATOM 2363 O O . ALA A 1 335 ? -34.305 -4.424 72.057 1.00 69.62 335 ALA A O 1
ATOM 2364 N N . GLN A 1 336 ? -33.933 -5.249 74.113 1.00 76.56 336 GLN A N 1
ATOM 2365 C CA . GLN A 1 336 ? -32.508 -4.903 74.159 1.00 76.56 336 GLN A CA 1
ATOM 2366 C C . GLN A 1 336 ? -31.699 -5.621 73.066 1.00 76.56 336 GLN A C 1
ATOM 2368 O O . GLN A 1 336 ? -30.842 -5.005 72.431 1.00 76.56 336 GLN A O 1
ATOM 2373 N N . ALA A 1 337 ? -31.998 -6.895 72.784 1.00 77.75 337 ALA A N 1
ATOM 2374 C CA . ALA A 1 337 ? -31.364 -7.636 71.691 1.00 77.75 337 ALA A CA 1
ATOM 2375 C C . ALA A 1 337 ? -31.738 -7.077 70.303 1.00 77.75 337 ALA A C 1
ATOM 2377 O O . ALA A 1 337 ? -30.885 -6.987 69.415 1.00 77.75 337 ALA A O 1
ATOM 2378 N N . ALA A 1 338 ? -32.994 -6.661 70.112 1.00 74.69 338 ALA A N 1
ATOM 2379 C CA . ALA A 1 338 ? -33.445 -6.036 68.870 1.00 74.69 338 ALA A CA 1
ATOM 2380 C C . ALA A 1 338 ? -32.787 -4.664 68.631 1.00 74.69 338 ALA A C 1
ATOM 2382 O O . ALA A 1 338 ? -32.390 -4.364 67.502 1.00 74.69 338 ALA A O 1
ATOM 2383 N N . ASP A 1 339 ? -32.619 -3.856 69.680 1.00 76.12 339 ASP A N 1
ATOM 2384 C CA . ASP A 1 339 ? -31.930 -2.563 69.593 1.00 76.12 339 ASP A CA 1
ATOM 2385 C C . ASP A 1 339 ? -30.428 -2.721 69.322 1.00 76.12 339 ASP A C 1
ATOM 2387 O O . ASP A 1 339 ? -29.881 -2.011 68.477 1.00 76.12 339 ASP A O 1
ATOM 2391 N N . ALA A 1 340 ? -29.769 -3.710 69.937 1.00 76.56 340 ALA A N 1
ATOM 2392 C CA . ALA A 1 340 ? -28.377 -4.036 69.626 1.00 76.56 340 ALA A CA 1
ATOM 2393 C C . ALA A 1 340 ? -28.198 -4.440 68.151 1.00 76.56 340 ALA A C 1
ATOM 2395 O O . ALA A 1 340 ? -27.236 -4.022 67.498 1.00 76.56 340 ALA A O 1
ATOM 2396 N N . LYS A 1 341 ? -29.157 -5.189 67.587 1.00 78.12 341 LYS A N 1
ATOM 2397 C CA . LYS A 1 341 ? -29.148 -5.531 66.160 1.00 78.12 341 LYS A CA 1
ATOM 2398 C C . LYS A 1 341 ? -29.319 -4.291 65.275 1.00 78.12 341 LYS A C 1
ATOM 2400 O O . LYS A 1 341 ? -28.564 -4.130 64.320 1.00 78.12 341 LYS A O 1
ATOM 2405 N N . LYS A 1 342 ? -30.255 -3.391 65.597 1.00 77.94 342 LYS A N 1
ATOM 2406 C CA . LYS A 1 342 ? -30.436 -2.131 64.850 1.00 77.94 342 LYS A CA 1
ATOM 2407 C C . LYS A 1 342 ? -29.185 -1.256 64.886 1.00 77.94 342 LYS A C 1
ATOM 2409 O O . LYS A 1 342 ? -28.815 -0.698 63.859 1.00 77.94 342 LYS A O 1
ATOM 2414 N N . ALA A 1 343 ? -28.511 -1.167 66.032 1.00 77.44 343 ALA A N 1
ATOM 2415 C CA . ALA A 1 343 ? -27.256 -0.429 66.154 1.00 77.44 343 ALA A CA 1
ATOM 2416 C C . ALA A 1 343 ? -26.157 -1.010 65.242 1.00 77.44 343 ALA A C 1
ATOM 2418 O O . ALA A 1 343 ? -25.441 -0.256 64.583 1.00 77.44 343 ALA A O 1
ATOM 2419 N N . SER A 1 344 ? -26.069 -2.342 65.142 1.00 76.38 344 SER A N 1
ATOM 2420 C CA . SER A 1 344 ? -25.144 -3.022 64.223 1.00 76.38 344 SER A CA 1
ATOM 2421 C C . SER A 1 344 ? -25.495 -2.786 62.749 1.00 76.38 344 SER A C 1
ATOM 2423 O O . SER A 1 344 ? -24.601 -2.519 61.944 1.00 76.38 344 SER A O 1
ATOM 2425 N N . ASP A 1 345 ? -26.780 -2.851 62.388 1.00 76.06 345 ASP A N 1
ATOM 2426 C CA . ASP A 1 345 ? -27.243 -2.600 61.017 1.00 76.06 345 ASP A CA 1
ATOM 2427 C C . ASP A 1 345 ? -26.944 -1.135 60.600 1.00 76.06 345 ASP A C 1
ATOM 2429 O O . ASP A 1 345 ? -26.460 -0.887 59.494 1.00 76.06 345 ASP A O 1
ATOM 2433 N N . ILE A 1 346 ? -27.130 -0.161 61.506 1.00 76.31 346 ILE A N 1
ATOM 2434 C CA . ILE A 1 346 ? -26.801 1.264 61.282 1.00 76.31 346 ILE A CA 1
ATOM 2435 C C . ILE A 1 346 ? -25.291 1.476 61.091 1.00 76.31 346 ILE A C 1
ATOM 2437 O O . ILE A 1 346 ? -24.883 2.227 60.200 1.00 76.31 346 ILE A O 1
ATOM 2441 N N . ALA A 1 347 ? -24.450 0.813 61.890 1.00 76.81 347 ALA A N 1
ATOM 2442 C CA . ALA A 1 347 ? -22.997 0.917 61.761 1.00 76.81 347 ALA A CA 1
ATOM 2443 C C . ALA A 1 347 ? -22.508 0.390 60.399 1.00 76.81 347 ALA A C 1
ATOM 2445 O O . ALA A 1 347 ? -21.685 1.034 59.746 1.00 76.81 347 ALA A O 1
ATOM 2446 N N . SER A 1 348 ? -23.072 -0.731 59.934 1.00 76.94 348 SER A N 1
ATOM 2447 C CA . SER A 1 348 ? -22.741 -1.310 58.627 1.00 76.94 348 SER A CA 1
ATOM 2448 C C . SER A 1 348 ? -23.158 -0.391 57.471 1.00 76.94 348 SER A C 1
ATOM 2450 O O . SER A 1 348 ? -22.346 -0.110 56.591 1.00 76.94 348 SER A O 1
ATOM 2452 N N . LEU A 1 349 ? -24.370 0.175 57.521 1.00 75.00 349 LEU A N 1
ATOM 2453 C CA . LEU A 1 349 ? -24.850 1.132 56.514 1.00 75.00 349 LEU A CA 1
ATOM 2454 C C . LEU A 1 349 ? -24.005 2.415 56.465 1.00 75.00 349 LEU A C 1
ATOM 2456 O O . LEU A 1 349 ? -23.715 2.922 55.382 1.00 75.00 349 LEU A O 1
ATOM 2460 N N . THR A 1 350 ? -23.559 2.914 57.620 1.00 76.38 350 THR A N 1
ATOM 2461 C CA . THR A 1 350 ? -22.692 4.104 57.708 1.00 76.38 350 THR A CA 1
ATOM 2462 C C . THR A 1 350 ? -21.320 3.849 57.071 1.00 76.38 350 THR A C 1
ATOM 2464 O O . THR A 1 350 ? -20.769 4.708 56.375 1.00 76.38 350 THR A O 1
ATOM 2467 N N . GLN A 1 351 ? -20.773 2.643 57.252 1.00 77.06 351 GLN A N 1
ATOM 2468 C CA . GLN A 1 351 ? -19.523 2.233 56.614 1.00 77.06 351 GLN A CA 1
ATOM 2469 C C . GLN A 1 351 ? -19.674 2.127 55.088 1.00 77.06 351 GLN A C 1
ATOM 2471 O O . GLN A 1 351 ? -18.826 2.641 54.355 1.00 77.06 351 GLN A O 1
ATOM 2476 N N . THR A 1 352 ? -20.778 1.547 54.604 1.00 70.94 352 THR A N 1
ATOM 2477 C CA . THR A 1 352 ? -21.094 1.481 53.168 1.00 70.94 352 THR A CA 1
ATOM 2478 C C . THR A 1 352 ? -21.257 2.872 52.552 1.00 70.94 352 THR A C 1
ATOM 2480 O O . THR A 1 352 ? -20.697 3.135 51.490 1.00 70.94 352 THR A O 1
ATOM 2483 N N . GLN A 1 353 ? -21.950 3.793 53.229 1.00 73.19 353 GLN A N 1
ATOM 2484 C CA . GLN A 1 353 ? -22.119 5.173 52.760 1.00 73.19 353 GLN A CA 1
ATOM 2485 C C . GLN A 1 353 ? -20.773 5.905 52.632 1.00 73.19 353 GLN A C 1
ATOM 2487 O O . GLN A 1 353 ? -20.529 6.594 51.644 1.00 73.19 353 GLN A O 1
ATOM 2492 N N . THR A 1 354 ? -19.869 5.709 53.596 1.00 72.25 354 THR A N 1
ATOM 2493 C CA . THR A 1 354 ? -18.530 6.324 53.579 1.00 72.25 354 THR A CA 1
ATOM 2494 C C . THR A 1 354 ? -17.686 5.810 52.404 1.00 72.25 354 THR A C 1
ATOM 2496 O O . THR A 1 354 ? -16.999 6.587 51.743 1.00 72.25 354 THR A O 1
ATOM 2499 N N . GLN A 1 355 ? -17.772 4.512 52.087 1.00 70.00 355 GLN A N 1
ATOM 2500 C CA . GLN A 1 355 ? -17.086 3.918 50.929 1.00 70.00 355 GLN A CA 1
ATOM 2501 C C . GLN A 1 355 ? -17.661 4.399 49.589 1.00 70.00 355 GLN A C 1
ATOM 2503 O O . GLN A 1 355 ? -16.905 4.660 48.649 1.00 70.00 355 GLN A O 1
ATOM 2508 N N . GLN A 1 356 ? -18.982 4.574 49.503 1.00 68.56 356 GLN A N 1
ATOM 2509 C CA . GLN A 1 356 ? -19.629 5.130 48.313 1.00 68.56 356 GLN A CA 1
ATOM 2510 C C . GLN A 1 356 ? -19.237 6.594 48.081 1.00 68.56 356 GLN A C 1
ATOM 2512 O O . GLN A 1 356 ? -18.945 6.963 46.945 1.00 68.56 356 GLN A O 1
ATOM 2517 N N . GLN A 1 357 ? -19.138 7.403 49.141 1.00 70.69 357 GLN A N 1
ATOM 2518 C CA . GLN A 1 357 ? -18.693 8.795 49.033 1.00 70.69 357 GLN A CA 1
ATOM 2519 C C . GLN A 1 357 ? -17.238 8.897 48.549 1.00 70.69 357 GLN A C 1
ATOM 2521 O O . GLN A 1 357 ? -16.954 9.653 47.626 1.00 70.69 357 GLN A O 1
ATOM 2526 N N . ALA A 1 358 ? -16.333 8.070 49.084 1.00 69.50 358 ALA A N 1
ATOM 2527 C CA . ALA A 1 358 ? -14.939 8.036 48.631 1.00 69.50 358 ALA A CA 1
ATOM 2528 C C . ALA A 1 358 ? -14.808 7.641 47.144 1.00 69.50 358 ALA A C 1
ATOM 2530 O O . ALA A 1 358 ? -13.967 8.178 46.422 1.00 69.50 358 ALA A O 1
ATOM 2531 N N . THR A 1 359 ? -15.669 6.732 46.675 1.00 64.44 359 THR A N 1
ATOM 2532 C CA . THR A 1 359 ? -15.725 6.322 45.262 1.00 64.44 359 THR A CA 1
ATOM 2533 C C . THR A 1 359 ? -16.254 7.451 44.370 1.00 64.44 359 THR A C 1
ATOM 2535 O O . THR A 1 359 ? -15.727 7.682 43.278 1.00 64.44 359 THR A O 1
ATOM 2538 N N . ALA A 1 360 ? -17.264 8.194 44.836 1.00 57.81 360 ALA A N 1
ATOM 2539 C CA . ALA A 1 360 ? -17.800 9.354 44.126 1.00 57.81 360 ALA A CA 1
ATOM 2540 C C . ALA A 1 360 ? -16.748 10.468 43.977 1.00 57.81 360 ALA A C 1
ATOM 2542 O O . ALA A 1 360 ? -16.573 11.002 42.881 1.00 57.81 360 ALA A O 1
ATOM 2543 N N . ASP A 1 361 ? -15.989 10.751 45.038 1.00 74.62 361 ASP A N 1
ATOM 2544 C CA . ASP A 1 361 ? -14.949 11.785 45.033 1.00 74.62 361 ASP A CA 1
ATOM 2545 C C . ASP A 1 361 ? -13.776 11.416 44.101 1.00 74.62 361 ASP A C 1
ATOM 2547 O O . ASP A 1 361 ? -13.305 12.259 43.332 1.00 74.62 361 ASP A O 1
ATOM 2551 N N . GLN A 1 362 ? -13.345 10.144 44.086 1.00 68.19 362 GLN A N 1
ATOM 2552 C CA . GLN A 1 362 ? -12.343 9.658 43.122 1.00 68.19 362 GLN A CA 1
ATOM 2553 C C . GLN A 1 362 ? -12.825 9.777 41.672 1.00 68.19 362 GLN A C 1
ATOM 2555 O O . GLN A 1 362 ? -12.062 10.191 40.797 1.00 68.19 362 GLN A O 1
ATOM 2560 N N . THR A 1 363 ? -14.093 9.451 41.418 1.00 57.78 363 THR A N 1
ATOM 2561 C CA . THR A 1 363 ? -14.679 9.530 40.073 1.00 57.78 363 THR A CA 1
ATOM 2562 C C . THR A 1 363 ? -14.770 10.982 39.593 1.00 57.78 363 THR A C 1
ATOM 2564 O O . THR A 1 363 ? -14.450 11.275 38.441 1.00 57.78 363 THR A O 1
ATOM 2567 N N . ALA A 1 364 ? -15.133 11.915 40.479 1.00 64.31 364 ALA A N 1
ATOM 2568 C CA . ALA A 1 364 ? -15.167 13.342 40.170 1.00 64.31 364 ALA A CA 1
ATOM 2569 C C . ALA A 1 364 ? -13.768 13.902 39.845 1.00 64.31 364 ALA A C 1
ATOM 2571 O O . ALA A 1 364 ? -13.617 14.663 38.887 1.00 64.31 364 ALA A O 1
ATOM 2572 N N . ALA A 1 365 ? -12.737 13.485 40.587 1.00 67.12 365 ALA A N 1
ATOM 2573 C CA . ALA A 1 365 ? -11.353 13.876 40.319 1.00 67.12 365 ALA A CA 1
ATOM 2574 C C . ALA A 1 365 ? -10.841 13.325 38.974 1.00 67.12 365 ALA A C 1
ATOM 2576 O O . ALA A 1 365 ? -10.216 14.059 38.205 1.00 67.12 365 ALA A O 1
ATOM 2577 N N . ALA A 1 366 ? -11.153 12.065 38.651 1.00 58.81 366 ALA A N 1
ATOM 2578 C CA . ALA A 1 366 ? -10.793 11.456 37.371 1.00 58.81 366 ALA A CA 1
ATOM 2579 C C . ALA A 1 366 ? -11.475 12.156 36.180 1.00 58.81 366 ALA A C 1
ATOM 2581 O O . ALA A 1 366 ? -10.836 12.397 35.155 1.00 58.81 366 ALA A O 1
ATOM 2582 N N . LEU A 1 367 ? -12.746 12.548 36.328 1.00 56.69 367 LEU A N 1
ATOM 2583 C CA . LEU A 1 367 ? -13.473 13.305 35.307 1.00 56.69 367 LEU A CA 1
ATOM 2584 C C . LEU A 1 367 ? -12.860 14.694 35.074 1.00 56.69 367 LEU A C 1
ATOM 2586 O O . LEU A 1 367 ? -12.697 15.104 33.925 1.00 56.69 367 LEU A O 1
ATOM 2590 N N . ALA A 1 368 ? -12.484 15.401 36.143 1.00 65.19 368 ALA A N 1
ATOM 2591 C CA . ALA A 1 368 ? -11.827 16.704 36.038 1.00 65.19 368 ALA A CA 1
ATOM 2592 C C . ALA A 1 368 ? -10.467 16.607 35.321 1.00 65.19 368 ALA A C 1
ATOM 2594 O O . ALA A 1 368 ? -10.158 17.443 34.469 1.00 65.19 368 ALA A O 1
ATOM 2595 N N . GLN A 1 369 ? -9.685 15.558 35.605 1.00 64.06 369 GLN A N 1
ATOM 2596 C CA . GLN A 1 369 ? -8.419 15.305 34.914 1.00 64.06 369 GLN A CA 1
ATOM 2597 C C . GLN A 1 369 ? -8.637 15.011 33.422 1.00 64.06 369 GLN A C 1
ATOM 2599 O O . GLN A 1 369 ? -7.982 15.615 32.575 1.00 64.06 369 GLN A O 1
ATOM 2604 N N . ALA A 1 370 ? -9.613 14.161 33.085 1.00 49.47 370 ALA A N 1
ATOM 2605 C CA . ALA A 1 370 ? -9.940 13.845 31.695 1.00 49.47 370 ALA A CA 1
ATOM 2606 C C . ALA A 1 370 ? -10.387 15.086 30.895 1.00 49.47 370 ALA A C 1
ATOM 2608 O O . ALA A 1 370 ? -10.042 15.233 29.722 1.00 49.47 370 ALA A O 1
ATOM 2609 N N . GLN A 1 371 ? -11.120 16.012 31.525 1.00 57.03 371 GLN A N 1
ATOM 2610 C CA . GLN A 1 371 ? -11.513 17.284 30.908 1.00 57.03 371 GLN A CA 1
ATOM 2611 C C . GLN A 1 371 ? -10.315 18.213 30.657 1.00 57.03 371 GLN A C 1
ATOM 2613 O O . GLN A 1 371 ? -10.248 18.853 29.603 1.00 57.03 371 GLN A O 1
ATOM 2618 N N . ALA A 1 372 ? -9.359 18.278 31.589 1.00 66.06 372 ALA A N 1
ATOM 2619 C CA . ALA A 1 372 ? -8.131 19.053 31.415 1.00 66.06 372 ALA A CA 1
ATOM 2620 C C . ALA A 1 372 ? -7.271 18.496 30.268 1.00 66.06 372 ALA A C 1
ATOM 2622 O O . ALA A 1 372 ? -6.848 19.254 29.392 1.00 66.06 372 ALA A O 1
ATOM 2623 N N . ASP A 1 373 ? -7.103 17.172 30.211 1.00 57.50 373 ASP A N 1
ATOM 2624 C CA . ASP A 1 373 ? -6.338 16.498 29.158 1.00 57.50 373 ASP A CA 1
ATOM 2625 C C . ASP A 1 373 ? -6.979 16.707 27.776 1.00 57.50 373 ASP A C 1
ATOM 2627 O O . ASP A 1 373 ? -6.288 17.020 26.800 1.00 57.50 373 ASP A O 1
ATOM 2631 N N . ALA A 1 374 ? -8.312 16.612 27.691 1.00 49.34 374 ALA A N 1
ATOM 2632 C CA . ALA A 1 374 ? -9.055 16.891 26.464 1.00 49.34 374 ALA A CA 1
ATOM 2633 C C . ALA A 1 374 ? -8.840 18.335 25.979 1.00 49.34 374 ALA A C 1
ATOM 2635 O O . ALA A 1 374 ? -8.630 18.561 24.784 1.00 49.34 374 ALA A O 1
ATOM 2636 N N . LYS A 1 375 ? -8.821 19.311 26.897 1.00 67.19 375 LYS A N 1
ATOM 2637 C CA . LYS A 1 375 ? -8.531 20.709 26.560 1.00 67.19 375 LYS A CA 1
ATOM 2638 C C . LYS A 1 375 ? -7.103 20.890 26.039 1.00 67.19 375 LYS A C 1
ATOM 2640 O O . LYS A 1 375 ? -6.920 21.538 25.011 1.00 67.19 375 LYS A O 1
ATOM 2645 N N . THR A 1 376 ? -6.103 20.283 26.678 1.00 64.06 376 THR A N 1
ATOM 2646 C CA . THR A 1 376 ? -4.710 20.342 26.203 1.00 64.06 376 THR A CA 1
ATOM 2647 C C . THR A 1 376 ? -4.562 19.755 24.798 1.00 64.06 376 THR A C 1
ATOM 2649 O O . THR A 1 376 ? -3.853 20.318 23.963 1.00 64.06 376 THR A O 1
ATOM 2652 N N . LYS A 1 377 ? -5.256 18.650 24.496 1.00 60.62 377 LYS A N 1
ATOM 2653 C CA . LYS A 1 377 ? -5.250 18.054 23.151 1.00 60.62 377 LYS A CA 1
ATOM 2654 C C . LYS A 1 377 ? -5.954 18.935 22.116 1.00 60.62 377 LYS A C 1
ATOM 2656 O O . LYS A 1 377 ? -5.459 19.040 20.995 1.00 60.62 377 LYS A O 1
ATOM 2661 N N . ALA A 1 378 ? -7.052 19.594 22.482 1.00 55.31 378 ALA A N 1
ATOM 2662 C CA . ALA A 1 378 ? -7.742 20.539 21.604 1.00 55.31 378 ALA A CA 1
ATOM 2663 C C . ALA A 1 378 ? -6.866 21.758 21.264 1.00 55.31 378 ALA A C 1
ATOM 2665 O O . ALA A 1 378 ? -6.758 22.126 20.094 1.00 55.31 378 ALA A O 1
ATOM 2666 N N . ASP A 1 379 ? -6.179 22.327 22.259 1.00 68.81 379 ASP A N 1
ATOM 2667 C CA . ASP A 1 379 ? -5.272 23.463 22.063 1.00 68.81 379 ASP A CA 1
ATOM 2668 C C . ASP A 1 379 ? -4.067 23.066 21.174 1.00 68.81 379 ASP A C 1
ATOM 2670 O O . ASP A 1 379 ? -3.678 23.813 20.273 1.00 68.81 379 ASP A O 1
ATOM 2674 N N . ALA A 1 380 ? -3.527 21.849 21.340 1.00 59.38 380 ALA A N 1
ATOM 2675 C CA . ALA A 1 380 ? -2.469 21.314 20.476 1.00 59.38 380 ALA A CA 1
ATOM 2676 C C . ALA A 1 380 ? -2.934 21.100 19.024 1.00 59.38 380 ALA A C 1
ATOM 2678 O O . ALA A 1 380 ? -2.189 21.393 18.088 1.00 59.38 380 ALA A O 1
ATOM 2679 N N . LYS A 1 381 ? -4.174 20.631 18.822 1.00 58.22 381 LYS A N 1
ATOM 2680 C CA . LYS A 1 381 ? -4.760 20.495 17.483 1.00 58.22 381 LYS A CA 1
ATOM 2681 C C . LYS A 1 381 ? -4.902 21.857 16.801 1.00 58.22 381 LYS A C 1
ATOM 2683 O O . LYS A 1 381 ? -4.517 21.987 15.646 1.00 58.22 381 LYS A O 1
ATOM 2688 N N . ALA A 1 382 ? -5.400 22.870 17.511 1.00 64.38 382 ALA A N 1
ATOM 2689 C CA . ALA A 1 382 ? -5.548 24.216 16.958 1.00 64.38 382 ALA A CA 1
ATOM 2690 C C . ALA A 1 382 ? -4.197 24.819 16.525 1.00 64.38 382 ALA A C 1
ATOM 2692 O O . ALA A 1 382 ? -4.110 25.450 15.472 1.00 64.38 382 ALA A O 1
ATOM 2693 N N . ALA A 1 383 ? -3.128 24.581 17.294 1.00 63.62 383 ALA A N 1
ATOM 2694 C CA . ALA A 1 383 ? -1.777 25.000 16.922 1.00 63.62 383 ALA A CA 1
ATOM 2695 C C . ALA A 1 383 ? -1.262 24.280 15.661 1.00 63.62 383 ALA A C 1
ATOM 2697 O O . ALA A 1 383 ? -0.663 24.916 14.795 1.00 63.62 383 ALA A O 1
ATOM 2698 N N . ALA A 1 384 ? -1.523 22.976 15.533 1.00 53.31 384 ALA A N 1
ATOM 2699 C CA . ALA A 1 384 ? -1.159 22.207 14.344 1.00 53.31 384 ALA A CA 1
ATOM 2700 C C . ALA A 1 384 ? -1.945 22.661 13.100 1.00 53.31 384 ALA A C 1
ATOM 2702 O O . ALA A 1 384 ? -1.349 22.871 12.046 1.00 53.31 384 ALA A O 1
ATOM 2703 N N . ASP A 1 385 ? -3.257 22.889 13.229 1.00 57.81 385 ASP A N 1
ATOM 2704 C CA . ASP A 1 385 ? -4.099 23.396 12.138 1.00 57.81 385 ASP A CA 1
ATOM 2705 C C . ASP A 1 385 ? -3.596 24.771 11.641 1.00 57.81 385 ASP A C 1
ATOM 2707 O O . ASP A 1 385 ? -3.539 25.018 10.435 1.00 57.81 385 ASP A O 1
ATOM 2711 N N . ALA A 1 386 ? -3.158 25.652 12.551 1.00 66.06 386 ALA A N 1
ATOM 2712 C CA . ALA A 1 386 ? -2.574 26.947 12.196 1.00 66.06 386 ALA A CA 1
ATOM 2713 C C . ALA A 1 386 ? -1.238 26.813 11.440 1.00 66.06 386 ALA A C 1
ATOM 2715 O O . ALA A 1 386 ? -1.000 27.550 10.483 1.00 66.06 386 ALA A O 1
ATOM 2716 N N . GLN A 1 387 ? -0.383 25.857 11.824 1.00 67.00 387 GLN A N 1
ATOM 2717 C CA . GLN A 1 387 ? 0.862 25.571 11.097 1.00 67.00 387 GLN A CA 1
ATOM 2718 C C . GLN A 1 387 ? 0.592 25.029 9.690 1.00 67.00 387 GLN A C 1
ATOM 2720 O O . GLN A 1 387 ? 1.257 25.432 8.739 1.00 67.00 387 GLN A O 1
ATOM 2725 N N . VAL A 1 388 ? -0.406 24.154 9.537 1.00 59.03 388 VAL A N 1
ATOM 2726 C CA . VAL A 1 388 ? -0.817 23.641 8.222 1.00 59.03 388 VAL A CA 1
ATOM 2727 C C . VAL A 1 388 ? -1.317 24.776 7.329 1.00 59.03 388 VAL A C 1
ATOM 2729 O O . VAL A 1 388 ? -0.935 24.840 6.160 1.00 59.03 388 VAL A O 1
ATOM 2732 N N . ALA A 1 389 ? -2.123 25.695 7.866 1.00 67.62 389 ALA A N 1
ATOM 2733 C CA . ALA A 1 389 ? -2.600 26.857 7.120 1.00 67.62 389 ALA A CA 1
ATOM 2734 C C . ALA A 1 389 ? -1.448 27.773 6.658 1.00 67.62 389 ALA A C 1
ATOM 2736 O O . ALA A 1 389 ? -1.424 28.181 5.497 1.00 67.62 389 ALA A O 1
ATOM 2737 N N . ASP A 1 390 ? -0.466 28.041 7.526 1.00 69.19 390 ASP A N 1
ATOM 2738 C CA . ASP A 1 390 ? 0.732 28.833 7.198 1.00 69.19 390 ASP A CA 1
ATOM 2739 C C . ASP A 1 390 ? 1.593 28.169 6.108 1.00 69.19 390 ASP A C 1
ATOM 2741 O O . ASP A 1 390 ? 1.977 28.813 5.131 1.00 69.19 390 ASP A O 1
ATOM 2745 N N . ILE A 1 391 ? 1.840 26.860 6.217 1.00 65.25 391 ILE A N 1
ATOM 2746 C CA . ILE A 1 391 ? 2.581 26.097 5.200 1.00 65.25 391 ILE A CA 1
ATOM 2747 C C . ILE A 1 391 ? 1.825 26.089 3.867 1.00 65.25 391 ILE A C 1
ATOM 2749 O O . ILE A 1 391 ? 2.432 26.302 2.821 1.00 65.25 391 ILE A O 1
ATOM 2753 N N . THR A 1 392 ? 0.505 25.903 3.894 1.00 67.88 392 THR A N 1
ATOM 2754 C CA . THR A 1 392 ? -0.336 25.912 2.686 1.00 67.88 392 THR A CA 1
ATOM 2755 C C . THR A 1 392 ? -0.262 27.263 1.973 1.00 67.88 392 THR A C 1
ATOM 2757 O O . THR A 1 392 ? -0.113 27.308 0.753 1.00 67.88 392 THR A O 1
ATOM 2760 N N . ALA A 1 393 ? -0.294 28.370 2.721 1.00 67.75 393 ALA A N 1
ATOM 2761 C CA . ALA A 1 393 ? -0.136 29.710 2.160 1.00 67.75 393 ALA A CA 1
ATOM 2762 C C . ALA A 1 393 ? 1.259 29.926 1.545 1.00 67.75 393 ALA A C 1
ATOM 2764 O O . ALA A 1 393 ? 1.372 30.515 0.471 1.00 67.75 393 ALA A O 1
ATOM 2765 N N . LYS A 1 394 ? 2.318 29.411 2.184 1.00 67.19 394 LYS A N 1
ATOM 2766 C CA . LYS A 1 394 ? 3.694 29.467 1.658 1.00 67.19 394 LYS A CA 1
ATOM 2767 C C . LYS A 1 394 ? 3.865 28.650 0.378 1.00 67.19 394 LYS A C 1
ATOM 2769 O O . LYS A 1 394 ? 4.501 29.134 -0.551 1.00 67.19 394 LYS A O 1
ATOM 2774 N N . ILE A 1 395 ? 3.272 27.457 0.305 1.00 65.31 395 ILE A N 1
ATOM 2775 C CA . ILE A 1 395 ? 3.273 26.628 -0.910 1.00 65.31 395 ILE A CA 1
ATOM 2776 C C . ILE A 1 395 ? 2.552 27.360 -2.043 1.00 65.31 395 ILE A C 1
ATOM 2778 O O . ILE A 1 395 ? 3.129 27.535 -3.108 1.00 65.31 395 ILE A O 1
ATOM 2782 N N . ALA A 1 396 ? 1.353 27.892 -1.792 1.00 65.88 396 ALA A N 1
ATOM 2783 C CA . ALA A 1 396 ? 0.610 28.653 -2.797 1.00 65.88 396 ALA A CA 1
ATOM 2784 C C . ALA A 1 396 ? 1.355 29.916 -3.275 1.00 65.88 396 ALA A C 1
ATOM 2786 O O . ALA A 1 396 ? 1.181 30.344 -4.416 1.00 65.88 396 ALA A O 1
ATOM 2787 N N . ALA A 1 397 ? 2.180 30.531 -2.421 1.00 66.19 397 ALA A N 1
ATOM 2788 C CA . ALA A 1 397 ? 3.038 31.646 -2.815 1.00 66.19 397 ALA A CA 1
ATOM 2789 C C . ALA A 1 397 ? 4.198 31.194 -3.717 1.00 66.19 397 ALA A C 1
ATOM 2791 O O . ALA A 1 397 ? 4.510 31.901 -4.669 1.00 66.19 397 ALA A O 1
ATOM 2792 N N . ILE A 1 398 ? 4.795 30.026 -3.449 1.00 64.56 398 ILE A N 1
ATOM 2793 C CA . ILE A 1 398 ? 5.848 29.426 -4.284 1.00 64.56 398 ILE A CA 1
ATOM 2794 C C . ILE A 1 398 ? 5.283 28.982 -5.639 1.00 64.56 398 ILE A C 1
ATOM 2796 O O . ILE A 1 398 ? 5.875 29.299 -6.665 1.00 64.56 398 ILE A O 1
ATOM 2800 N N . ASP A 1 399 ? 4.121 28.325 -5.663 1.00 63.94 399 ASP A N 1
ATOM 2801 C CA . ASP A 1 399 ? 3.475 27.861 -6.902 1.00 63.94 399 ASP A CA 1
ATOM 2802 C C . ASP A 1 399 ? 3.094 29.019 -7.841 1.00 63.94 399 ASP A C 1
ATOM 2804 O O . ASP A 1 399 ? 3.026 28.847 -9.056 1.00 63.94 399 ASP A O 1
ATOM 2808 N N . ASN A 1 400 ? 2.871 30.215 -7.288 1.00 63.84 400 ASN A N 1
ATOM 2809 C CA . ASN A 1 400 ? 2.587 31.431 -8.050 1.00 63.84 400 ASN A CA 1
ATOM 2810 C C . ASN A 1 400 ? 3.843 32.255 -8.392 1.00 63.84 400 ASN A C 1
ATOM 2812 O O . ASN A 1 400 ? 3.713 33.341 -8.965 1.00 63.84 400 ASN A O 1
ATOM 2816 N N . MET A 1 401 ? 5.051 31.786 -8.054 1.00 68.81 401 MET A N 1
ATOM 2817 C CA . MET A 1 401 ? 6.287 32.445 -8.477 1.00 68.81 401 MET A CA 1
ATOM 2818 C C . MET A 1 401 ? 6.464 32.279 -9.987 1.00 68.81 401 MET A C 1
ATOM 2820 O O . MET A 1 401 ? 6.511 31.169 -10.510 1.00 68.81 401 MET A O 1
ATOM 2824 N N . THR A 1 402 ? 6.569 33.398 -10.701 1.00 65.06 402 THR A N 1
ATOM 2825 C CA . THR A 1 402 ? 6.714 33.407 -12.157 1.00 65.06 402 THR A CA 1
ATOM 2826 C C . THR A 1 402 ? 8.150 33.725 -12.564 1.00 65.06 402 THR A C 1
ATOM 2828 O O . THR A 1 402 ? 8.783 34.638 -12.028 1.00 65.06 402 THR A O 1
ATOM 2831 N N . VAL A 1 403 ? 8.670 32.975 -13.539 1.00 71.25 403 VAL A N 1
ATOM 2832 C CA . VAL A 1 403 ? 9.930 33.300 -14.218 1.00 71.25 403 VAL A CA 1
ATOM 2833 C C . VAL A 1 403 ? 9.601 34.118 -15.474 1.00 71.25 403 VAL A C 1
ATOM 2835 O O . VAL A 1 403 ? 8.748 33.699 -16.260 1.00 71.25 403 VAL A O 1
ATOM 2838 N N . PRO A 1 404 ? 10.248 35.276 -15.694 1.00 75.06 404 PRO A N 1
ATOM 2839 C CA . PRO A 1 404 ? 10.046 36.076 -16.899 1.00 75.06 404 PRO A CA 1
ATOM 2840 C C . PRO A 1 404 ? 10.321 35.271 -18.175 1.00 75.06 404 PRO A C 1
ATOM 2842 O O . PRO A 1 404 ? 11.318 34.553 -18.252 1.00 75.06 404 PRO A O 1
ATOM 2845 N N . THR A 1 405 ? 9.467 35.408 -19.191 1.00 81.19 405 THR A N 1
ATOM 2846 C CA . THR A 1 405 ? 9.655 34.719 -20.477 1.00 81.19 405 THR A CA 1
ATOM 2847 C C . THR A 1 405 ? 10.461 35.588 -21.441 1.00 81.19 405 THR A C 1
ATOM 2849 O O . THR A 1 405 ? 10.020 36.689 -21.793 1.00 81.19 405 THR A O 1
ATOM 2852 N N . LEU A 1 406 ? 11.624 35.102 -21.881 1.00 84.44 406 LEU A N 1
ATOM 2853 C CA . LEU A 1 406 ? 12.470 35.742 -22.890 1.00 84.44 406 LEU A CA 1
ATOM 2854 C C . LEU A 1 406 ? 11.742 35.795 -24.239 1.00 84.44 406 LEU A C 1
ATOM 2856 O O . LEU A 1 406 ? 11.058 34.849 -24.630 1.00 84.44 406 LEU A O 1
ATOM 2860 N N . SER A 1 407 ? 11.881 36.899 -24.980 1.00 86.75 407 SER A N 1
ATOM 2861 C CA . SER A 1 407 ? 11.384 36.929 -26.359 1.00 86.75 407 SER A CA 1
ATOM 2862 C C . SER A 1 407 ? 12.258 36.061 -27.263 1.00 86.75 407 SER A C 1
ATOM 2864 O O . SER A 1 407 ? 13.456 35.885 -27.025 1.00 86.75 407 SER A O 1
ATOM 2866 N N . GLN A 1 408 ? 11.675 35.570 -28.358 1.00 88.06 408 GLN A N 1
ATOM 2867 C CA . GLN A 1 408 ? 12.417 34.786 -29.344 1.00 88.06 408 GLN A CA 1
ATOM 2868 C C . GLN A 1 408 ? 13.604 35.565 -29.935 1.00 88.06 408 GLN A C 1
ATOM 2870 O O . GLN A 1 408 ? 14.639 34.973 -30.236 1.00 88.06 408 GLN A O 1
ATOM 2875 N N . ASP A 1 409 ? 13.488 36.891 -30.039 1.00 90.25 409 ASP A N 1
ATOM 2876 C CA . ASP A 1 409 ? 14.571 37.769 -30.487 1.00 90.25 409 ASP A CA 1
ATOM 2877 C C . ASP A 1 409 ? 15.769 37.735 -29.528 1.00 90.25 409 ASP A C 1
ATOM 2879 O O . ASP A 1 409 ? 16.910 37.643 -29.979 1.00 90.25 409 ASP A O 1
ATOM 2883 N N . VAL A 1 410 ? 15.522 37.733 -28.210 1.00 90.62 410 VAL A N 1
ATOM 2884 C CA . VAL A 1 410 ? 16.578 37.605 -27.191 1.00 90.62 410 VAL A CA 1
ATOM 2885 C C . VAL A 1 410 ? 17.230 36.228 -27.257 1.00 90.62 410 VAL A C 1
ATOM 2887 O O . VAL A 1 410 ? 18.457 36.136 -27.257 1.00 90.62 410 VAL A O 1
ATOM 2890 N N . ILE A 1 411 ? 16.432 35.162 -27.370 1.00 91.38 411 ILE A N 1
ATOM 2891 C CA . ILE A 1 411 ? 16.937 33.783 -27.464 1.00 91.38 411 ILE A CA 1
ATOM 2892 C C . ILE A 1 411 ? 17.832 33.618 -28.702 1.00 91.38 411 ILE A C 1
ATOM 2894 O O . ILE A 1 411 ? 18.936 33.076 -28.618 1.00 91.38 411 ILE A O 1
ATOM 2898 N N . ASN A 1 412 ? 17.389 34.122 -29.856 1.00 92.88 412 ASN A N 1
ATOM 2899 C CA . ASN A 1 412 ? 18.140 34.036 -31.107 1.00 92.88 412 ASN A CA 1
ATOM 2900 C C . ASN A 1 412 ? 19.428 34.872 -31.060 1.00 92.88 412 ASN A C 1
ATOM 2902 O O . ASN A 1 412 ? 20.486 34.389 -31.467 1.00 92.88 412 ASN A O 1
ATOM 2906 N N . ALA A 1 413 ? 19.364 36.103 -30.538 1.00 92.69 413 ALA A N 1
ATOM 2907 C CA . ALA A 1 413 ? 20.540 36.956 -30.388 1.00 92.69 413 ALA A CA 1
ATOM 2908 C C . ALA A 1 413 ? 21.571 36.340 -29.427 1.00 92.69 413 ALA A C 1
ATOM 2910 O O . ALA A 1 413 ? 22.771 36.378 -29.705 1.00 92.69 413 ALA A O 1
ATOM 2911 N N . TYR A 1 414 ? 21.113 35.698 -28.346 1.00 92.25 414 TYR A N 1
ATOM 2912 C CA . TYR A 1 414 ? 21.977 34.982 -27.408 1.00 92.25 414 TYR A CA 1
ATOM 2913 C C . TYR A 1 414 ? 22.692 33.805 -28.081 1.00 92.25 414 TYR A C 1
ATOM 2915 O O . TYR A 1 414 ? 23.915 33.700 -27.988 1.00 92.25 414 TYR A O 1
ATOM 2923 N N . LYS A 1 415 ? 21.968 32.970 -28.840 1.00 92.81 415 LYS A N 1
ATOM 2924 C CA . LYS A 1 415 ? 22.556 31.850 -29.601 1.00 92.81 415 LYS A CA 1
ATOM 2925 C C . LYS A 1 415 ? 23.599 32.320 -30.612 1.00 92.81 415 LYS A C 1
ATOM 2927 O O . LYS A 1 415 ? 24.670 31.726 -30.710 1.00 92.81 415 LYS A O 1
ATOM 2932 N N . ASN A 1 416 ? 23.319 33.410 -31.325 1.00 92.56 416 ASN A N 1
ATOM 2933 C CA . ASN A 1 416 ? 24.264 33.990 -32.279 1.00 92.56 416 ASN A CA 1
ATOM 2934 C C . ASN A 1 416 ? 25.535 34.505 -31.590 1.00 92.56 416 ASN A C 1
ATOM 2936 O O . ASN A 1 416 ? 26.631 34.245 -32.076 1.00 92.56 416 ASN A O 1
ATOM 2940 N N . TYR A 1 417 ? 25.404 35.167 -30.438 1.00 93.50 417 TYR A N 1
ATOM 2941 C CA . TYR A 1 417 ? 26.546 35.635 -29.651 1.00 93.50 417 TYR A CA 1
ATOM 2942 C C . TYR A 1 417 ? 27.406 34.494 -29.077 1.00 93.50 417 TYR A C 1
ATOM 2944 O O . TYR A 1 417 ? 28.637 34.583 -29.074 1.00 93.50 417 TYR A O 1
ATOM 2952 N N . VAL A 1 418 ? 26.776 33.413 -28.606 1.00 91.38 418 VAL A N 1
ATOM 2953 C CA . VAL A 1 418 ? 27.491 32.219 -28.123 1.00 91.38 418 VAL A CA 1
ATOM 2954 C C . VAL A 1 418 ? 28.267 31.546 -29.260 1.00 91.38 418 VAL A C 1
ATOM 2956 O O . VAL A 1 418 ? 29.396 31.109 -29.048 1.00 91.38 418 VAL A O 1
ATOM 2959 N N . ASN A 1 419 ? 27.694 31.500 -30.467 1.00 91.94 419 ASN A N 1
ATOM 2960 C CA . ASN A 1 419 ? 28.344 30.924 -31.647 1.00 91.94 419 ASN A CA 1
ATOM 2961 C C . ASN A 1 419 ? 29.464 31.814 -32.216 1.00 91.94 419 ASN A C 1
ATOM 2963 O O . ASN A 1 419 ? 30.465 31.295 -32.707 1.00 91.94 419 ASN A O 1
ATOM 2967 N N . ASP A 1 420 ? 29.311 33.138 -32.152 1.00 92.56 420 ASP A N 1
ATOM 2968 C CA . ASP A 1 420 ? 30.325 34.115 -32.551 1.00 92.56 420 ASP A CA 1
ATOM 2969 C C . ASP A 1 420 ? 30.296 35.336 -31.622 1.00 92.56 420 ASP A C 1
ATOM 2971 O O . ASP A 1 420 ? 29.397 36.178 -31.682 1.00 92.56 420 ASP A O 1
ATOM 2975 N N . SER A 1 421 ? 31.332 35.466 -30.791 1.00 91.50 421 SER A N 1
ATOM 2976 C CA . SER A 1 421 ? 31.450 36.520 -29.777 1.00 91.50 421 SER A CA 1
ATOM 2977 C C . SER A 1 421 ? 31.949 37.870 -30.318 1.00 91.50 421 SER A C 1
ATOM 2979 O O . SER A 1 421 ? 32.561 38.654 -29.578 1.00 91.50 421 SER A O 1
ATOM 2981 N N . SER A 1 422 ? 31.706 38.148 -31.601 1.00 94.44 422 SER A N 1
ATOM 2982 C CA . SER A 1 422 ? 32.010 39.422 -32.252 1.00 94.44 422 SER A CA 1
ATOM 2983 C C . SER A 1 422 ? 31.272 40.601 -31.604 1.00 94.44 422 SER A C 1
ATOM 2985 O O . SER A 1 422 ? 30.224 40.450 -30.970 1.00 94.44 422 SER A O 1
ATOM 2987 N N . GLN A 1 423 ? 31.824 41.812 -31.752 1.00 92.88 423 GLN A N 1
ATOM 2988 C CA . GLN A 1 423 ? 31.227 43.017 -31.166 1.00 92.88 423 GLN A CA 1
ATOM 2989 C C . GLN A 1 423 ? 29.822 43.288 -31.724 1.00 92.88 423 GLN A C 1
ATOM 2991 O O . GLN A 1 423 ? 28.927 43.644 -30.971 1.00 92.88 423 GLN A O 1
ATOM 2996 N N . THR A 1 424 ? 29.598 43.009 -33.010 1.00 93.31 424 THR A N 1
ATOM 2997 C CA . THR A 1 424 ? 28.280 43.123 -33.647 1.00 93.31 424 THR A CA 1
ATOM 2998 C C . THR A 1 424 ? 27.233 42.223 -32.988 1.00 93.31 424 THR A C 1
ATOM 3000 O O . THR A 1 424 ? 26.123 42.681 -32.727 1.00 93.31 424 THR A O 1
ATOM 3003 N N . ASN A 1 425 ? 27.574 40.973 -32.657 1.00 91.50 425 ASN A N 1
ATOM 3004 C CA . ASN A 1 425 ? 26.638 40.068 -31.983 1.00 91.50 425 ASN A CA 1
ATOM 3005 C C . ASN A 1 425 ? 26.434 40.427 -30.502 1.00 91.50 425 ASN A C 1
ATOM 3007 O O . ASN A 1 425 ? 25.340 40.221 -29.978 1.00 91.50 425 ASN A O 1
ATOM 3011 N N . LYS A 1 426 ? 27.446 41.004 -29.832 1.00 91.62 426 LYS A N 1
ATOM 3012 C CA . LYS A 1 426 ? 27.289 41.581 -28.481 1.00 91.62 426 LYS A CA 1
ATOM 3013 C C . LYS A 1 426 ? 26.292 42.731 -28.474 1.00 91.62 426 LYS A C 1
ATOM 3015 O O . LYS A 1 426 ? 25.402 42.744 -27.629 1.00 91.62 426 LYS A O 1
ATOM 3020 N N . ASP A 1 427 ? 26.440 43.664 -29.411 1.00 93.25 427 ASP A N 1
ATOM 3021 C CA . ASP A 1 427 ? 25.569 44.834 -29.519 1.00 93.25 427 ASP A CA 1
ATOM 3022 C C . ASP A 1 427 ? 24.135 44.393 -29.862 1.00 93.25 427 ASP A C 1
ATOM 3024 O O . ASP A 1 427 ? 23.188 44.819 -29.207 1.00 93.25 427 ASP A O 1
ATOM 3028 N N . ALA A 1 428 ? 23.971 43.429 -30.779 1.00 91.88 428 ALA A N 1
ATOM 3029 C CA . ALA A 1 428 ? 22.665 42.860 -31.121 1.00 91.88 428 ALA A CA 1
ATOM 3030 C C . ALA A 1 428 ? 21.979 42.137 -29.943 1.00 91.88 428 ALA A C 1
ATOM 3032 O O . ALA A 1 428 ? 20.768 42.271 -29.759 1.00 91.88 428 ALA A O 1
ATOM 3033 N N . LEU A 1 429 ? 22.731 41.388 -29.123 1.00 93.44 429 LEU A N 1
ATOM 3034 C CA . LEU A 1 429 ? 22.210 40.780 -27.892 1.00 93.44 429 LEU A CA 1
ATOM 3035 C C . LEU A 1 429 ? 21.804 41.848 -26.870 1.00 93.44 429 LEU A C 1
ATOM 3037 O O . LEU A 1 429 ? 20.740 41.738 -26.258 1.00 93.44 429 LEU A O 1
ATOM 3041 N N . PHE A 1 430 ? 22.629 42.881 -26.691 1.00 92.50 430 PHE A N 1
ATOM 3042 C CA . PHE A 1 430 ? 22.332 43.978 -25.775 1.00 92.50 430 PHE A CA 1
ATOM 3043 C C . PHE A 1 430 ? 21.072 44.747 -26.198 1.00 92.50 430 PHE A C 1
ATOM 3045 O O . PHE A 1 430 ? 20.203 44.997 -25.363 1.00 92.50 430 PHE A O 1
ATOM 3052 N N . ASP A 1 431 ? 20.917 45.040 -27.490 1.00 92.94 431 ASP A N 1
ATOM 3053 C CA . ASP A 1 431 ? 19.736 45.708 -28.040 1.00 92.94 431 ASP A CA 1
ATOM 3054 C C . ASP A 1 431 ? 18.470 44.854 -27.890 1.00 92.94 431 ASP A C 1
ATOM 3056 O O . ASP A 1 431 ? 17.428 45.359 -27.458 1.00 92.94 431 ASP A O 1
ATOM 3060 N N . ALA A 1 432 ? 18.554 43.548 -28.174 1.00 90.50 432 ALA A N 1
ATOM 3061 C CA . ALA A 1 432 ? 17.438 42.620 -27.995 1.00 90.50 432 ALA A CA 1
ATOM 3062 C C . ALA A 1 432 ? 16.999 42.531 -26.523 1.00 90.50 432 ALA A C 1
ATOM 3064 O O . ALA A 1 432 ? 15.801 42.602 -26.232 1.00 90.50 432 ALA A O 1
ATOM 3065 N N . LEU A 1 433 ? 17.955 42.435 -25.589 1.00 89.44 433 LEU A N 1
ATOM 3066 C CA . LEU A 1 433 ? 17.694 42.440 -24.145 1.00 89.44 433 LEU A CA 1
ATOM 3067 C C . LEU A 1 433 ? 17.058 43.754 -23.690 1.00 89.44 433 LEU A C 1
ATOM 3069 O O . LEU A 1 433 ? 16.070 43.731 -22.959 1.00 89.44 433 LEU A O 1
ATOM 3073 N N . ASN A 1 434 ? 17.589 44.894 -24.134 1.00 88.31 434 ASN A N 1
ATOM 3074 C CA . ASN A 1 434 ? 17.085 46.209 -23.750 1.00 88.31 434 ASN A CA 1
ATOM 3075 C C . ASN A 1 434 ? 15.661 46.451 -24.285 1.00 88.31 434 ASN A C 1
ATOM 3077 O O . ASN A 1 434 ? 14.807 46.993 -23.577 1.00 88.31 434 ASN A O 1
ATOM 3081 N N . ASN A 1 435 ? 15.374 45.985 -25.504 1.00 87.44 435 ASN A N 1
ATOM 3082 C CA . ASN A 1 435 ? 14.037 46.038 -26.087 1.00 87.44 435 ASN A CA 1
ATOM 3083 C C . ASN A 1 435 ? 13.055 45.124 -25.340 1.00 87.44 435 ASN A C 1
ATOM 3085 O O . ASN A 1 435 ? 11.972 45.572 -24.960 1.00 87.44 435 ASN A O 1
ATOM 3089 N N . TRP A 1 436 ? 13.433 43.870 -25.064 1.00 87.31 436 TRP A N 1
ATOM 3090 C CA . TRP A 1 436 ? 12.617 42.938 -24.278 1.00 87.31 436 TRP A CA 1
ATOM 3091 C C . TRP A 1 436 ? 12.324 43.481 -22.877 1.00 87.31 436 TRP A C 1
ATOM 3093 O O . TRP A 1 436 ? 11.167 43.484 -22.453 1.00 87.31 436 TRP A O 1
ATOM 3103 N N . TYR A 1 437 ? 13.343 44.017 -22.201 1.00 81.81 437 TYR A N 1
ATOM 3104 C CA . TYR A 1 437 ? 13.205 44.639 -20.887 1.00 81.81 437 TYR A CA 1
ATOM 3105 C C . TYR A 1 437 ? 12.206 45.808 -20.910 1.00 81.81 437 TYR A C 1
ATOM 3107 O O . TYR A 1 437 ? 11.321 45.907 -20.059 1.00 81.81 437 TYR A O 1
ATOM 3115 N N . SER A 1 438 ? 12.295 46.664 -21.929 1.00 79.44 438 SER A N 1
ATOM 3116 C CA . SER A 1 438 ? 11.472 47.874 -22.034 1.00 79.44 438 SER A CA 1
ATOM 3117 C C . SER A 1 438 ? 10.037 47.623 -22.520 1.00 79.44 438 SER A C 1
ATOM 3119 O O . SER A 1 438 ? 9.184 48.490 -22.343 1.00 79.44 438 SER A O 1
ATOM 3121 N N . THR A 1 439 ? 9.744 46.467 -23.128 1.00 75.19 439 THR A N 1
ATOM 3122 C CA . THR A 1 439 ? 8.442 46.192 -23.770 1.00 75.19 439 THR A CA 1
ATOM 3123 C C . THR A 1 439 ? 7.702 44.997 -23.158 1.00 75.19 439 THR A C 1
ATOM 3125 O O . THR A 1 439 ? 6.593 45.147 -22.640 1.00 75.19 439 THR A O 1
ATOM 3128 N N . ALA A 1 440 ? 8.310 43.811 -23.184 1.00 67.06 440 ALA A N 1
ATOM 3129 C CA . ALA A 1 440 ? 7.692 42.553 -22.766 1.00 67.06 440 ALA A CA 1
ATOM 3130 C C . ALA A 1 440 ? 7.877 42.272 -21.265 1.00 67.06 440 ALA A C 1
ATOM 3132 O O . ALA A 1 440 ? 6.945 41.834 -20.595 1.00 67.06 440 ALA A O 1
ATOM 3133 N N . TYR A 1 441 ? 9.050 42.573 -20.706 1.00 68.19 441 TYR A N 1
ATOM 3134 C CA . TYR A 1 441 ? 9.309 42.393 -19.277 1.00 68.19 441 TYR A CA 1
ATOM 3135 C C . TYR A 1 441 ? 8.508 43.384 -18.425 1.00 68.19 441 TYR A C 1
ATOM 3137 O O . TYR A 1 441 ? 7.922 42.996 -17.418 1.00 68.19 441 TYR A O 1
ATOM 3145 N N . ALA A 1 442 ? 8.413 44.652 -18.841 1.00 63.06 442 ALA A N 1
ATOM 3146 C CA . ALA A 1 442 ? 7.631 45.678 -18.143 1.00 63.06 442 ALA A CA 1
ATOM 3147 C C . ALA A 1 442 ? 6.126 45.341 -18.054 1.00 63.06 442 ALA A C 1
ATOM 3149 O O . ALA A 1 442 ? 5.468 45.692 -17.078 1.00 63.06 442 ALA A O 1
ATOM 3150 N N . THR A 1 443 ? 5.584 44.622 -19.042 1.00 61.41 443 THR A N 1
ATOM 3151 C CA . THR A 1 443 ? 4.178 44.183 -19.063 1.00 61.41 443 THR A CA 1
ATOM 3152 C C . THR A 1 443 ? 3.955 42.859 -18.322 1.00 61.41 443 THR A C 1
ATOM 3154 O O . THR A 1 443 ? 2.942 42.721 -17.639 1.00 61.41 443 THR A O 1
ATOM 3157 N N . GLN A 1 444 ? 4.908 41.919 -18.364 1.00 61.06 444 GLN A N 1
ATOM 3158 C CA . GLN A 1 444 ? 4.859 40.671 -17.582 1.00 61.06 444 GLN A CA 1
ATOM 3159 C C . GLN A 1 444 ? 5.080 40.905 -16.076 1.00 61.06 444 GLN A C 1
ATOM 3161 O O . GLN A 1 444 ? 4.380 40.325 -15.249 1.00 61.06 444 GLN A O 1
ATOM 3166 N N . SER A 1 445 ? 6.012 41.786 -15.703 1.00 57.47 445 SER A N 1
ATOM 3167 C CA . SER A 1 445 ? 6.351 42.066 -14.298 1.00 57.47 445 SER A CA 1
ATOM 3168 C C . SER A 1 445 ? 5.281 42.874 -13.562 1.00 57.47 445 SER A C 1
ATOM 3170 O O . SER A 1 445 ? 5.064 42.651 -12.377 1.00 57.47 445 SER A O 1
ATOM 3172 N N . ALA A 1 446 ? 4.557 43.768 -14.240 1.00 53.25 446 ALA A N 1
ATOM 3173 C CA . ALA A 1 446 ? 3.497 44.552 -13.602 1.00 53.25 446 ALA A CA 1
ATOM 3174 C C . ALA A 1 446 ? 2.186 43.764 -13.392 1.00 53.25 446 ALA A C 1
ATOM 3176 O O . ALA A 1 446 ? 1.413 44.116 -12.503 1.00 53.25 446 ALA A O 1
ATOM 3177 N N . ALA A 1 447 ? 1.928 42.720 -14.192 1.00 53.12 447 ALA A N 1
ATOM 3178 C CA . ALA A 1 447 ? 0.691 41.933 -14.129 1.00 53.12 447 ALA A CA 1
ATOM 3179 C C . ALA A 1 447 ? 0.844 40.573 -13.417 1.00 53.12 447 ALA A C 1
ATOM 3181 O O . ALA A 1 447 ? -0.114 40.119 -12.797 1.00 53.12 447 ALA A O 1
ATOM 3182 N N . ASN A 1 448 ? 2.031 39.946 -13.468 1.00 52.06 448 ASN A N 1
ATOM 3183 C CA . ASN A 1 448 ? 2.237 38.564 -13.009 1.00 52.06 448 ASN A CA 1
ATOM 3184 C C . ASN A 1 448 ? 3.337 38.395 -11.944 1.00 52.06 448 ASN A C 1
ATOM 3186 O O . ASN A 1 448 ? 3.582 37.265 -11.516 1.00 52.06 448 ASN A O 1
ATOM 3190 N N . ALA A 1 449 ? 4.013 39.465 -11.503 1.00 52.25 449 ALA A N 1
ATOM 3191 C CA . ALA A 1 449 ? 4.986 39.353 -10.417 1.00 52.25 449 ALA A CA 1
ATOM 3192 C C . ALA A 1 449 ? 4.258 39.244 -9.073 1.00 52.25 449 ALA A C 1
ATOM 3194 O O . ALA A 1 449 ? 4.016 40.234 -8.380 1.00 52.25 449 ALA A O 1
ATOM 3195 N N . VAL A 1 450 ? 3.911 38.018 -8.693 1.00 52.84 450 VAL A N 1
ATOM 3196 C CA . VAL A 1 450 ? 3.559 37.708 -7.310 1.00 52.84 450 VAL A CA 1
ATOM 3197 C C . VAL A 1 450 ? 4.870 37.681 -6.532 1.00 52.84 450 VAL A C 1
ATOM 3199 O O . VAL A 1 450 ? 5.602 36.695 -6.535 1.00 52.84 450 VAL A O 1
ATOM 3202 N N . THR A 1 451 ? 5.221 38.803 -5.906 1.00 53.44 451 THR A N 1
ATOM 3203 C CA . THR A 1 451 ? 6.309 38.804 -4.925 1.00 53.44 451 THR A CA 1
ATOM 3204 C C . THR A 1 451 ? 5.883 37.941 -3.738 1.00 53.44 451 THR A C 1
ATOM 3206 O O . THR A 1 451 ? 4.714 38.030 -3.343 1.00 53.44 451 THR A O 1
ATOM 3209 N N . PRO A 1 452 ? 6.786 37.140 -3.143 1.00 55.19 452 PRO A N 1
ATOM 3210 C CA . PRO A 1 452 ? 6.470 36.361 -1.954 1.00 55.19 452 PRO A CA 1
ATOM 3211 C C . PRO A 1 452 ? 5.786 37.243 -0.910 1.00 55.19 452 PRO A C 1
ATOM 3213 O O . PRO A 1 452 ? 6.178 38.397 -0.719 1.00 55.19 452 PRO A O 1
ATOM 3216 N N . ILE A 1 453 ? 4.767 36.706 -0.237 1.00 53.62 453 ILE A N 1
ATOM 3217 C CA . ILE A 1 453 ? 4.103 37.361 0.895 1.00 53.62 453 ILE A CA 1
ATOM 3218 C C . ILE A 1 453 ? 5.070 37.303 2.091 1.00 53.62 453 ILE A C 1
ATOM 3220 O O . ILE A 1 453 ? 4.850 36.587 3.061 1.00 53.62 453 ILE A O 1
ATOM 3224 N N . ASP A 1 454 ? 6.199 37.996 1.984 1.00 57.78 454 ASP A N 1
ATOM 3225 C CA . ASP A 1 454 ? 7.175 38.165 3.048 1.00 57.78 454 ASP A CA 1
ATOM 3226 C C . ASP A 1 454 ? 7.145 39.634 3.478 1.00 57.78 454 ASP A C 1
ATOM 3228 O O . ASP A 1 454 ? 7.630 40.530 2.790 1.00 57.78 454 ASP A O 1
ATOM 3232 N N . THR A 1 455 ? 6.507 39.891 4.621 1.00 58.94 455 THR A N 1
ATOM 3233 C CA . THR A 1 455 ? 6.397 41.232 5.210 1.00 58.94 455 THR A CA 1
ATOM 3234 C C . THR A 1 455 ? 7.628 41.611 6.035 1.00 58.94 455 THR A C 1
ATOM 3236 O O . THR A 1 455 ? 7.596 42.613 6.755 1.00 58.94 455 THR A O 1
ATOM 3239 N N . THR A 1 456 ? 8.695 40.804 6.021 1.00 64.62 456 THR A N 1
ATOM 3240 C CA . THR A 1 456 ? 9.899 41.096 6.798 1.00 64.62 456 THR A CA 1
ATOM 3241 C C . THR A 1 456 ? 10.685 42.248 6.175 1.00 64.62 456 THR A C 1
ATOM 3243 O O . THR A 1 456 ? 10.989 42.281 4.984 1.00 64.62 456 THR A O 1
ATOM 3246 N N . VAL A 1 457 ? 11.034 43.236 7.003 1.00 64.62 457 VAL A N 1
ATOM 3247 C CA . VAL A 1 457 ? 11.923 44.327 6.591 1.00 64.62 457 VAL A CA 1
ATOM 3248 C C . VAL A 1 457 ? 13.348 43.784 6.565 1.00 64.62 457 VAL A C 1
ATOM 3250 O O . VAL A 1 457 ? 13.933 43.475 7.605 1.00 64.62 457 VAL A O 1
ATOM 3253 N N . VAL A 1 458 ? 13.907 43.653 5.367 1.00 68.88 458 VAL A N 1
ATOM 3254 C CA . VAL A 1 458 ? 15.267 43.155 5.161 1.00 68.88 458 VAL A CA 1
ATOM 3255 C C . VAL A 1 458 ? 16.272 44.288 5.387 1.00 68.88 458 VAL A C 1
ATOM 3257 O O . VAL A 1 458 ? 16.196 45.322 4.728 1.00 68.88 458 VAL A O 1
ATOM 3260 N N . ASN A 1 459 ? 17.234 44.096 6.298 1.00 78.88 459 ASN A N 1
ATOM 3261 C CA . ASN A 1 459 ? 18.394 44.981 6.443 1.00 78.88 459 ASN A CA 1
ATOM 3262 C C . ASN A 1 459 ? 19.531 44.484 5.527 1.00 78.88 459 ASN A C 1
ATOM 3264 O O . ASN A 1 459 ? 20.154 43.471 5.857 1.00 78.88 459 ASN A O 1
ATOM 3268 N N . PRO A 1 460 ? 19.855 45.180 4.420 1.00 74.94 460 PRO A N 1
ATOM 3269 C CA . PRO A 1 460 ? 20.872 44.723 3.467 1.00 74.94 460 PRO A CA 1
ATOM 3270 C C . PRO A 1 460 ? 22.269 44.595 4.090 1.00 74.94 460 PRO A C 1
ATOM 3272 O O . PRO A 1 460 ? 23.093 43.815 3.624 1.00 74.94 460 PRO A O 1
ATOM 3275 N N . SER A 1 461 ? 22.524 45.340 5.166 1.00 78.44 461 SER A N 1
ATOM 3276 C CA . SER A 1 461 ? 23.808 45.399 5.868 1.00 78.44 461 SER A CA 1
ATOM 3277 C C . SER A 1 461 ? 23.972 44.306 6.933 1.00 78.44 461 SER A C 1
ATOM 3279 O O . SER A 1 461 ? 25.007 44.250 7.592 1.00 78.44 461 SER A O 1
ATOM 3281 N N . GLY A 1 462 ? 22.947 43.476 7.155 1.00 79.94 462 GLY A N 1
ATOM 3282 C CA . GLY A 1 462 ? 22.894 42.516 8.259 1.00 79.94 462 GLY A CA 1
ATOM 3283 C C . GLY A 1 462 ? 21.894 41.391 8.015 1.00 79.94 462 GLY A C 1
ATOM 3284 O O . GLY A 1 462 ? 21.034 41.141 8.857 1.00 79.94 462 GLY A O 1
ATOM 3285 N N . LEU A 1 463 ? 21.987 40.744 6.851 1.00 80.31 463 LEU A N 1
ATOM 3286 C CA . LEU A 1 463 ? 21.133 39.612 6.501 1.00 80.31 463 LEU A CA 1
ATOM 3287 C C . LEU A 1 463 ? 21.383 38.431 7.441 1.00 80.31 463 LEU A C 1
ATOM 3289 O O . LEU A 1 463 ? 22.524 38.027 7.674 1.00 80.31 463 LEU A O 1
ATOM 3293 N N . THR A 1 464 ? 20.305 37.834 7.939 1.00 82.06 464 THR A N 1
ATOM 3294 C CA . THR A 1 464 ? 20.397 36.548 8.638 1.00 82.06 464 THR A CA 1
ATOM 3295 C C . THR A 1 464 ? 20.746 35.432 7.653 1.00 82.06 464 THR A C 1
ATOM 3297 O O . THR A 1 464 ? 20.430 35.512 6.465 1.00 82.06 464 THR A O 1
ATOM 3300 N N . THR A 1 465 ? 21.337 34.339 8.138 1.00 80.06 465 THR A N 1
ATOM 3301 C CA . THR A 1 465 ? 21.634 33.156 7.309 1.00 80.06 465 THR A CA 1
ATOM 3302 C C . THR A 1 465 ? 20.394 32.628 6.579 1.00 80.06 465 THR A C 1
ATOM 3304 O O . THR A 1 465 ? 20.485 32.226 5.420 1.00 80.06 465 THR A O 1
ATOM 3307 N N . ALA A 1 466 ? 19.224 32.682 7.223 1.00 76.00 466 ALA A N 1
ATOM 3308 C CA . ALA A 1 466 ? 17.956 32.287 6.615 1.00 76.00 466 ALA A CA 1
ATOM 3309 C C . ALA A 1 466 ? 17.568 33.205 5.443 1.00 76.00 466 ALA A C 1
ATOM 3311 O O . ALA A 1 466 ? 17.228 32.714 4.371 1.00 76.00 466 ALA A O 1
ATOM 3312 N N . GLN A 1 467 ? 17.701 34.524 5.610 1.00 75.50 467 GLN A N 1
ATOM 3313 C CA . GLN A 1 467 ? 17.430 35.495 4.544 1.00 75.50 467 GLN A CA 1
ATOM 3314 C C . GLN A 1 467 ? 18.417 35.363 3.377 1.00 75.50 467 GLN A C 1
ATOM 3316 O O . GLN A 1 467 ? 18.000 35.406 2.224 1.00 75.50 467 GLN A O 1
ATOM 3321 N N . VAL A 1 468 ? 19.709 35.137 3.651 1.00 78.62 468 VAL A N 1
ATOM 3322 C CA . VAL A 1 468 ? 20.713 34.871 2.602 1.00 78.62 468 VAL A CA 1
ATOM 3323 C C . VAL A 1 468 ? 20.363 33.607 1.818 1.00 78.62 468 VAL A C 1
ATOM 3325 O O . VAL A 1 468 ? 20.444 33.600 0.590 1.00 78.62 468 VAL A O 1
ATOM 3328 N N . THR A 1 469 ? 19.943 32.548 2.513 1.00 77.88 469 THR A N 1
ATOM 3329 C CA . THR A 1 469 ? 19.559 31.276 1.886 1.00 77.88 469 THR A CA 1
ATOM 3330 C C . THR A 1 469 ? 18.331 31.452 0.994 1.00 77.88 469 THR A C 1
ATOM 3332 O O . THR A 1 469 ? 18.371 31.059 -0.169 1.00 77.88 469 THR A O 1
ATOM 3335 N N . ALA A 1 470 ? 17.282 32.109 1.497 1.00 74.69 470 ALA A N 1
ATOM 3336 C CA . ALA A 1 470 ? 16.057 32.365 0.741 1.00 74.69 470 ALA A CA 1
ATOM 3337 C C . ALA A 1 470 ? 16.313 33.232 -0.505 1.00 74.69 470 ALA A C 1
ATOM 3339 O O . ALA A 1 470 ? 15.860 32.893 -1.596 1.00 74.69 470 ALA A O 1
ATOM 3340 N N . LEU A 1 471 ? 17.107 34.302 -0.375 1.00 76.19 471 LEU A N 1
ATOM 3341 C CA . LEU A 1 471 ? 17.497 35.153 -1.506 1.00 76.19 471 LEU A CA 1
ATOM 3342 C C . LEU A 1 471 ? 18.316 34.385 -2.550 1.00 76.19 471 LEU A C 1
ATOM 3344 O O . LEU A 1 471 ? 18.090 34.542 -3.748 1.00 76.19 471 LEU A O 1
ATOM 3348 N N . SER A 1 472 ? 19.240 33.530 -2.106 1.00 78.88 472 SER A N 1
ATOM 3349 C CA . SER A 1 472 ? 20.063 32.714 -3.007 1.00 78.88 472 SER A CA 1
ATOM 3350 C C . SER A 1 472 ? 19.222 31.681 -3.761 1.00 78.88 472 SER A C 1
ATOM 3352 O O . SER A 1 472 ? 19.425 31.482 -4.955 1.00 78.88 472 SER A O 1
ATOM 3354 N N . GLN A 1 473 ? 18.253 31.052 -3.090 1.00 79.44 473 GLN A N 1
ATOM 3355 C CA . GLN A 1 473 ? 17.324 30.099 -3.703 1.00 79.44 473 GLN A CA 1
ATOM 3356 C C . GLN A 1 473 ? 16.380 30.779 -4.698 1.00 79.44 473 GLN A C 1
ATOM 3358 O O . GLN A 1 473 ? 16.183 30.263 -5.795 1.00 79.44 473 GLN A O 1
ATOM 3363 N N . TYR A 1 474 ? 15.858 31.960 -4.355 1.00 75.88 474 TYR A N 1
ATOM 3364 C CA . TYR A 1 474 ? 15.053 32.775 -5.265 1.00 75.88 474 TYR A CA 1
ATOM 3365 C C . TYR A 1 474 ? 15.839 33.151 -6.528 1.00 75.88 474 TYR A C 1
ATOM 3367 O O . TYR A 1 474 ? 15.356 32.974 -7.646 1.00 75.88 474 TYR A O 1
ATOM 3375 N N . TYR A 1 475 ? 17.085 33.604 -6.361 1.00 77.19 475 TYR A N 1
ATOM 3376 C CA . TYR A 1 475 ? 17.958 33.925 -7.486 1.00 77.19 475 TYR A CA 1
ATOM 3377 C C . TYR A 1 475 ? 18.272 32.694 -8.346 1.00 77.19 475 TYR A C 1
ATOM 3379 O O . TYR A 1 475 ? 18.187 32.773 -9.567 1.00 77.19 475 TYR A O 1
ATOM 3387 N N . ALA A 1 476 ? 18.584 31.552 -7.727 1.00 81.31 476 ALA A N 1
ATOM 3388 C CA . ALA A 1 476 ? 18.839 30.304 -8.444 1.00 81.31 476 ALA A CA 1
ATOM 3389 C C . ALA A 1 476 ? 17.610 29.834 -9.239 1.00 81.31 476 ALA A C 1
ATOM 3391 O O . ALA A 1 476 ? 17.755 29.408 -10.380 1.00 81.31 476 ALA A O 1
ATOM 3392 N N . HIS A 1 477 ? 16.405 29.957 -8.676 1.00 79.44 477 HIS A N 1
ATOM 3393 C CA . HIS A 1 477 ? 15.161 29.627 -9.371 1.00 79.44 477 HIS A CA 1
ATOM 3394 C C . HIS A 1 477 ? 14.956 30.494 -10.623 1.00 79.44 477 HIS A C 1
ATOM 3396 O O . HIS A 1 477 ? 14.696 29.960 -11.700 1.00 79.44 477 HIS A O 1
ATOM 3402 N N . LEU A 1 478 ? 15.150 31.813 -10.509 1.00 76.69 478 LEU A N 1
ATOM 3403 C CA . LEU A 1 478 ? 15.064 32.723 -11.656 1.00 76.69 478 LEU A CA 1
ATOM 3404 C C . LEU A 1 478 ? 16.148 32.448 -12.704 1.00 76.69 478 LEU A C 1
ATOM 3406 O O . LEU A 1 478 ? 15.854 32.410 -13.894 1.00 76.69 478 LEU A O 1
ATOM 3410 N N . ALA A 1 479 ? 17.397 32.264 -12.273 1.00 78.62 479 ALA A N 1
ATOM 3411 C CA . ALA A 1 479 ? 18.523 32.037 -13.173 1.00 78.62 479 ALA A CA 1
ATOM 3412 C C . ALA A 1 479 ? 18.370 30.723 -13.952 1.00 78.62 479 ALA A C 1
ATOM 3414 O O . ALA A 1 479 ? 18.502 30.730 -15.174 1.00 78.62 479 ALA A O 1
ATOM 3415 N N . ASN A 1 480 ? 18.023 29.630 -13.267 1.00 83.38 480 ASN A N 1
ATOM 3416 C CA . ASN A 1 480 ? 17.789 28.333 -13.901 1.00 83.38 480 ASN A CA 1
ATOM 3417 C C . ASN A 1 480 ? 16.588 28.397 -14.853 1.00 83.38 480 ASN A C 1
ATOM 3419 O O . ASN A 1 480 ? 16.689 27.961 -15.993 1.00 83.38 480 ASN A O 1
ATOM 3423 N N . GLY A 1 481 ? 15.481 29.020 -14.435 1.00 81.81 481 GLY A N 1
ATOM 3424 C CA . GLY A 1 481 ? 14.297 29.136 -15.285 1.00 81.81 481 GLY A CA 1
ATOM 3425 C C . GLY A 1 481 ? 14.495 30.023 -16.523 1.00 81.81 481 GLY A C 1
ATOM 3426 O O . GLY A 1 481 ? 13.811 29.831 -17.523 1.00 81.81 481 GLY A O 1
ATOM 3427 N N . LEU A 1 482 ? 15.409 30.999 -16.485 1.00 81.88 482 LEU A N 1
ATOM 3428 C CA . LEU A 1 482 ? 15.820 31.757 -17.675 1.00 81.88 482 LEU A CA 1
ATOM 3429 C C . LEU A 1 482 ? 16.783 30.951 -18.553 1.00 81.88 482 LEU A C 1
ATOM 3431 O O . LEU A 1 482 ? 16.708 31.043 -19.776 1.00 81.88 482 LEU A O 1
ATOM 3435 N N . GLN A 1 483 ? 17.667 30.162 -17.940 1.00 82.94 483 GLN A N 1
ATOM 3436 C CA . GLN A 1 483 ? 18.586 29.276 -18.647 1.00 82.94 483 GLN A CA 1
ATOM 3437 C C . GLN A 1 483 ? 17.843 28.180 -19.423 1.00 82.94 483 GLN A C 1
ATOM 3439 O O . GLN A 1 483 ? 18.210 27.908 -20.557 1.00 82.94 483 GLN A O 1
ATOM 3444 N N . ASP A 1 484 ? 16.771 27.614 -18.867 1.00 85.00 484 ASP A N 1
ATOM 3445 C CA . ASP A 1 484 ? 15.953 26.591 -19.536 1.00 85.00 484 ASP A CA 1
ATOM 3446 C C . ASP A 1 484 ? 15.252 27.103 -20.813 1.00 85.00 484 ASP A C 1
ATOM 3448 O O . ASP A 1 484 ? 14.779 26.310 -21.628 1.00 85.00 484 ASP A O 1
ATOM 3452 N N . GLN A 1 485 ? 15.165 28.425 -21.004 1.00 83.50 485 GLN A N 1
ATOM 3453 C CA . GLN A 1 485 ? 14.505 29.039 -22.161 1.00 83.50 485 GLN A CA 1
ATOM 3454 C C . GLN A 1 485 ? 15.423 29.247 -23.376 1.00 83.50 485 GLN A C 1
ATOM 3456 O O . GLN A 1 485 ? 14.917 29.502 -24.473 1.00 83.50 485 GLN A O 1
ATOM 3461 N N . VAL A 1 486 ? 16.748 29.179 -23.209 1.00 79.75 486 VAL A N 1
ATOM 3462 C CA . VAL A 1 486 ? 17.745 29.420 -24.272 1.00 79.75 486 VAL A CA 1
ATOM 3463 C C . VAL A 1 486 ? 18.433 28.132 -24.683 1.00 79.75 486 VAL A C 1
ATOM 3465 O O . VAL A 1 486 ? 18.446 27.872 -25.915 1.00 79.75 486 VAL A O 1
#

pLDDT: mean 72.8, std 17.8, range [26.16, 94.62]

Radius of gyration: 88.94 Å; chains: 1; bounding box: 197×68×258 Å

Sequence (486 aa):
MMGKKLIKSTAIGVASLSSFVIANGVHAEEAVNTPTSPVESPEVSLTASVGIETVSGVIVTNGTAAVTETPTEATVDQAATIKTAADQAVTDQTAEVVDASVAEENAANVVERANEVVAEAEANKAEARDENIANAETGVANTQTAISKAESKATQAAENTAEAQAKADDAQAKVNSDQAAIDAQETVVDNAQTAVDNAQAVLDGTGKETIIAERDAAASDLEVAKADEVKAQSDLTKAQEADVKKASDLATAKATEVTQADTANKTASDLAQAQADATKAATDLVNANTAVDKAQKALDGTGAAAIIAERDDAQADLTKAQADETKAQSALATAQAADAKKASDIASLTQTQTQQQATADQTAAALAQAQADAKTKADAKAAADAQVADITAKIAAIDNMTVPTLSQDVINAYKNYVNDSSQTNKDALFDALNNWYSTAYATQSAANAVTPIDTTVVNPSGLTTAQVTALSQYYAHLANGLQDQV

Foldseek 3Di:
DDDDDDDDDDDDDDDDPDDDDPPDDPDPPPPPPDPDDPPPDPPPPPPDPLPQDDQPQWDDDPNDIDHRDDDDPVSVVSVVVSVVSVVVSVVVVVVSVVVVVVVVVVVVVVVVVVVVVVVVVVVVVVCPDPVNVVVVVVVVVVVVVVVVVVVVVVVVVVVVVVVVVVVVVVVVVVVVVVVVVVVVVVVVVVVVVVVVVVVVCVVVPPPVVVVVVVVVVVVVVVVVVVVVVVVVVVVVVVVVVVVVVVVVVVVVVVVVVVVVVVVVVVVVVVVVVVVVVVVVVVVVVVVVVVVVVVCVVVDPDDDPPVVVVVVVVVVVVVVVVVVVVVVVVVVVVVVVVVVVVVVVVVVVVVVVVVVVVVVVVVVVVVVVVVVVVVVVVVVVVVVVVVVVVVVVLQVVLVVLADAQAQDPQLVVLVVVCVVPVDPVSVVSNVVSVVCCVVPVVVVCCVPRHSDRPDPDDDDPVDGDPVRVVVVVVSVVVNVVVHVVND

Organism: Streptococcus suis (NCBI:txid1307)